Protein AF-A0A6A4YGQ4-F1 (afdb_monomer)

Secondary structure (DSSP, 8-state):
-PPPP--SHHHHHHHHHHHHHHHHHHHHHHHHHHHHHHHHHHHHHHHTTGGGSTT--TT--TTTHHHHHHHHHHHHHHHS-TTSPPPSSSTT---SS---STT------TTHHHHHHHHTS-SHHHHHHHHHT--GGGTT-------BSSTT--SB--SSHHHHHHIIIIITTBGGGBHHHHHHSS-HHHHHHHTTTTHIIIIIHHHHTSHHHHHHHHHHHHHTT-S-HHHHHHIIIIIS---B--PPP-SSEEPPEEEEEEEE-TTS-EEEEEEEEE--EE---GGGGT---HHHHHHHHHHTT-B-STT-TTBTTTTT--TGGGGS-S-TTS---HHHHHHHHHT--TT-----PPPPPHHHHHHHHHHHHHHHHHHTT-HHHHHHHHTSPPP------GGG--TT-------TT---

Organism: NCBI:txid120398

Foldseek 3Di:
DDDDDDPPPVVVVVVVVVVVVVVVVVVVVVVVVVVVVVVVVVVCVVQVQLVPDPQSDGPDDPQFNLLLVLQLVLVCVVQDDPPDDDDCPDLLVDDPDDRPDRHDHHDHDLCVLVCCCQPPCWALLSLLVVLLPDDLLCLQPFQQQAQAADLVRPWGLAQDPVLNVVCVVPPNLALSNYNLSSLLRYQVCSNCVNLVLFCCLAPVVQLVVDPNSVVVVVCSNVNHPVDDSVVVSCCCCPVSVNGIHFGFDWFQKRRWDWDWDWRAHPVRDTDISTSDTDDIDGGPGLCVQAAVTRVVVRVVQSVVSAYSTPPGPRHQVVVVHHPLQVVVCADPVRDHDDLRNCCCVPQHGTNNHGHGDDDDDPVNSVVVVVVSSVLSVQCVPDPVSVVVVVPDDDDDDDDDDCVPDDPPDDDPDDDSSDSD

Solvent-accessible surface area (backbone atoms only — not comparable to full-atom values): 24190 Å² total; per-residue (Å²): 138,83,82,84,81,81,72,68,69,65,54,56,58,52,49,53,54,50,51,53,53,49,52,50,50,51,50,52,50,49,51,47,52,52,49,53,51,52,51,50,56,52,51,49,64,68,44,49,50,20,70,73,41,95,61,53,44,64,80,60,42,78,36,20,56,46,29,51,53,33,32,50,51,53,50,44,67,73,74,50,70,94,88,60,87,80,67,79,85,43,75,78,59,66,72,95,71,81,47,88,50,84,79,53,72,70,67,76,69,90,58,46,50,54,47,45,47,70,70,67,48,30,41,55,62,48,46,50,53,50,46,54,69,46,53,64,95,46,62,54,51,55,45,32,81,40,36,18,49,36,93,86,55,83,37,42,42,36,81,36,70,74,44,44,52,47,32,71,76,71,38,73,41,29,45,37,29,24,46,42,55,51,47,34,31,30,64,40,68,50,48,50,64,70,36,58,90,18,42,46,55,20,48,44,52,58,30,59,74,35,74,71,33,41,51,50,63,68,41,41,65,69,46,23,61,62,57,54,72,69,54,44,40,46,43,40,40,72,72,66,53,26,79,38,36,67,59,45,58,70,36,48,55,43,56,52,42,75,48,64,47,78,50,66,31,98,82,72,51,74,42,82,46,78,57,49,78,42,69,68,42,82,43,87,33,54,40,40,53,29,48,61,36,47,50,50,53,31,55,56,29,30,77,67,67,15,18,53,35,67,86,33,96,47,16,32,61,86,72,71,52,55,61,40,72,74,65,68,64,47,49,99,84,70,48,52,57,73,69,44,23,53,42,37,76,73,78,40,52,39,44,57,44,87,42,71,78,81,76,83,54,66,68,57,55,50,50,52,50,57,52,50,48,53,48,39,57,51,37,71,67,41,73,67,44,35,54,56,56,73,64,58,74,91,77,89,79,82,90,68,68,73,90,71,72,52,91,95,64,86,85,85,78,83,62,95,63,64,81,123

Sequence (420 aa):
MLPPADLRRGRTDLLAKSAFTSGLVVFLGHGYLFGTLACGVWYDTLLAPSMTNDLYWPHYNATGYQVFLVDLLNMKLQTTSHDNSVDLLSLDATLLKSYATSAVQPDFQNNYARRVLYSEMNTMTKAVEGMRSTQKRRMPSPYAQYCWVDFDKRWDIAHTDARAQRCLERYQGNAANYLEFVVRNVNWEDFISYTASTWPIVIGLALQATPAGQEWLANCPKNSLALSVADEVNYLVNVRKLSRYQLQWQNEIQMGMTESVVVQNSLIVQQILPLKAMGHVWGPWSSINMYWNFRNDLGTLASLNASLIRGADNYFQTKGISFSSQTGLQNANGNYDAQTGAFYNNIGPFGGVDLLYVQVPTSLAQLYSAFMQSIYASVGSTSSTLTAYESIPTIGLTPFPPMFAGSGLTYNGGNLLCFS

Structure (mmCIF, N/CA/C/O backbone):
data_AF-A0A6A4YGQ4-F1
#
_entry.id   AF-A0A6A4YGQ4-F1
#
loop_
_atom_site.group_PDB
_atom_site.id
_atom_site.type_symbol
_atom_site.label_atom_id
_atom_site.label_alt_id
_atom_site.label_comp_id
_atom_site.label_asym_id
_atom_site.label_entity_id
_atom_site.label_seq_id
_atom_site.pdbx_PDB_ins_code
_atom_site.Cartn_x
_atom_site.Cartn_y
_atom_site.Cartn_z
_atom_site.occupancy
_atom_site.B_iso_or_equiv
_atom_site.auth_seq_id
_atom_site.auth_comp_id
_atom_site.auth_asym_id
_atom_site.auth_atom_id
_atom_site.pdbx_PDB_model_num
ATOM 1 N N . MET A 1 1 ? 109.029 -34.979 -51.370 1.00 39.53 1 MET A N 1
ATOM 2 C CA . MET A 1 1 ? 108.549 -33.596 -51.161 1.00 39.53 1 MET A CA 1
ATOM 3 C C . MET A 1 1 ? 107.095 -33.545 -51.597 1.00 39.53 1 MET A C 1
ATOM 5 O O . MET A 1 1 ? 106.828 -33.665 -52.782 1.00 39.53 1 MET A O 1
ATOM 9 N N . LEU A 1 2 ? 106.169 -33.507 -50.638 1.00 37.53 2 LEU A N 1
ATOM 10 C CA . LEU A 1 2 ? 104.724 -33.399 -50.874 1.00 37.53 2 LEU A CA 1
ATOM 11 C C . LEU A 1 2 ? 104.356 -31.919 -51.094 1.00 37.53 2 LEU A C 1
ATOM 13 O O . LEU A 1 2 ? 104.865 -31.087 -50.338 1.00 37.53 2 LEU A O 1
ATOM 17 N N . PRO A 1 3 ? 103.509 -31.563 -52.077 1.00 46.03 3 PRO A N 1
ATOM 18 C CA . PRO A 1 3 ? 103.029 -30.194 -52.225 1.00 46.03 3 PRO A CA 1
ATOM 19 C C . PRO A 1 3 ? 101.906 -29.896 -51.209 1.00 46.03 3 PRO A C 1
ATOM 21 O O . PRO A 1 3 ? 101.213 -30.818 -50.767 1.00 46.03 3 PRO A O 1
ATOM 24 N N . PRO A 1 4 ? 101.725 -28.626 -50.808 1.00 47.75 4 PRO A N 1
ATOM 25 C CA . PRO A 1 4 ? 100.798 -28.242 -49.750 1.00 47.75 4 PRO A CA 1
ATOM 26 C C . PRO A 1 4 ? 99.342 -28.249 -50.237 1.00 47.75 4 PRO A C 1
ATOM 28 O O . PRO A 1 4 ? 99.043 -27.881 -51.371 1.00 47.75 4 PRO A O 1
ATOM 31 N N . ALA A 1 5 ? 98.437 -28.656 -49.345 1.00 52.41 5 ALA A N 1
ATOM 32 C CA . ALA A 1 5 ? 96.998 -28.671 -49.571 1.00 52.41 5 ALA A CA 1
ATOM 33 C C . ALA A 1 5 ? 96.421 -27.248 -49.692 1.00 52.41 5 ALA A C 1
ATOM 35 O O . ALA A 1 5 ? 96.678 -26.372 -48.861 1.00 52.41 5 ALA A O 1
ATOM 36 N N . ASP A 1 6 ? 95.607 -27.044 -50.726 1.00 55.25 6 ASP A N 1
ATOM 37 C CA . ASP A 1 6 ? 94.979 -25.776 -51.087 1.00 55.25 6 ASP A CA 1
ATOM 38 C C . ASP A 1 6 ? 93.768 -25.469 -50.178 1.00 55.25 6 ASP A C 1
ATOM 40 O O . ASP A 1 6 ? 92.614 -25.763 -50.482 1.00 55.25 6 ASP A O 1
ATOM 44 N N . LEU A 1 7 ? 94.047 -24.891 -49.006 1.00 52.75 7 LEU A N 1
ATOM 45 C CA . LEU A 1 7 ? 93.058 -24.491 -47.991 1.00 52.75 7 LEU A CA 1
ATOM 46 C C . LEU A 1 7 ? 92.324 -23.171 -48.313 1.00 52.75 7 LEU A C 1
ATOM 48 O O . LEU A 1 7 ? 91.471 -22.739 -47.534 1.00 52.75 7 LEU A O 1
ATOM 52 N N . ARG A 1 8 ? 92.633 -22.490 -49.429 1.00 51.06 8 ARG A N 1
ATOM 53 C CA . ARG A 1 8 ? 92.055 -21.165 -49.736 1.00 51.06 8 ARG A CA 1
ATOM 54 C C . ARG A 1 8 ? 90.701 -21.222 -50.440 1.00 51.06 8 ARG A C 1
ATOM 56 O O . ARG A 1 8 ? 89.890 -20.328 -50.211 1.00 51.06 8 ARG A O 1
ATOM 63 N N . ARG A 1 9 ? 90.412 -22.267 -51.224 1.00 48.44 9 ARG A N 1
ATOM 64 C CA . ARG A 1 9 ? 89.177 -22.346 -52.031 1.00 48.44 9 ARG A CA 1
ATOM 65 C C . ARG A 1 9 ? 87.922 -22.701 -51.221 1.00 48.44 9 ARG A C 1
ATOM 67 O O . ARG A 1 9 ? 86.846 -22.197 -51.510 1.00 48.44 9 ARG A O 1
ATOM 74 N N . GLY A 1 10 ? 88.062 -23.486 -50.149 1.00 46.81 10 GLY A N 1
ATOM 75 C CA . GLY A 1 10 ? 86.938 -23.840 -49.269 1.00 46.81 10 GLY A CA 1
ATOM 76 C C . GLY A 1 10 ? 86.434 -22.685 -48.393 1.00 46.81 10 GLY A C 1
ATOM 77 O O . GLY A 1 10 ? 85.273 -22.675 -47.992 1.00 46.81 10 GLY A O 1
ATOM 78 N N . ARG A 1 11 ? 87.276 -21.680 -48.111 1.00 47.91 11 ARG A N 1
ATOM 79 C CA . ARG A 1 11 ? 86.938 -20.576 -47.195 1.00 47.91 11 ARG A CA 1
ATOM 80 C C . ARG A 1 11 ? 86.041 -19.518 -47.848 1.00 47.91 11 ARG A C 1
ATOM 82 O O . ARG A 1 11 ? 85.196 -18.952 -47.168 1.00 47.91 11 ARG A O 1
ATOM 89 N N . THR A 1 12 ? 86.183 -19.277 -49.151 1.00 50.19 12 THR A N 1
ATOM 90 C CA . THR A 1 12 ? 85.388 -18.285 -49.897 1.00 50.19 12 THR A CA 1
ATOM 91 C C . THR A 1 12 ? 83.965 -18.763 -50.204 1.00 50.19 12 THR A C 1
ATOM 93 O O . THR A 1 12 ? 83.030 -17.981 -50.049 1.00 50.19 12 THR A O 1
ATOM 96 N N . ASP A 1 13 ? 83.768 -20.048 -50.521 1.00 49.62 13 ASP A N 1
ATOM 97 C CA . ASP A 1 13 ? 82.428 -20.610 -50.777 1.00 49.62 13 ASP A CA 1
ATOM 98 C C . ASP A 1 13 ? 81.601 -20.792 -49.489 1.00 49.62 13 ASP A C 1
ATOM 100 O O . ASP A 1 13 ? 80.380 -20.610 -49.498 1.00 49.62 13 ASP A O 1
ATOM 104 N N . LEU A 1 14 ? 82.253 -21.084 -48.354 1.00 49.38 14 LEU A N 1
ATOM 105 C CA . LEU A 1 14 ? 81.613 -21.114 -47.030 1.00 49.38 14 LEU A CA 1
ATOM 106 C C . LEU A 1 14 ? 81.195 -19.713 -46.555 1.00 49.38 14 LEU A C 1
ATOM 108 O O . LEU A 1 14 ? 80.110 -19.565 -45.993 1.00 49.38 14 LEU A O 1
ATOM 112 N N . LEU A 1 15 ? 82.007 -18.683 -46.818 1.00 49.00 15 LEU A N 1
ATOM 113 C CA . LEU A 1 15 ? 81.686 -17.290 -46.478 1.00 49.00 15 LEU A CA 1
ATOM 114 C C . LEU A 1 15 ? 80.549 -16.724 -47.344 1.00 49.00 15 LEU A C 1
ATOM 116 O O . LEU A 1 15 ? 79.690 -16.020 -46.821 1.00 49.00 15 LEU A O 1
ATOM 120 N N . ALA A 1 16 ? 80.477 -17.075 -48.632 1.00 49.59 16 ALA A N 1
ATOM 121 C CA . ALA A 1 16 ? 79.384 -16.659 -49.515 1.00 49.59 16 ALA A CA 1
ATOM 122 C C . ALA A 1 16 ? 78.046 -17.346 -49.170 1.00 49.59 16 ALA A C 1
ATOM 124 O O . ALA A 1 16 ? 77.011 -16.680 -49.097 1.00 49.59 16 ALA A O 1
ATOM 125 N N . LYS A 1 17 ? 78.055 -18.658 -48.869 1.00 48.12 17 LYS A N 1
ATOM 126 C CA . LYS A 1 17 ? 76.869 -19.373 -48.355 1.00 48.12 17 LYS A CA 1
ATOM 127 C C . LYS A 1 17 ? 76.420 -18.849 -46.991 1.00 48.12 17 LYS A C 1
ATOM 129 O O . LYS A 1 17 ? 75.216 -18.724 -46.779 1.00 48.12 17 LYS A O 1
ATOM 134 N N . SER A 1 18 ? 77.359 -18.513 -46.101 1.00 49.38 18 SER A N 1
ATOM 135 C CA . SER A 1 18 ? 77.105 -17.906 -44.784 1.00 49.38 18 SER A CA 1
ATOM 136 C C . SER A 1 18 ? 76.524 -16.491 -44.887 1.00 49.38 18 SER A C 1
ATOM 138 O O . SER A 1 18 ? 75.588 -16.169 -44.162 1.00 49.38 18 SER A O 1
ATOM 140 N N . ALA A 1 19 ? 77.009 -15.661 -45.814 1.00 53.00 19 ALA A N 1
ATOM 141 C CA . ALA A 1 19 ? 76.483 -14.315 -46.038 1.00 53.00 19 ALA A CA 1
ATOM 142 C C . ALA A 1 19 ? 75.067 -14.331 -46.644 1.00 53.00 19 ALA A C 1
ATOM 144 O O . ALA A 1 19 ? 74.218 -13.540 -46.238 1.00 53.00 19 ALA A O 1
ATOM 145 N N . PHE A 1 20 ? 74.780 -15.264 -47.561 1.00 54.72 20 PHE A N 1
ATOM 146 C CA . PHE A 1 20 ? 73.451 -15.417 -48.166 1.00 54.72 20 PHE A CA 1
ATOM 147 C C . PHE A 1 20 ? 72.416 -15.996 -47.185 1.00 54.72 20 PHE A C 1
ATOM 149 O O . PHE A 1 20 ? 71.292 -15.504 -47.113 1.00 54.72 20 PHE A O 1
ATOM 156 N N . THR A 1 21 ? 72.799 -16.992 -46.374 1.00 57.16 21 THR A N 1
ATOM 157 C CA . THR A 1 21 ? 71.942 -17.493 -45.279 1.00 57.16 21 THR A CA 1
ATOM 158 C C . THR A 1 21 ? 71.739 -16.445 -44.187 1.00 57.16 21 THR A C 1
ATOM 160 O O . THR A 1 21 ? 70.624 -16.311 -43.697 1.00 57.16 21 THR A O 1
ATOM 163 N N . SER A 1 22 ? 72.757 -15.641 -43.866 1.00 62.44 22 SER A N 1
ATOM 164 C CA . SER A 1 22 ? 72.635 -14.511 -42.935 1.00 62.44 22 SER A CA 1
ATOM 165 C C . SER A 1 22 ? 71.674 -13.434 -43.461 1.00 62.44 22 SER A C 1
ATOM 167 O O . SER A 1 22 ? 70.767 -13.018 -42.745 1.00 62.44 22 SER A O 1
ATOM 169 N N . GLY A 1 23 ? 71.778 -13.053 -44.740 1.00 70.69 23 GLY A N 1
ATOM 170 C CA . GLY A 1 23 ? 70.864 -12.094 -45.371 1.00 70.69 23 GLY A CA 1
ATOM 171 C C . GLY A 1 23 ? 69.411 -12.581 -45.431 1.00 70.69 23 GLY A C 1
ATOM 172 O O . GLY A 1 23 ? 68.498 -11.820 -45.115 1.00 70.69 23 GLY A O 1
ATOM 173 N N . LEU A 1 24 ? 69.186 -13.858 -45.764 1.00 75.88 24 LEU A N 1
ATOM 174 C CA . LEU A 1 24 ? 67.850 -14.466 -45.780 1.00 75.88 24 LEU A CA 1
ATOM 175 C C . LEU A 1 24 ? 67.229 -14.513 -44.373 1.00 75.88 24 LEU A C 1
ATOM 177 O O . LEU A 1 24 ? 66.058 -14.185 -44.207 1.00 75.88 24 LEU A O 1
ATOM 181 N N . VAL A 1 25 ? 68.015 -14.875 -43.354 1.00 79.06 25 VAL A N 1
ATOM 182 C CA . VAL A 1 25 ? 67.574 -14.891 -41.949 1.00 79.06 25 VAL A CA 1
ATOM 183 C C . VAL A 1 25 ? 67.228 -13.482 -41.465 1.00 79.06 25 VAL A C 1
ATOM 185 O O . VAL A 1 25 ? 66.217 -13.305 -40.791 1.00 79.06 25 VAL A O 1
ATOM 188 N N . VAL A 1 26 ? 68.002 -12.465 -41.855 1.00 83.62 26 VAL A N 1
ATOM 189 C CA . VAL A 1 26 ? 67.700 -11.060 -41.543 1.00 83.62 26 VAL A CA 1
ATOM 190 C C . VAL A 1 26 ? 66.405 -10.606 -42.223 1.00 83.62 26 VAL A C 1
ATOM 192 O O . VAL A 1 26 ? 65.580 -9.971 -41.569 1.00 83.62 26 VAL A O 1
ATOM 195 N N . PHE A 1 27 ? 66.178 -10.952 -43.493 1.00 87.69 27 PHE A N 1
ATOM 196 C CA . PHE A 1 27 ? 64.934 -10.626 -44.202 1.00 87.69 27 PHE A CA 1
ATOM 197 C C . PHE A 1 27 ? 63.710 -11.322 -43.600 1.00 87.69 27 PHE A C 1
ATOM 199 O O . PHE A 1 27 ? 62.684 -10.679 -43.389 1.00 87.69 27 PHE A O 1
ATOM 206 N N . LEU A 1 28 ? 63.819 -12.613 -43.277 1.00 88.56 28 LEU A N 1
ATOM 207 C CA . LEU A 1 28 ? 62.761 -13.362 -42.596 1.00 88.56 28 LEU A CA 1
ATOM 208 C C . LEU A 1 28 ? 62.496 -12.807 -41.190 1.00 88.56 28 LEU A C 1
ATOM 210 O O . LEU A 1 28 ? 61.341 -12.708 -40.789 1.00 88.56 28 LEU A O 1
ATOM 214 N N . GLY A 1 29 ? 63.540 -12.380 -40.472 1.00 88.06 29 GLY A N 1
ATOM 215 C CA . GLY A 1 29 ? 63.422 -11.713 -39.175 1.00 88.06 29 GLY A CA 1
ATOM 216 C C . GLY A 1 29 ? 62.697 -10.368 -39.261 1.00 88.06 29 GLY A C 1
ATOM 217 O O . GLY A 1 29 ? 61.795 -10.112 -38.468 1.00 88.06 29 GLY A O 1
ATOM 218 N N . HIS A 1 30 ? 63.017 -9.534 -40.256 1.00 90.81 30 HIS A N 1
ATOM 219 C CA . HIS A 1 30 ? 62.284 -8.287 -40.502 1.00 90.81 30 HIS A CA 1
ATOM 220 C C . HIS A 1 30 ? 60.836 -8.562 -40.912 1.00 90.81 30 HIS A C 1
ATOM 222 O O . HIS A 1 30 ? 59.931 -7.939 -40.371 1.00 90.81 30 HIS A O 1
ATOM 228 N N . GLY A 1 31 ? 60.597 -9.518 -41.816 1.00 92.88 31 GLY A N 1
ATOM 229 C CA . GLY A 1 31 ? 59.248 -9.913 -42.225 1.00 92.88 31 GLY A CA 1
ATOM 230 C C . GLY A 1 31 ? 58.409 -10.427 -41.055 1.00 92.88 31 GLY A C 1
ATOM 231 O O . GLY A 1 31 ? 57.248 -10.050 -40.923 1.00 92.88 31 GLY A O 1
ATOM 232 N N . TYR A 1 32 ? 59.011 -11.214 -40.161 1.00 93.50 32 TYR A N 1
ATOM 233 C CA . TYR A 1 32 ? 58.381 -11.649 -38.919 1.00 93.50 32 TYR A CA 1
ATOM 234 C C . TYR A 1 32 ? 58.046 -10.465 -38.007 1.00 93.50 32 TYR A C 1
ATOM 236 O O . TYR A 1 32 ? 56.913 -10.370 -37.557 1.00 93.50 32 TYR A O 1
ATOM 244 N N . LEU A 1 33 ? 58.983 -9.538 -37.770 1.00 94.75 33 LEU A N 1
ATOM 245 C CA . LEU A 1 33 ? 58.745 -8.351 -36.936 1.00 94.75 33 LEU A CA 1
ATOM 246 C C . LEU A 1 33 ? 57.658 -7.436 -37.513 1.00 94.75 33 LEU A C 1
ATOM 248 O O . LEU A 1 33 ? 56.774 -7.000 -36.784 1.00 94.75 33 LEU A O 1
ATOM 252 N N . PHE A 1 34 ? 57.690 -7.163 -38.819 1.00 96.00 34 PHE A N 1
ATOM 253 C CA . PHE A 1 34 ? 56.641 -6.387 -39.481 1.00 96.00 34 PHE A CA 1
ATOM 254 C C . PHE A 1 34 ? 55.295 -7.105 -39.420 1.00 96.00 34 PHE A C 1
ATOM 256 O O . PHE A 1 34 ? 54.285 -6.470 -39.132 1.00 96.00 34 PHE A O 1
ATOM 263 N N . GLY A 1 35 ? 55.278 -8.420 -39.647 1.00 95.75 35 GLY A N 1
ATOM 264 C CA . GLY A 1 35 ? 54.073 -9.234 -39.554 1.00 95.75 35 GLY A CA 1
ATOM 265 C C . GLY A 1 35 ? 53.478 -9.235 -38.147 1.00 95.75 35 GLY A C 1
ATOM 266 O O . GLY A 1 35 ? 52.286 -8.997 -37.995 1.00 95.75 35 GLY A O 1
ATOM 267 N N . THR A 1 36 ? 54.291 -9.439 -37.107 1.00 95.12 36 THR A N 1
ATOM 268 C CA . THR A 1 36 ? 53.813 -9.438 -35.716 1.00 95.12 36 THR A CA 1
ATOM 269 C C . THR A 1 36 ? 53.353 -8.056 -35.266 1.00 95.12 36 THR A C 1
ATOM 271 O O . THR A 1 36 ? 52.310 -7.963 -34.625 1.00 95.12 36 THR A O 1
ATOM 274 N N . LEU A 1 37 ? 54.054 -6.984 -35.651 1.00 95.94 37 LEU A N 1
ATOM 275 C CA . LEU A 1 37 ? 53.620 -5.608 -35.389 1.00 95.94 37 LEU A CA 1
ATOM 276 C C . LEU A 1 37 ? 52.306 -5.281 -36.106 1.00 95.94 37 LEU A C 1
ATOM 278 O O . LEU A 1 37 ? 51.399 -4.735 -35.485 1.00 95.94 37 LEU A O 1
ATOM 282 N N . ALA A 1 38 ? 52.170 -5.644 -37.384 1.00 96.06 38 ALA A N 1
ATOM 283 C CA . ALA A 1 38 ? 50.940 -5.431 -38.143 1.00 96.06 38 ALA A CA 1
ATOM 284 C C . ALA A 1 38 ? 49.762 -6.214 -37.544 1.00 96.06 38 ALA A C 1
ATOM 286 O O . ALA A 1 38 ? 48.677 -5.657 -37.391 1.00 96.06 38 ALA A O 1
ATOM 287 N N . CYS A 1 39 ? 49.982 -7.471 -37.144 1.00 95.75 39 CYS A N 1
ATOM 288 C CA . CYS A 1 39 ? 48.986 -8.270 -36.431 1.00 95.75 39 CYS A CA 1
ATOM 289 C C . CYS A 1 39 ? 48.611 -7.656 -35.076 1.00 95.75 39 CYS A C 1
ATOM 291 O O . CYS A 1 39 ? 47.436 -7.668 -34.726 1.00 95.75 39 CYS A O 1
ATOM 293 N N . GLY A 1 40 ? 49.577 -7.107 -34.332 1.00 95.56 40 GLY A N 1
ATOM 294 C CA . GLY A 1 40 ? 49.329 -6.415 -33.065 1.00 95.56 40 GLY A CA 1
ATOM 295 C C . GLY A 1 40 ? 48.464 -5.169 -33.252 1.00 95.56 40 GLY A C 1
ATOM 296 O O . GLY A 1 40 ? 47.416 -5.054 -32.629 1.00 95.56 40 GLY A O 1
ATOM 297 N N . VAL A 1 41 ? 48.834 -4.296 -34.194 1.00 95.50 41 VAL A N 1
ATOM 298 C CA . VAL A 1 41 ? 48.040 -3.101 -34.530 1.00 95.50 41 VAL A CA 1
ATOM 299 C C . VAL A 1 41 ? 46.633 -3.491 -34.989 1.00 95.50 41 VAL A C 1
ATOM 301 O O . VAL A 1 41 ? 45.660 -2.882 -34.560 1.00 95.50 41 VAL A O 1
ATOM 304 N N . TRP A 1 42 ? 46.503 -4.522 -35.828 1.00 96.06 42 TRP A N 1
ATOM 305 C CA . TRP A 1 42 ? 45.204 -5.026 -36.280 1.00 96.06 42 TRP A CA 1
ATOM 306 C C . TRP A 1 42 ? 44.357 -5.611 -35.141 1.00 96.06 42 TRP A C 1
ATOM 308 O O . TRP A 1 42 ? 43.143 -5.427 -35.101 1.00 96.06 42 TRP A O 1
ATOM 318 N N . TYR A 1 43 ? 44.978 -6.314 -34.197 1.00 94.44 43 TYR A N 1
ATOM 319 C CA . TYR A 1 43 ? 44.287 -6.820 -33.016 1.00 94.44 43 TYR A CA 1
ATOM 320 C C . TYR A 1 43 ? 43.756 -5.673 -32.149 1.00 94.44 43 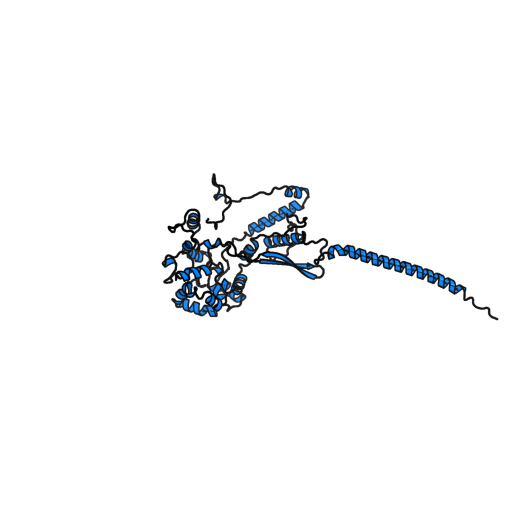TYR A C 1
ATOM 322 O O . TYR A 1 43 ? 42.590 -5.695 -31.753 1.00 94.44 43 TYR A O 1
ATOM 330 N N . ASP A 1 44 ? 44.566 -4.636 -31.932 1.00 92.31 44 ASP A N 1
ATOM 331 C CA . ASP A 1 44 ? 44.154 -3.456 -31.176 1.00 92.31 44 ASP A CA 1
ATOM 332 C C . ASP A 1 44 ? 43.006 -2.711 -31.871 1.00 92.31 44 ASP A C 1
ATOM 334 O O . ASP A 1 44 ? 42.070 -2.281 -31.199 1.00 92.31 44 ASP A O 1
ATOM 338 N N . THR A 1 45 ? 43.001 -2.601 -33.208 1.00 93.00 45 THR A N 1
ATOM 339 C CA . THR A 1 45 ? 41.879 -1.966 -33.924 1.00 93.00 45 THR A CA 1
ATOM 340 C C . THR A 1 45 ? 40.583 -2.770 -33.839 1.00 93.00 45 THR A C 1
ATOM 342 O O . THR A 1 45 ? 39.511 -2.171 -33.759 1.00 93.00 45 THR A O 1
ATOM 345 N N . LEU A 1 46 ? 40.657 -4.105 -33.816 1.00 92.19 46 LEU A N 1
ATOM 346 C CA . LEU A 1 46 ? 39.492 -4.967 -33.602 1.00 92.19 46 LEU A CA 1
ATOM 347 C C . LEU A 1 46 ? 38.954 -4.870 -32.170 1.00 92.19 46 LEU A C 1
ATOM 349 O O . LEU A 1 46 ? 37.741 -4.905 -31.958 1.00 92.19 46 LEU A O 1
ATOM 353 N N . LEU A 1 47 ? 39.847 -4.761 -31.188 1.00 91.12 47 LEU A N 1
ATOM 354 C CA . LEU A 1 47 ? 39.486 -4.771 -29.775 1.00 91.12 47 LEU A CA 1
ATOM 355 C C . LEU A 1 47 ? 39.044 -3.389 -29.266 1.00 91.12 47 LEU A C 1
ATOM 357 O O . LEU A 1 47 ? 38.176 -3.306 -28.390 1.00 91.12 47 LEU A O 1
ATOM 361 N N . ALA A 1 48 ? 39.582 -2.312 -29.848 1.00 92.81 48 ALA A N 1
ATOM 362 C CA . ALA A 1 48 ? 39.356 -0.933 -29.422 1.00 92.81 48 ALA A CA 1
ATOM 363 C C . ALA A 1 48 ? 37.872 -0.569 -29.229 1.00 92.81 48 ALA A C 1
ATOM 365 O O . ALA A 1 48 ? 37.563 -0.030 -28.168 1.00 92.81 48 ALA A O 1
ATOM 366 N N . PRO A 1 49 ? 36.925 -0.885 -30.141 1.00 91.44 49 PRO A N 1
ATOM 367 C CA . PRO A 1 49 ? 35.515 -0.538 -29.944 1.00 91.44 49 PRO A CA 1
ATOM 368 C C . PRO A 1 49 ? 34.895 -1.180 -28.699 1.00 91.44 49 PRO A C 1
ATOM 370 O O . PRO A 1 49 ? 34.064 -0.553 -28.042 1.00 91.44 49 PRO A O 1
ATOM 373 N N . SER A 1 50 ? 35.302 -2.407 -28.366 1.00 90.31 50 SER A N 1
ATOM 374 C CA . SER A 1 50 ? 34.784 -3.152 -27.213 1.00 90.31 50 SER A CA 1
ATOM 375 C C . SER A 1 50 ? 35.368 -2.627 -25.905 1.00 90.31 50 SER A C 1
ATOM 377 O O . SER A 1 50 ? 34.652 -2.511 -24.923 1.00 90.31 50 SER A O 1
ATOM 379 N N . MET A 1 51 ? 36.644 -2.231 -25.886 1.00 89.06 51 MET A N 1
ATOM 380 C CA . MET A 1 51 ? 37.322 -1.734 -24.676 1.00 89.06 51 MET A CA 1
ATOM 381 C C . MET A 1 51 ? 36.981 -0.285 -24.299 1.00 89.06 51 MET A C 1
ATOM 383 O O . MET A 1 51 ? 37.595 0.281 -23.399 1.00 89.06 51 MET A O 1
ATOM 387 N N . THR A 1 52 ? 36.008 0.335 -24.968 1.00 90.00 52 THR A N 1
ATOM 388 C CA . THR A 1 52 ? 35.550 1.700 -24.649 1.00 90.00 52 THR A CA 1
ATOM 389 C C . THR A 1 52 ? 34.678 1.773 -23.393 1.00 90.00 52 THR A C 1
ATOM 391 O O . THR A 1 52 ? 34.410 2.867 -22.901 1.00 90.00 52 THR A O 1
ATOM 394 N N . ASN A 1 53 ? 34.215 0.629 -22.884 1.00 89.44 53 ASN A N 1
ATOM 395 C CA . ASN A 1 53 ? 33.362 0.512 -21.707 1.00 89.44 53 ASN A CA 1
ATOM 396 C C . ASN A 1 53 ? 33.614 -0.815 -20.979 1.00 89.44 53 ASN A C 1
ATOM 398 O O . ASN A 1 53 ? 34.090 -1.786 -21.566 1.00 89.44 53 ASN A O 1
ATOM 402 N N . ASP A 1 54 ? 33.216 -0.877 -19.713 1.00 87.12 54 ASP A N 1
ATOM 403 C CA . ASP A 1 54 ? 33.469 -2.038 -18.857 1.00 87.12 54 ASP A CA 1
ATOM 404 C C . ASP A 1 54 ? 32.592 -3.270 -19.179 1.00 87.12 54 ASP A C 1
ATOM 406 O O . ASP A 1 54 ? 32.853 -4.381 -18.699 1.00 87.12 54 ASP A O 1
ATOM 410 N N . LEU A 1 55 ? 31.549 -3.097 -20.001 1.00 88.38 55 LEU A N 1
ATOM 411 C CA . LEU A 1 55 ? 30.698 -4.196 -20.471 1.00 88.38 55 LEU A CA 1
ATOM 412 C C . LEU A 1 55 ? 31.310 -4.938 -21.664 1.00 88.38 55 LEU A C 1
ATOM 414 O O . LEU A 1 55 ? 30.824 -6.010 -22.025 1.00 88.38 55 LEU A O 1
ATOM 418 N N . TYR A 1 56 ? 32.384 -4.405 -22.253 1.00 89.81 56 TYR A N 1
ATOM 419 C CA . TYR A 1 56 ? 32.993 -4.909 -23.483 1.00 89.81 56 TYR A CA 1
ATOM 420 C C . TYR A 1 56 ? 32.026 -4.942 -24.676 1.00 89.81 56 TYR A C 1
ATOM 422 O O . TYR A 1 56 ? 32.155 -5.779 -25.570 1.00 89.81 56 TYR A O 1
ATOM 430 N N . TRP A 1 57 ? 31.034 -4.048 -24.698 1.00 90.69 57 TRP A N 1
ATOM 431 C CA . TRP A 1 57 ? 30.053 -3.963 -25.780 1.00 90.69 57 TRP A CA 1
ATOM 432 C C . TRP A 1 57 ? 30.489 -2.924 -26.817 1.00 90.69 57 TRP A C 1
ATOM 434 O O . TRP A 1 57 ? 30.567 -1.739 -26.481 1.00 90.69 57 TRP A O 1
ATOM 444 N N . PRO A 1 58 ? 30.766 -3.319 -28.074 1.00 90.06 58 PRO A N 1
ATOM 445 C CA . PRO A 1 58 ? 31.162 -2.380 -29.116 1.00 90.06 58 PRO A CA 1
ATOM 446 C C . PRO A 1 58 ? 30.165 -1.227 -29.248 1.00 90.06 58 PRO A C 1
ATOM 448 O O . PRO A 1 58 ? 28.961 -1.454 -29.350 1.00 90.06 58 PRO A O 1
ATOM 451 N N . HIS A 1 59 ? 30.669 0.009 -29.276 1.00 88.19 59 HIS A N 1
ATOM 452 C CA . HIS A 1 59 ? 29.876 1.234 -29.478 1.00 88.19 59 HIS A CA 1
ATOM 453 C C . HIS A 1 59 ? 28.822 1.547 -28.400 1.00 88.19 59 HIS A C 1
ATOM 455 O O . HIS A 1 59 ? 28.059 2.504 -28.561 1.00 88.19 59 HIS A O 1
ATOM 461 N N . TYR A 1 60 ? 28.786 0.795 -27.298 1.00 89.69 60 TYR A N 1
ATOM 462 C CA . TYR A 1 60 ? 27.891 1.085 -26.185 1.00 89.69 60 TYR A CA 1
ATOM 463 C C . TYR A 1 60 ? 28.240 2.431 -25.544 1.00 89.69 60 TYR A C 1
ATOM 465 O O . TYR A 1 60 ? 29.404 2.744 -25.293 1.00 89.69 60 TYR A O 1
ATOM 473 N N . ASN A 1 61 ? 27.215 3.236 -25.272 1.00 88.50 61 ASN A N 1
ATOM 474 C CA . ASN A 1 61 ? 27.358 4.540 -24.642 1.00 88.50 61 ASN A CA 1
ATOM 475 C C . ASN A 1 61 ? 26.298 4.745 -23.555 1.00 88.50 61 ASN A C 1
ATOM 477 O O . ASN A 1 61 ? 25.196 4.192 -23.608 1.00 88.50 61 ASN A O 1
ATOM 481 N N . ALA A 1 62 ? 26.640 5.580 -22.575 1.00 86.38 62 ALA A N 1
ATOM 482 C CA . ALA A 1 62 ? 25.759 5.892 -21.455 1.00 86.38 62 ALA A CA 1
ATOM 483 C C . ALA A 1 62 ? 24.600 6.834 -21.839 1.00 86.38 62 ALA A C 1
ATOM 485 O O . ALA A 1 62 ? 23.581 6.859 -21.159 1.00 86.38 62 ALA A O 1
ATOM 486 N N . THR A 1 63 ? 24.743 7.610 -22.919 1.00 86.62 63 THR A N 1
ATOM 487 C CA . THR A 1 63 ? 23.793 8.669 -23.306 1.00 86.62 63 THR A CA 1
ATOM 488 C C . THR A 1 63 ? 22.581 8.168 -24.088 1.00 86.62 63 THR A C 1
ATOM 490 O O . THR A 1 63 ? 21.562 8.847 -24.108 1.00 86.62 63 THR A O 1
ATOM 493 N N . GLY A 1 64 ? 22.689 7.011 -24.746 1.00 90.06 64 GLY A N 1
ATOM 494 C CA . GLY A 1 64 ? 21.649 6.447 -25.608 1.00 90.06 64 GLY A CA 1
ATOM 495 C C . GLY A 1 64 ? 21.420 4.964 -25.340 1.00 90.06 64 GLY A C 1
ATOM 496 O O . GLY A 1 64 ? 20.350 4.594 -24.864 1.00 90.06 64 GLY A O 1
ATOM 497 N N . TYR A 1 65 ? 22.424 4.112 -25.585 1.00 89.94 65 TYR A N 1
ATOM 498 C CA . TYR A 1 65 ? 22.268 2.651 -25.468 1.00 89.94 65 TYR A CA 1
ATOM 499 C C . TYR A 1 65 ? 21.953 2.192 -24.044 1.00 89.94 65 TYR A C 1
ATOM 501 O O . TYR A 1 65 ? 21.072 1.356 -23.847 1.00 89.94 65 TYR A O 1
ATOM 509 N N . GLN A 1 66 ? 22.629 2.762 -23.046 1.00 90.88 66 GLN A N 1
ATOM 510 C CA . GLN A 1 66 ? 22.317 2.478 -21.647 1.00 90.88 66 GLN A CA 1
ATOM 511 C C . GLN A 1 66 ? 20.888 2.885 -21.296 1.00 90.88 66 GLN A C 1
ATOM 513 O O . GLN A 1 66 ? 20.180 2.145 -20.619 1.00 90.88 66 GLN A O 1
ATOM 518 N N . VAL A 1 67 ? 20.450 4.049 -21.777 1.00 92.94 67 VAL A N 1
ATOM 519 C CA . VAL A 1 67 ? 19.109 4.571 -21.505 1.00 92.94 67 VAL A CA 1
ATOM 520 C C . VAL A 1 67 ? 18.042 3.704 -22.172 1.00 92.94 67 VAL A C 1
ATOM 522 O O . VAL A 1 67 ? 17.031 3.400 -21.546 1.00 92.94 67 VAL A O 1
ATOM 525 N N . PHE A 1 68 ? 18.295 3.240 -23.398 1.00 91.75 68 PHE A N 1
ATOM 526 C CA . PHE A 1 68 ? 17.447 2.271 -24.091 1.00 91.75 68 PHE A CA 1
ATOM 527 C C . PHE A 1 68 ? 17.307 0.976 -23.291 1.00 91.75 68 PHE A C 1
ATOM 529 O O . PHE A 1 68 ? 16.189 0.531 -23.041 1.00 91.75 68 PHE A O 1
ATOM 536 N N . LEU A 1 69 ? 18.427 0.401 -22.841 1.00 91.38 69 LEU A N 1
ATOM 537 C CA . LEU A 1 69 ? 18.413 -0.823 -22.043 1.00 91.38 69 LEU A CA 1
ATOM 538 C C . LEU A 1 69 ? 17.628 -0.636 -20.737 1.00 91.38 69 LEU A C 1
ATOM 540 O O . LEU A 1 69 ? 16.823 -1.491 -20.373 1.00 91.38 69 LEU A O 1
ATOM 544 N N . VAL A 1 70 ? 17.828 0.492 -20.051 1.00 92.81 70 VAL A N 1
ATOM 545 C CA . VAL A 1 70 ? 17.106 0.825 -18.817 1.00 92.81 70 VAL A CA 1
ATOM 546 C C . VAL A 1 70 ? 15.600 0.946 -19.064 1.00 92.81 70 VAL A C 1
ATOM 548 O O . VAL A 1 70 ? 14.819 0.319 -18.348 1.00 92.81 70 VAL A O 1
ATOM 551 N N . ASP A 1 71 ? 15.177 1.701 -20.079 1.00 91.88 71 ASP A N 1
ATOM 552 C CA . ASP A 1 71 ? 13.757 1.873 -20.413 1.00 91.88 71 ASP A CA 1
ATOM 553 C C . ASP A 1 71 ? 13.105 0.549 -20.829 1.00 91.88 71 ASP A C 1
ATOM 555 O O . ASP A 1 71 ? 11.983 0.245 -20.416 1.00 91.88 71 ASP A O 1
AT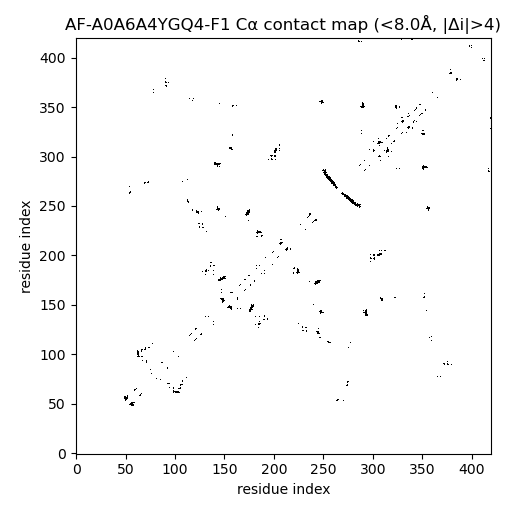OM 559 N N . LEU A 1 72 ? 13.823 -0.269 -21.601 1.00 90.38 72 LEU A N 1
ATOM 560 C CA . LEU A 1 72 ? 13.359 -1.577 -22.048 1.00 90.38 72 LEU A CA 1
ATOM 561 C C . LEU A 1 72 ? 13.105 -2.499 -20.853 1.00 90.38 72 LEU A C 1
ATOM 563 O O . LEU A 1 72 ? 12.025 -3.080 -20.731 1.00 90.38 72 LEU A O 1
ATOM 567 N N . LEU A 1 73 ? 14.065 -2.589 -19.931 1.00 90.25 73 LEU A N 1
ATOM 568 C CA . LEU A 1 73 ? 13.917 -3.375 -18.707 1.00 90.25 73 LEU A CA 1
ATOM 569 C C . LEU A 1 73 ? 12.800 -2.819 -17.814 1.00 90.25 73 LEU A C 1
ATOM 571 O O . LEU A 1 73 ? 11.996 -3.587 -17.287 1.00 90.25 73 LEU A O 1
ATOM 575 N N . ASN A 1 74 ? 12.677 -1.494 -17.695 1.00 89.81 74 ASN A N 1
ATOM 576 C CA . ASN A 1 74 ? 11.586 -0.852 -16.960 1.00 89.81 74 ASN A CA 1
ATOM 577 C C . ASN A 1 74 ? 10.205 -1.185 -17.545 1.00 89.81 74 ASN A C 1
ATOM 579 O O . ASN A 1 74 ? 9.258 -1.373 -16.778 1.00 89.81 74 ASN A O 1
ATOM 583 N N . MET A 1 75 ? 10.080 -1.278 -18.871 1.00 85.94 75 MET A N 1
ATOM 584 C CA . MET A 1 75 ? 8.849 -1.688 -19.551 1.00 85.94 75 MET A CA 1
ATOM 585 C C . MET A 1 75 ? 8.552 -3.175 -19.317 1.00 85.94 75 MET A C 1
ATOM 587 O O . MET A 1 75 ? 7.425 -3.543 -18.973 1.00 85.94 75 MET A O 1
ATOM 591 N N . LYS A 1 76 ? 9.564 -4.042 -19.420 1.00 84.19 76 LYS A N 1
ATOM 592 C CA . LYS A 1 76 ? 9.405 -5.486 -19.194 1.00 84.19 76 LYS A CA 1
ATOM 593 C C . LYS A 1 76 ? 9.002 -5.804 -17.753 1.00 84.19 76 LYS A C 1
ATOM 595 O O . LYS A 1 76 ? 8.074 -6.582 -17.557 1.00 84.19 76 LYS A O 1
ATOM 600 N N . LEU A 1 77 ? 9.582 -5.121 -16.763 1.00 84.00 77 LEU A N 1
ATOM 601 C CA . LEU A 1 77 ? 9.180 -5.212 -15.349 1.00 84.00 77 LEU A CA 1
ATOM 602 C C . LEU A 1 77 ? 7.730 -4.747 -15.098 1.00 84.00 77 LEU A C 1
ATOM 604 O O . LEU A 1 77 ? 7.075 -5.165 -14.141 1.00 84.00 77 LEU A O 1
ATOM 608 N N . GLN A 1 78 ? 7.185 -3.879 -15.956 1.00 79.00 78 GLN A N 1
ATOM 609 C CA . GLN A 1 78 ? 5.777 -3.484 -15.870 1.00 79.00 78 GLN A CA 1
ATOM 610 C C . GLN A 1 78 ? 4.828 -4.542 -16.443 1.00 79.00 78 GLN A C 1
ATOM 612 O O . GLN A 1 78 ? 3.696 -4.647 -15.974 1.00 79.00 78 GLN A O 1
ATOM 617 N N . THR A 1 79 ? 5.250 -5.307 -17.443 1.00 71.56 79 THR A N 1
ATOM 618 C CA . THR A 1 79 ? 4.347 -6.133 -18.262 1.00 71.56 79 THR A CA 1
ATOM 619 C C . THR A 1 79 ? 4.519 -7.636 -18.063 1.00 71.56 79 THR A C 1
ATOM 621 O O . THR A 1 79 ? 3.597 -8.391 -18.360 1.00 71.56 79 THR A O 1
ATOM 624 N N . THR A 1 80 ? 5.660 -8.077 -17.536 1.00 64.25 80 THR A N 1
ATOM 625 C CA . THR A 1 80 ? 6.020 -9.494 -17.412 1.00 64.25 80 THR A CA 1
ATOM 626 C C . THR A 1 80 ? 5.958 -9.925 -15.949 1.00 64.25 80 THR A C 1
ATOM 628 O O . THR A 1 80 ? 6.441 -9.217 -15.068 1.00 64.25 80 THR A O 1
ATOM 631 N N . SER A 1 81 ? 5.361 -11.087 -15.671 1.00 57.81 81 SER A N 1
ATOM 632 C CA . SER A 1 81 ? 5.448 -11.728 -14.354 1.00 57.81 81 SER A CA 1
ATOM 633 C C . SER A 1 81 ? 6.902 -12.113 -14.057 1.00 57.81 81 SER A C 1
ATOM 635 O O . SER A 1 81 ? 7.554 -12.692 -14.924 1.00 57.81 81 SER A O 1
ATOM 637 N N . HIS A 1 82 ? 7.380 -11.838 -12.839 1.00 58.97 82 HIS A N 1
ATOM 638 C CA . HIS A 1 82 ? 8.777 -11.980 -12.372 1.00 58.97 82 HIS A CA 1
ATOM 639 C C . HIS A 1 82 ? 9.438 -13.369 -12.508 1.00 58.97 82 HIS A C 1
ATOM 641 O O . HIS A 1 82 ? 10.600 -13.517 -12.146 1.00 58.97 82 HIS A O 1
ATOM 647 N N . ASP A 1 83 ? 8.745 -14.370 -13.049 1.00 55.53 83 ASP A N 1
ATOM 648 C CA . ASP A 1 83 ? 9.222 -15.756 -13.153 1.00 55.53 83 ASP A CA 1
ATOM 649 C C . ASP A 1 83 ? 9.804 -16.127 -14.532 1.00 55.53 83 ASP A C 1
ATOM 651 O O . ASP A 1 83 ? 10.323 -17.229 -14.704 1.00 55.53 83 ASP A O 1
ATOM 655 N N . ASN A 1 84 ? 9.759 -15.224 -15.520 1.00 57.91 84 ASN A N 1
ATOM 656 C CA . ASN A 1 84 ? 10.212 -15.511 -16.884 1.00 57.91 84 ASN A CA 1
ATOM 657 C C . ASN A 1 84 ? 11.479 -14.728 -17.241 1.00 57.91 84 ASN A C 1
ATOM 659 O O . ASN A 1 84 ? 11.559 -13.515 -17.048 1.00 57.91 84 ASN A O 1
ATOM 663 N N . SER A 1 85 ? 12.460 -15.420 -17.823 1.00 75.62 85 SER A N 1
ATOM 664 C CA . SER A 1 85 ? 13.601 -14.787 -18.485 1.00 75.62 85 SER A CA 1
ATOM 665 C C . SER A 1 85 ? 13.116 -13.769 -19.519 1.00 75.62 85 SER A C 1
ATOM 667 O O . SER A 1 85 ? 12.220 -14.070 -20.310 1.00 75.62 85 SER A O 1
ATOM 669 N N . VAL A 1 86 ? 13.726 -12.587 -19.543 1.00 77.50 86 VAL A N 1
ATOM 670 C CA . VAL A 1 86 ? 13.434 -11.563 -20.549 1.00 77.50 86 VAL A CA 1
ATOM 671 C C . VAL A 1 86 ? 14.376 -11.756 -21.730 1.00 77.50 86 VAL A C 1
ATOM 673 O O . VAL A 1 86 ? 15.591 -11.648 -21.577 1.00 77.50 86 VAL A O 1
ATOM 676 N N . ASP A 1 87 ? 13.813 -12.016 -22.907 1.00 84.25 87 ASP A N 1
ATOM 677 C CA . ASP A 1 87 ? 14.555 -11.919 -24.160 1.00 84.25 87 ASP A CA 1
ATOM 678 C C . ASP A 1 87 ? 14.649 -10.441 -24.567 1.00 84.25 87 ASP A C 1
ATOM 680 O O . ASP A 1 87 ? 13.634 -9.766 -24.741 1.00 84.25 87 ASP A O 1
ATOM 684 N N . LEU A 1 88 ? 15.873 -9.918 -24.657 1.00 84.38 88 LEU A N 1
ATOM 685 C CA . LEU A 1 88 ? 16.139 -8.539 -25.080 1.00 84.38 88 LEU A CA 1
ATOM 686 C C . LEU A 1 88 ? 16.219 -8.399 -26.606 1.00 84.38 88 LEU A C 1
ATOM 688 O O . LEU A 1 88 ? 16.324 -7.282 -27.103 1.00 84.38 88 LEU A O 1
ATOM 692 N N . LEU A 1 89 ? 16.188 -9.515 -27.338 1.00 86.12 89 LEU A N 1
ATOM 693 C CA . LEU A 1 89 ? 16.237 -9.566 -28.800 1.00 86.12 89 LEU A CA 1
ATOM 694 C C . LEU A 1 89 ? 14.870 -9.884 -29.421 1.00 86.12 89 LEU A C 1
ATOM 696 O O . LEU A 1 89 ? 14.757 -10.017 -30.640 1.00 86.12 89 LEU A O 1
ATOM 700 N N . SER A 1 90 ? 13.829 -10.015 -28.600 1.00 84.25 90 SER A N 1
ATOM 701 C CA . SER A 1 90 ? 12.476 -10.295 -29.060 1.00 84.25 90 SER A CA 1
ATOM 702 C C . SER A 1 90 ? 11.860 -9.092 -29.785 1.00 84.25 90 SER A C 1
ATOM 704 O O . SER A 1 90 ? 12.222 -7.940 -29.557 1.00 84.25 90 SER A O 1
ATOM 706 N N . LEU A 1 91 ? 10.867 -9.337 -30.647 1.00 79.94 91 LEU A N 1
ATOM 707 C CA . LEU A 1 91 ? 10.184 -8.272 -31.406 1.00 79.94 91 LEU A CA 1
ATOM 708 C C . LEU A 1 91 ? 9.546 -7.199 -30.508 1.00 79.94 91 LEU A C 1
ATOM 710 O O . LEU A 1 91 ? 9.472 -6.028 -30.876 1.00 79.94 91 LEU A O 1
ATOM 714 N N . ASP A 1 92 ? 9.097 -7.591 -29.319 1.00 77.00 92 ASP A N 1
ATOM 715 C CA . ASP A 1 92 ? 8.514 -6.697 -28.320 1.00 77.00 92 ASP A CA 1
ATOM 716 C C . ASP A 1 92 ? 9.568 -5.997 -27.436 1.00 77.00 92 ASP A C 1
ATOM 718 O O . ASP A 1 92 ? 9.208 -5.270 -26.509 1.00 77.00 92 ASP A O 1
ATOM 722 N N . ALA A 1 93 ? 10.864 -6.161 -27.730 1.00 83.75 93 ALA A N 1
ATOM 723 C CA . ALA A 1 93 ? 11.953 -5.345 -27.196 1.00 83.75 93 ALA A CA 1
ATOM 724 C C . ALA A 1 93 ? 12.152 -4.042 -27.998 1.00 83.75 93 ALA A C 1
ATOM 726 O O . ALA A 1 93 ? 13.270 -3.595 -28.245 1.00 83.75 93 ALA A O 1
ATOM 727 N N . THR A 1 94 ? 11.041 -3.423 -28.404 1.00 80.38 94 THR A N 1
ATOM 728 C CA . THR A 1 94 ? 11.012 -2.226 -29.249 1.00 80.38 94 THR A CA 1
ATOM 729 C C . THR A 1 94 ? 10.381 -1.061 -28.491 1.00 80.38 94 THR A C 1
ATOM 731 O O . THR A 1 94 ? 9.300 -1.191 -27.914 1.00 80.38 94 THR A O 1
ATOM 734 N N . LEU A 1 95 ? 11.034 0.102 -28.519 1.00 82.94 95 LEU A N 1
ATOM 735 C CA . LEU A 1 95 ? 10.551 1.335 -27.894 1.00 82.94 95 LEU A CA 1
ATOM 736 C C . LEU A 1 95 ? 10.369 2.423 -28.955 1.00 82.94 95 LEU A C 1
ATOM 738 O O . LEU A 1 95 ? 11.222 2.599 -29.817 1.00 82.94 95 LEU A O 1
ATOM 742 N N . LEU A 1 96 ? 9.270 3.179 -28.865 1.00 79.56 96 LEU A N 1
ATOM 743 C CA . LEU A 1 96 ? 8.975 4.291 -29.787 1.00 79.56 96 LEU A CA 1
ATOM 744 C C . LEU A 1 96 ? 9.850 5.528 -29.547 1.00 79.56 96 LEU A C 1
ATOM 746 O O . LEU A 1 96 ? 9.904 6.441 -30.366 1.00 79.56 96 LEU A O 1
ATOM 750 N N . LYS A 1 97 ? 10.507 5.586 -28.391 1.00 84.75 97 LYS A N 1
ATOM 751 C CA . LYS A 1 97 ? 11.380 6.687 -28.006 1.00 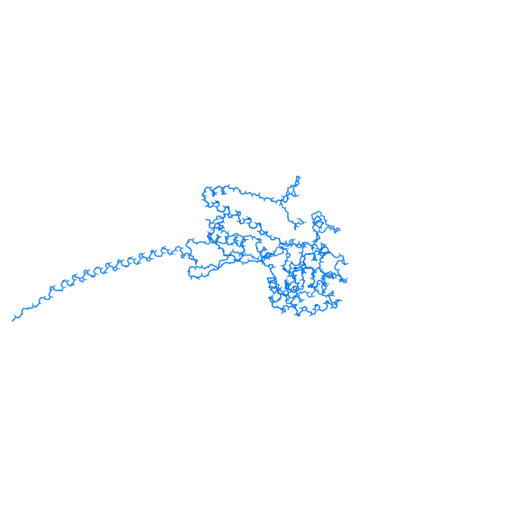84.75 97 LYS A CA 1
ATOM 752 C C . LYS A 1 97 ? 12.667 6.650 -28.830 1.00 84.75 97 LYS A C 1
ATOM 754 O O . LYS A 1 97 ? 13.274 5.598 -28.994 1.00 84.75 97 LYS A O 1
ATOM 759 N N . SER A 1 98 ? 13.106 7.810 -29.319 1.00 85.31 98 SER A N 1
ATOM 760 C CA . SER A 1 98 ? 14.401 7.934 -29.994 1.00 85.31 98 SER A CA 1
ATOM 761 C C . SER A 1 98 ? 15.535 8.056 -28.977 1.00 85.31 98 SER A C 1
ATOM 763 O O . SER A 1 98 ? 15.465 8.871 -28.055 1.00 85.31 98 SER A O 1
ATOM 765 N N . TYR A 1 99 ? 16.596 7.275 -29.189 1.00 88.56 99 TYR A N 1
ATOM 766 C CA . TYR A 1 99 ? 17.800 7.248 -28.349 1.00 88.56 99 TYR A CA 1
ATOM 767 C C . TYR A 1 99 ? 19.036 7.834 -29.047 1.00 88.56 99 TYR A C 1
ATOM 769 O O . TYR A 1 99 ? 20.159 7.677 -28.574 1.00 88.56 99 TYR A O 1
ATOM 777 N N . ALA A 1 100 ? 18.842 8.496 -30.191 1.00 84.62 100 ALA A N 1
ATOM 778 C CA . ALA A 1 100 ? 19.930 8.969 -31.046 1.00 84.62 100 ALA A CA 1
ATOM 779 C C . ALA A 1 100 ? 20.566 10.297 -30.586 1.00 84.62 100 ALA A C 1
ATOM 781 O O . ALA A 1 100 ? 21.556 10.735 -31.169 1.00 84.62 100 ALA A O 1
ATOM 782 N N . THR A 1 101 ? 20.000 10.971 -29.580 1.00 81.69 101 THR A N 1
ATOM 783 C CA . THR A 1 101 ? 20.501 12.262 -29.087 1.00 81.69 101 THR A CA 1
ATOM 784 C C . THR A 1 101 ? 21.449 12.083 -27.899 1.00 81.69 101 THR A C 1
ATOM 786 O O . THR A 1 101 ? 21.498 11.038 -27.259 1.00 81.69 101 THR A O 1
ATOM 789 N N . SER A 1 102 ? 22.229 13.116 -27.583 1.00 75.94 102 SER A N 1
ATOM 790 C CA . SER A 1 102 ? 23.228 13.073 -26.506 1.00 75.94 102 SER A CA 1
ATOM 791 C C . SER A 1 102 ? 22.659 13.269 -25.093 1.00 75.94 102 SER A C 1
ATOM 793 O O . SER A 1 102 ? 23.409 13.164 -24.126 1.00 75.94 102 SER A O 1
ATOM 795 N N . ALA A 1 103 ? 21.361 13.558 -24.952 1.00 80.50 103 ALA A N 1
ATOM 796 C CA . ALA A 1 103 ? 20.733 13.950 -23.685 1.00 80.50 103 ALA A CA 1
ATOM 797 C C . ALA A 1 103 ? 19.456 13.151 -23.367 1.00 80.50 103 ALA A C 1
ATOM 799 O O . ALA A 1 103 ? 18.516 13.680 -22.772 1.00 80.50 103 ALA A O 1
ATOM 800 N N . VAL A 1 104 ? 19.398 11.880 -23.767 1.00 87.81 104 VAL A N 1
ATOM 801 C CA . VAL A 1 104 ? 18.248 11.013 -23.481 1.00 87.81 104 VAL A CA 1
ATOM 802 C C . VAL A 1 104 ? 18.256 10.661 -21.992 1.00 87.81 104 VAL A C 1
ATOM 804 O O . VAL A 1 104 ? 19.293 10.314 -21.437 1.00 87.81 104 VAL A O 1
ATOM 807 N N . GLN A 1 105 ? 17.110 10.776 -21.325 1.00 86.69 105 GLN A N 1
ATOM 808 C CA . GLN A 1 105 ? 16.946 10.404 -19.915 1.00 86.69 105 GLN A CA 1
ATOM 809 C C . GLN A 1 105 ? 16.029 9.196 -19.804 1.00 86.69 105 GLN A C 1
ATOM 811 O O . GLN A 1 105 ? 15.069 9.147 -20.572 1.00 86.69 105 GLN A O 1
ATOM 816 N N . PRO A 1 106 ? 16.279 8.242 -18.895 1.00 86.81 106 PRO A N 1
ATOM 817 C CA . PRO A 1 106 ? 15.368 7.125 -18.692 1.00 86.81 106 PRO A CA 1
ATOM 818 C C . PRO A 1 106 ? 14.025 7.625 -18.157 1.00 86.81 106 PRO A C 1
ATOM 820 O O . PRO A 1 106 ? 13.968 8.624 -17.441 1.00 86.81 106 PRO A O 1
ATOM 823 N N . ASP A 1 107 ? 12.951 6.930 -18.512 1.00 83.56 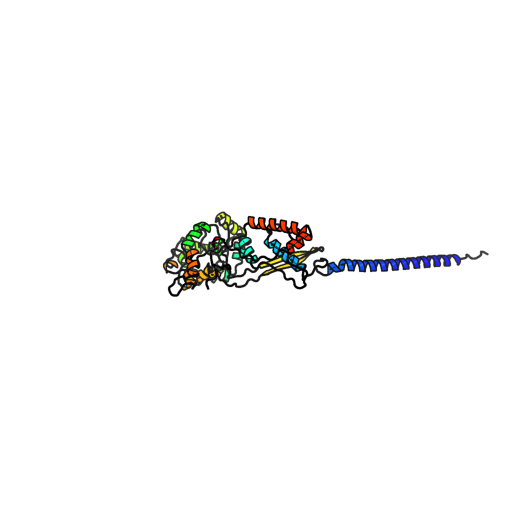107 ASP A N 1
ATOM 824 C CA . ASP A 1 107 ? 11.600 7.231 -18.048 1.00 83.56 107 ASP A CA 1
ATOM 825 C C . ASP A 1 107 ? 10.978 6.000 -17.381 1.00 83.56 107 ASP A C 1
ATOM 827 O O . ASP A 1 107 ? 11.176 4.853 -17.792 1.00 83.56 107 ASP A O 1
ATOM 831 N N . PHE A 1 108 ? 10.224 6.230 -16.313 1.00 84.75 108 PHE A N 1
ATOM 832 C CA . PHE A 1 108 ? 9.477 5.187 -15.630 1.00 84.75 108 PHE A CA 1
ATOM 833 C C . PHE A 1 108 ? 8.212 5.762 -15.000 1.00 84.75 108 PHE A C 1
ATOM 835 O O . PHE A 1 108 ? 8.128 6.925 -14.614 1.00 84.75 108 PHE A O 1
ATOM 842 N N . GLN A 1 109 ? 7.202 4.908 -14.855 1.00 84.31 109 GLN A N 1
ATOM 843 C CA . GLN A 1 109 ? 5.909 5.340 -14.346 1.00 84.31 109 GLN A CA 1
ATOM 844 C C . GLN A 1 109 ? 6.001 5.726 -12.861 1.00 84.31 109 GLN A C 1
ATOM 846 O O . GLN A 1 109 ? 6.322 4.897 -12.009 1.00 84.31 109 GLN A O 1
ATOM 851 N N . ASN A 1 110 ? 5.628 6.964 -12.527 1.00 81.00 110 ASN A N 1
ATOM 852 C CA . ASN A 1 110 ? 5.654 7.488 -11.151 1.00 81.00 110 ASN A CA 1
ATOM 853 C C . ASN A 1 110 ? 4.758 6.712 -10.165 1.00 81.00 110 ASN A C 1
ATOM 855 O O . ASN A 1 110 ? 4.899 6.832 -8.949 1.00 81.00 110 ASN A O 1
ATOM 859 N N . ASN A 1 111 ? 3.804 5.919 -10.658 1.00 85.62 111 ASN A N 1
ATOM 860 C CA . ASN A 1 111 ? 2.944 5.072 -9.831 1.00 85.62 111 ASN A CA 1
ATOM 861 C C . ASN A 1 111 ? 3.504 3.653 -9.617 1.00 85.62 111 ASN A C 1
ATOM 863 O O . ASN A 1 111 ? 2.887 2.883 -8.879 1.00 85.62 111 ASN A O 1
ATOM 867 N N . TYR A 1 112 ? 4.646 3.306 -10.217 1.00 88.12 112 TYR A N 1
ATOM 868 C CA . TYR A 1 112 ? 5.164 1.939 -10.246 1.00 88.12 112 TYR A CA 1
ATOM 869 C C . TYR A 1 112 ? 5.452 1.389 -8.846 1.00 88.12 112 TYR A C 1
ATOM 871 O O . TYR A 1 112 ? 4.915 0.345 -8.490 1.00 88.12 112 TYR A O 1
ATOM 879 N N . ALA A 1 113 ? 6.185 2.124 -8.000 1.00 89.56 113 ALA A N 1
ATOM 880 C CA . ALA A 1 113 ? 6.470 1.684 -6.627 1.00 89.56 113 ALA A CA 1
ATOM 881 C C . ALA A 1 113 ? 5.186 1.419 -5.822 1.00 89.56 113 ALA A C 1
ATOM 883 O O . ALA A 1 113 ? 5.102 0.491 -5.019 1.00 89.56 113 ALA A O 1
ATOM 884 N N . ARG A 1 114 ? 4.144 2.221 -6.073 1.00 90.19 114 ARG A N 1
ATOM 885 C CA . ARG A 1 114 ? 2.836 2.034 -5.446 1.00 90.19 114 ARG A CA 1
ATOM 886 C C . ARG A 1 114 ? 2.131 0.787 -5.980 1.00 90.19 114 ARG A C 1
ATOM 888 O O . ARG A 1 114 ? 1.564 0.048 -5.183 1.00 90.19 114 ARG A O 1
ATOM 895 N N . ARG A 1 115 ? 2.169 0.547 -7.295 1.00 89.88 115 ARG A N 1
ATOM 896 C CA . ARG A 1 115 ? 1.657 -0.690 -7.898 1.00 89.88 115 ARG A CA 1
ATOM 897 C C . ARG A 1 115 ? 2.317 -1.893 -7.231 1.00 89.88 115 ARG A C 1
ATOM 899 O O . ARG A 1 115 ? 1.597 -2.671 -6.625 1.00 89.88 115 ARG A O 1
ATOM 906 N N . VAL A 1 116 ? 3.651 -1.967 -7.250 1.00 89.75 116 VAL A N 1
ATOM 907 C CA . VAL A 1 116 ? 4.437 -3.058 -6.645 1.00 89.75 116 VAL A CA 1
ATOM 908 C C . VAL A 1 116 ? 4.012 -3.307 -5.195 1.00 89.75 116 VAL A C 1
ATOM 910 O O . VAL A 1 116 ? 3.728 -4.445 -4.824 1.00 89.75 116 VAL A O 1
ATOM 913 N N . LEU A 1 117 ? 3.864 -2.252 -4.383 1.00 90.38 117 LEU A N 1
ATOM 914 C CA . LEU A 1 117 ? 3.414 -2.398 -2.996 1.00 90.38 117 LEU A CA 1
ATOM 915 C C . LEU A 1 117 ? 2.046 -3.095 -2.882 1.00 90.38 117 LEU A C 1
ATOM 917 O O . LEU A 1 117 ? 1.881 -4.008 -2.075 1.00 90.38 117 LEU A O 1
ATOM 921 N N . TYR A 1 118 ? 1.056 -2.655 -3.660 1.00 91.31 118 TYR A N 1
ATOM 922 C CA . TYR A 1 118 ? -0.315 -3.161 -3.544 1.00 91.31 118 TYR A CA 1
ATOM 923 C C . TYR A 1 118 ? -0.590 -4.421 -4.375 1.00 91.31 118 TYR A C 1
ATOM 925 O O . TYR A 1 118 ? -1.597 -5.093 -4.127 1.00 91.31 118 TYR A O 1
ATOM 933 N N . SER A 1 119 ? 0.266 -4.754 -5.346 1.00 88.06 119 SER A N 1
ATOM 934 C CA . SER A 1 119 ? 0.097 -5.929 -6.200 1.00 88.06 119 SER A CA 1
ATOM 935 C C . SER A 1 119 ? 1.015 -7.096 -5.878 1.00 88.06 119 SER A C 1
ATOM 937 O O . SER A 1 119 ? 0.557 -8.230 -5.943 1.00 88.06 119 SER A O 1
ATOM 939 N N . GLU A 1 120 ? 2.269 -6.826 -5.526 1.00 87.19 120 GLU A N 1
ATOM 940 C CA . GLU A 1 120 ? 3.323 -7.841 -5.406 1.00 87.19 120 GLU A CA 1
ATOM 941 C C . GLU A 1 120 ? 3.771 -8.017 -3.946 1.00 87.19 120 GLU A C 1
ATOM 943 O O . GLU A 1 120 ? 4.013 -9.130 -3.485 1.00 87.19 120 GLU A O 1
ATOM 948 N N . MET A 1 121 ? 3.801 -6.930 -3.167 1.00 89.06 121 MET A N 1
ATOM 949 C CA . MET A 1 121 ? 4.207 -6.947 -1.752 1.00 89.06 121 MET A CA 1
ATOM 950 C C . MET A 1 121 ? 3.041 -7.198 -0.780 1.00 89.06 121 MET A C 1
ATOM 952 O O . MET A 1 121 ? 3.186 -7.023 0.428 1.00 89.06 121 MET A O 1
ATOM 956 N N . ASN A 1 122 ? 1.883 -7.620 -1.288 1.00 87.81 122 ASN A N 1
ATOM 957 C CA . ASN A 1 122 ? 0.663 -7.874 -0.511 1.00 87.81 122 ASN A CA 1
ATOM 958 C C . ASN A 1 122 ? 0.558 -9.319 0.030 1.00 87.81 122 ASN A C 1
ATOM 960 O O . ASN A 1 122 ? -0.489 -9.725 0.545 1.00 87.81 122 ASN A O 1
ATOM 964 N N . THR A 1 123 ? 1.627 -10.112 -0.093 1.00 93.69 123 THR A N 1
ATOM 965 C CA . THR A 1 123 ? 1.682 -11.483 0.431 1.00 93.69 123 THR A CA 1
ATOM 966 C C . THR A 1 123 ? 1.798 -11.491 1.956 1.00 93.69 123 THR A C 1
ATOM 968 O O . THR A 1 123 ? 2.344 -10.566 2.560 1.00 93.69 123 THR A O 1
ATOM 971 N N . MET A 1 124 ? 1.325 -12.564 2.601 1.00 96.81 124 MET A N 1
ATOM 972 C CA . MET A 1 124 ? 1.384 -12.676 4.065 1.00 96.81 124 MET A CA 1
ATOM 973 C C . MET A 1 124 ? 2.826 -12.652 4.592 1.00 96.81 124 MET A C 1
ATOM 975 O O . MET A 1 124 ? 3.104 -12.009 5.600 1.00 96.81 124 MET A O 1
ATOM 979 N N . THR A 1 125 ? 3.762 -13.291 3.885 1.00 97.19 125 THR A N 1
ATOM 980 C CA . THR A 1 125 ? 5.187 -13.272 4.242 1.00 97.19 125 THR A CA 1
ATOM 981 C C . THR A 1 125 ? 5.742 -11.850 4.231 1.00 97.19 125 THR A C 1
ATOM 983 O O . THR A 1 125 ? 6.323 -11.418 5.225 1.00 97.19 125 THR A O 1
ATOM 986 N N . LYS A 1 126 ? 5.492 -11.082 3.159 1.00 95.88 126 LYS A N 1
ATOM 987 C CA . LYS A 1 126 ? 5.933 -9.680 3.071 1.00 95.88 126 LYS A CA 1
ATOM 988 C C . LYS A 1 126 ? 5.257 -8.784 4.099 1.00 95.88 126 LYS A C 1
ATOM 990 O O . LYS A 1 126 ? 5.905 -7.884 4.625 1.00 95.88 126 LYS A O 1
ATOM 995 N N . ALA A 1 127 ? 4.001 -9.057 4.440 1.00 96.31 127 ALA A N 1
ATOM 996 C CA . ALA A 1 127 ? 3.301 -8.351 5.503 1.00 96.31 127 ALA A CA 1
ATOM 997 C C . ALA A 1 127 ? 3.966 -8.555 6.874 1.00 96.31 127 ALA A C 1
ATOM 999 O O . ALA A 1 127 ? 4.227 -7.580 7.578 1.00 96.31 127 ALA A O 1
ATOM 1000 N N . VAL A 1 128 ? 4.269 -9.807 7.237 1.00 98.06 128 VAL A N 1
ATOM 1001 C CA . VAL A 1 128 ? 4.934 -10.152 8.503 1.00 98.06 128 VAL A CA 1
ATOM 1002 C C . VAL A 1 128 ? 6.346 -9.560 8.553 1.00 98.06 128 VAL A C 1
ATOM 1004 O O . VAL A 1 128 ? 6.691 -8.894 9.528 1.00 98.06 128 VAL A O 1
ATOM 1007 N N . GLU A 1 129 ? 7.145 -9.735 7.497 1.00 97.50 129 GLU A N 1
ATOM 1008 C CA . GLU A 1 129 ? 8.491 -9.147 7.386 1.00 97.50 129 GLU A CA 1
ATOM 1009 C C . GLU A 1 129 ? 8.449 -7.615 7.503 1.00 97.50 129 GLU A C 1
ATOM 1011 O O . GLU A 1 129 ? 9.179 -7.020 8.300 1.00 97.50 129 GLU A O 1
ATOM 1016 N N . GLY A 1 130 ? 7.552 -6.971 6.752 1.00 94.88 130 GLY A N 1
ATOM 1017 C CA . GLY A 1 130 ? 7.389 -5.521 6.742 1.00 94.88 130 GLY A CA 1
ATOM 1018 C C . GLY A 1 130 ? 6.987 -4.973 8.110 1.00 94.88 130 GLY A C 1
ATOM 1019 O O . GLY A 1 130 ? 7.616 -4.035 8.603 1.00 94.88 130 GLY A O 1
ATOM 1020 N N . MET A 1 131 ? 6.008 -5.593 8.773 1.00 96.69 131 MET A N 1
ATOM 1021 C CA . MET A 1 131 ? 5.583 -5.174 10.110 1.00 96.69 131 MET A CA 1
ATOM 1022 C C . MET A 1 131 ? 6.712 -5.333 11.142 1.00 96.69 131 MET A C 1
ATOM 1024 O O . MET A 1 131 ? 6.986 -4.394 11.888 1.00 96.69 131 MET A O 1
ATOM 1028 N N . ARG A 1 132 ? 7.453 -6.451 11.116 1.00 97.56 132 ARG A N 1
ATOM 1029 C CA . ARG A 1 132 ? 8.585 -6.703 12.032 1.00 97.56 132 ARG A CA 1
ATOM 1030 C C . ARG A 1 132 ? 9.770 -5.764 11.812 1.00 97.56 132 ARG A C 1
ATOM 1032 O O . ARG A 1 132 ? 10.491 -5.460 12.755 1.00 97.56 132 ARG A O 1
ATOM 1039 N N . SER A 1 133 ? 9.951 -5.278 10.584 1.00 95.50 133 SER A N 1
ATOM 1040 C CA . SER A 1 133 ? 10.969 -4.274 10.234 1.00 95.50 133 SER A CA 1
ATOM 1041 C C . SER A 1 133 ? 10.545 -2.824 10.520 1.00 95.50 133 SER A C 1
ATOM 1043 O O . SER A 1 133 ? 11.324 -1.890 10.319 1.00 95.50 133 SER A O 1
ATOM 1045 N N . THR A 1 134 ? 9.309 -2.603 10.981 1.00 93.56 134 THR A N 1
ATOM 1046 C CA . THR A 1 134 ? 8.764 -1.259 11.179 1.00 93.56 134 THR A CA 1
ATOM 1047 C C . THR A 1 134 ? 9.391 -0.580 12.394 1.00 93.56 134 THR A C 1
ATOM 1049 O O . THR A 1 134 ? 9.362 -1.086 13.513 1.00 93.56 134 THR A O 1
ATOM 1052 N N . GLN A 1 135 ? 9.908 0.631 12.189 1.00 93.25 135 GLN A N 1
ATOM 1053 C CA . GLN A 1 135 ? 10.458 1.449 13.269 1.00 93.25 135 GLN A CA 1
ATOM 1054 C C . GLN A 1 135 ? 9.391 1.786 14.320 1.00 93.25 135 GLN A C 1
ATOM 1056 O O . GLN A 1 135 ? 8.244 2.072 13.973 1.00 93.25 135 GLN A O 1
ATOM 1061 N N . LYS A 1 136 ? 9.800 1.894 15.591 1.00 93.25 136 LYS A N 1
ATOM 1062 C CA . LYS A 1 136 ? 8.941 2.216 16.749 1.00 93.25 136 LYS A CA 1
ATOM 1063 C C . LYS A 1 136 ? 7.874 3.284 16.474 1.00 93.25 136 LYS A C 1
ATOM 1065 O O . LYS A 1 136 ? 6.692 3.062 16.703 1.00 93.25 136 LYS A O 1
ATOM 1070 N N . ARG A 1 137 ? 8.268 4.427 15.897 1.00 92.31 137 ARG A N 1
ATOM 1071 C CA . ARG A 1 137 ? 7.360 5.566 15.632 1.00 92.31 137 ARG A CA 1
ATOM 1072 C C . ARG A 1 137 ? 6.296 5.303 14.558 1.00 92.31 137 ARG A C 1
ATOM 1074 O O . ARG A 1 137 ? 5.359 6.083 14.419 1.00 92.31 137 ARG A O 1
ATOM 1081 N N . ARG A 1 138 ? 6.463 4.254 13.754 1.00 92.50 138 ARG A N 1
ATOM 1082 C CA . ARG A 1 138 ? 5.595 3.908 12.622 1.00 92.50 138 ARG A CA 1
ATOM 1083 C C . ARG A 1 138 ? 4.730 2.677 12.893 1.00 92.50 138 ARG A C 1
ATOM 1085 O O . ARG A 1 138 ? 3.832 2.422 12.102 1.00 92.50 138 ARG A O 1
ATOM 1092 N N . MET A 1 139 ? 4.926 1.974 14.013 1.00 95.69 139 MET A N 1
ATOM 1093 C CA . MET A 1 139 ? 4.152 0.777 14.371 1.00 95.69 139 MET A CA 1
ATOM 1094 C C . MET A 1 139 ? 2.619 0.980 14.356 1.00 95.69 139 MET A C 1
ATOM 1096 O O . MET A 1 139 ? 1.939 0.111 13.821 1.00 95.69 139 MET A O 1
ATOM 1100 N N . PRO A 1 140 ? 2.041 2.109 14.833 1.00 95.69 140 PRO A N 1
ATOM 1101 C CA . PRO A 1 140 ? 0.596 2.364 14.723 1.00 95.69 140 PRO A CA 1
ATOM 1102 C C . PRO A 1 140 ? 0.192 3.080 13.419 1.00 95.69 140 PRO A C 1
ATOM 1104 O O . PRO A 1 140 ? -0.944 3.523 13.282 1.00 95.69 140 PRO A O 1
ATOM 1107 N N . SER A 1 141 ? 1.121 3.271 12.478 1.00 93.94 141 SER A N 1
ATOM 1108 C CA . SER A 1 141 ? 0.895 4.016 11.232 1.00 93.94 141 SER A CA 1
ATOM 1109 C C . SER A 1 141 ? 0.544 3.190 9.978 1.00 93.94 141 SER A C 1
ATOM 1111 O O . SER A 1 141 ? 0.361 3.834 8.941 1.00 93.94 141 SER A O 1
ATOM 1113 N N . PRO A 1 142 ? 0.447 1.837 9.967 1.00 93.94 142 PRO A N 1
ATOM 1114 C CA . PRO A 1 142 ? -0.076 1.152 8.789 1.00 93.94 142 PRO A CA 1
ATOM 1115 C C . PRO A 1 142 ? -1.447 1.707 8.395 1.00 93.94 142 PRO A C 1
ATOM 1117 O O . PRO A 1 142 ? -2.318 1.904 9.244 1.00 93.94 142 PRO A O 1
ATOM 1120 N N . TYR A 1 143 ? -1.654 1.927 7.096 1.00 94.50 143 TYR A N 1
ATOM 1121 C CA . TYR A 1 143 ? -2.955 2.311 6.541 1.00 94.50 143 TYR A CA 1
ATOM 1122 C C . TYR A 1 143 ? -3.866 1.098 6.444 1.00 94.50 143 TYR A C 1
ATOM 1124 O O . TYR A 1 143 ? -4.305 0.692 5.374 1.00 94.50 143 TYR A O 1
ATOM 1132 N N . ALA A 1 144 ? -4.116 0.482 7.585 1.00 93.06 144 ALA A N 1
ATOM 1133 C CA . ALA A 1 144 ? -5.049 -0.603 7.717 1.00 93.06 144 ALA A CA 1
ATOM 1134 C C . ALA A 1 144 ? -6.224 -0.071 8.528 1.00 93.06 144 ALA A C 1
ATOM 1136 O O . ALA A 1 144 ? -6.082 0.260 9.699 1.00 93.06 144 ALA A O 1
ATOM 1137 N N . GLN A 1 145 ? -7.373 0.110 7.879 1.00 95.06 145 GLN A N 1
ATOM 1138 C CA . GLN A 1 145 ? -8.558 0.593 8.572 1.00 95.06 145 GLN A CA 1
ATOM 1139 C C . GLN A 1 145 ? -9.139 -0.570 9.381 1.00 95.06 145 GLN A C 1
ATOM 1141 O O . GLN A 1 145 ? -9.852 -1.432 8.851 1.00 95.06 145 GLN A O 1
ATOM 1146 N N . TYR A 1 146 ? -8.728 -0.652 10.645 1.00 97.69 146 TYR A N 1
ATOM 1147 C CA . TYR A 1 146 ? -9.002 -1.800 11.497 1.00 97.69 146 TYR A CA 1
ATOM 1148 C C . TYR A 1 146 ? -10.505 -1.992 11.720 1.00 97.69 146 TYR A C 1
ATOM 1150 O O . TYR A 1 146 ? -11.292 -1.048 11.768 1.00 97.69 146 TYR A O 1
ATOM 1158 N N . CYS A 1 147 ? -10.907 -3.254 11.775 1.00 98.25 147 CYS A N 1
ATOM 1159 C CA . CYS A 1 147 ? -12.268 -3.672 12.078 1.00 98.25 147 CYS A CA 1
ATOM 1160 C C . CYS A 1 147 ? -12.340 -4.223 13.501 1.00 98.25 147 CYS A C 1
ATOM 1162 O O . CYS A 1 147 ? -13.297 -3.939 14.212 1.00 98.25 147 CYS A O 1
ATOM 1164 N N . TRP A 1 148 ? -11.313 -4.973 13.920 1.00 98.69 148 TRP A N 1
ATOM 1165 C CA . TRP A 1 148 ? -11.302 -5.646 15.214 1.00 98.69 148 TRP A CA 1
ATOM 1166 C C . TRP A 1 148 ? -9.959 -5.534 15.923 1.00 98.69 148 TRP A C 1
ATOM 1168 O O . TRP A 1 148 ? -8.905 -5.412 15.291 1.00 98.69 148 TRP A O 1
ATOM 1178 N N . VAL A 1 149 ? -10.006 -5.617 17.252 1.00 98.56 149 VAL A N 1
ATOM 1179 C CA . VAL A 1 149 ? -8.797 -5.719 18.075 1.00 98.56 149 VAL A CA 1
ATOM 1180 C C . VAL A 1 149 ? -8.140 -7.086 17.894 1.00 98.56 149 VAL A C 1
ATOM 1182 O O . VAL A 1 149 ? -6.935 -7.153 17.684 1.00 98.56 149 VAL A O 1
ATOM 1185 N N . ASP A 1 150 ? -8.922 -8.162 17.936 1.00 98.19 150 ASP A N 1
ATOM 1186 C CA . ASP A 1 150 ? -8.437 -9.539 17.999 1.00 98.19 150 ASP A CA 1
ATOM 1187 C C . ASP A 1 150 ? -8.980 -10.424 16.873 1.00 98.19 150 ASP A C 1
ATOM 1189 O O . ASP A 1 150 ? -10.000 -10.116 16.250 1.00 98.19 150 ASP A O 1
ATOM 1193 N N . PHE A 1 151 ? -8.307 -11.545 16.605 1.00 98.19 151 PHE A N 1
ATOM 1194 C CA . PHE A 1 151 ? -8.698 -12.462 15.527 1.00 98.19 151 PHE A CA 1
ATOM 1195 C C . PHE A 1 151 ? -10.073 -13.105 15.743 1.00 98.19 151 PHE A C 1
ATOM 1197 O O . PHE A 1 151 ? -10.745 -13.445 14.767 1.00 98.19 151 PHE A O 1
ATOM 1204 N N . ASP A 1 152 ? -10.524 -13.212 16.996 1.00 97.00 152 ASP A N 1
ATOM 1205 C CA . ASP A 1 152 ? -11.842 -13.752 17.340 1.00 97.00 152 ASP A CA 1
ATOM 1206 C C . ASP A 1 152 ? -12.964 -12.699 17.215 1.00 97.00 152 ASP A C 1
ATOM 1208 O O . ASP A 1 152 ? -14.137 -13.020 17.412 1.00 97.00 152 ASP A O 1
ATOM 1212 N N . LYS A 1 153 ? -12.628 -11.464 16.803 1.00 97.06 153 LYS A N 1
ATOM 1213 C CA . LYS A 1 153 ? -13.567 -10.364 16.523 1.00 97.06 153 LYS A CA 1
ATOM 1214 C C . LYS A 1 153 ? -14.416 -9.974 17.740 1.00 97.06 153 LYS A C 1
ATOM 1216 O O . LYS A 1 153 ? -15.559 -9.546 17.582 1.00 97.06 153 LYS A O 1
ATOM 1221 N N . ARG A 1 154 ? -13.875 -10.121 18.953 1.00 97.00 154 ARG A N 1
ATOM 1222 C CA . ARG A 1 154 ? -14.577 -9.820 20.213 1.00 97.00 154 ARG A CA 1
ATOM 1223 C C . ARG A 1 154 ? -14.785 -8.325 20.417 1.00 97.00 154 ARG A C 1
ATOM 1225 O O . ARG A 1 154 ? -15.784 -7.929 21.009 1.00 97.00 154 ARG A O 1
ATOM 1232 N N . TRP A 1 155 ? -13.866 -7.506 19.913 1.00 98.31 155 TRP A N 1
ATOM 1233 C CA . TRP A 1 155 ? -13.925 -6.052 20.058 1.00 98.31 155 TRP A CA 1
ATOM 1234 C C . TRP A 1 155 ? -13.912 -5.377 18.691 1.00 98.31 155 TRP A C 1
ATOM 1236 O O . TRP A 1 155 ? -12.885 -5.363 18.012 1.00 98.31 155 TRP A O 1
ATOM 1246 N N . ASP A 1 156 ? -15.064 -4.831 18.303 1.00 98.00 156 ASP A N 1
ATOM 1247 C CA . ASP A 1 156 ? -15.243 -4.004 17.107 1.00 98.00 156 ASP A CA 1
ATOM 1248 C C . ASP A 1 156 ? -14.718 -2.583 17.356 1.00 98.00 156 ASP A C 1
ATOM 1250 O O . ASP A 1 156 ? -15.007 -1.971 18.386 1.00 98.00 156 ASP A O 1
ATOM 1254 N N . ILE A 1 157 ? -13.933 -2.085 16.404 1.00 98.00 157 ILE A N 1
ATOM 1255 C CA . ILE A 1 157 ? -13.291 -0.765 16.412 1.00 98.00 157 ILE A CA 1
ATOM 1256 C C . ILE A 1 157 ? -13.499 -0.000 15.094 1.00 98.00 157 ILE A C 1
ATOM 1258 O O . ILE A 1 157 ? -12.779 0.953 14.795 1.00 98.00 157 ILE A O 1
ATOM 1262 N N . ALA A 1 158 ? -14.468 -0.406 14.269 1.00 97.31 158 ALA A N 1
ATOM 1263 C CA . ALA A 1 158 ? -14.784 0.290 13.031 1.00 97.31 158 ALA A CA 1
ATOM 1264 C C . ALA A 1 158 ? -15.371 1.692 13.295 1.00 97.31 158 ALA A C 1
ATOM 1266 O O . ALA A 1 158 ? -16.160 1.913 14.212 1.00 97.31 158 ALA A O 1
ATOM 1267 N N . HIS A 1 159 ? -15.029 2.645 12.425 1.00 96.25 159 HIS A N 1
ATOM 1268 C CA . HIS A 1 159 ? -15.394 4.061 12.582 1.00 96.25 159 HIS A CA 1
ATOM 1269 C C . HIS A 1 159 ? -16.893 4.357 12.429 1.00 96.25 159 HIS A C 1
ATOM 1271 O O . HIS A 1 159 ? -17.370 5.399 12.880 1.00 96.25 159 HIS A O 1
ATOM 1277 N N . THR A 1 160 ? -17.638 3.478 11.758 1.00 95.44 160 THR A N 1
ATOM 1278 C CA . THR A 1 160 ? -19.079 3.628 11.524 1.00 95.44 160 THR A CA 1
ATOM 1279 C C . THR A 1 160 ? -19.767 2.271 11.536 1.00 95.44 160 THR A C 1
ATOM 1281 O O . THR A 1 160 ? -19.143 1.252 11.235 1.00 95.44 160 THR A O 1
ATOM 1284 N N . ASP A 1 161 ? -21.070 2.256 11.818 1.00 94.75 161 ASP A N 1
ATOM 1285 C CA . ASP A 1 161 ? -21.879 1.028 11.815 1.00 94.75 161 ASP A CA 1
ATOM 1286 C C . ASP A 1 161 ? -21.937 0.400 10.423 1.00 94.75 161 ASP A C 1
ATOM 1288 O O . ASP A 1 161 ? -21.724 -0.801 10.259 1.00 94.75 161 ASP A O 1
ATOM 1292 N N . ALA A 1 162 ? -22.103 1.235 9.394 1.00 95.50 162 ALA A N 1
ATOM 1293 C CA . ALA A 1 162 ? -22.045 0.795 8.005 1.00 95.50 162 ALA A CA 1
ATOM 1294 C C . ALA A 1 162 ? -20.700 0.125 7.681 1.00 95.50 162 ALA A C 1
ATOM 1296 O O . ALA A 1 162 ? -20.654 -0.860 6.946 1.00 95.50 162 ALA A O 1
ATOM 1297 N N . ARG A 1 163 ? -19.588 0.629 8.235 1.00 96.00 163 ARG A N 1
ATOM 1298 C CA . ARG A 1 163 ? -18.284 -0.006 8.053 1.00 96.00 163 ARG A CA 1
ATOM 1299 C C . ARG A 1 163 ? -18.148 -1.294 8.865 1.00 96.00 163 ARG A C 1
ATOM 1301 O O . ARG A 1 163 ? -17.621 -2.260 8.323 1.00 96.00 163 ARG A O 1
ATOM 1308 N N . ALA A 1 164 ? -18.629 -1.336 10.106 1.00 96.69 164 ALA A N 1
ATOM 1309 C CA . ALA A 1 164 ? -18.646 -2.553 10.920 1.00 96.69 164 ALA A CA 1
ATOM 1310 C C . ALA A 1 164 ? -19.367 -3.704 10.195 1.00 96.69 164 ALA A C 1
ATOM 1312 O O . ALA A 1 164 ? -18.848 -4.818 10.107 1.00 96.69 164 ALA A O 1
ATOM 1313 N N . GLN A 1 165 ? -20.511 -3.412 9.569 1.00 97.00 165 GLN A N 1
ATOM 1314 C CA . GLN A 1 165 ? -21.222 -4.378 8.735 1.00 97.00 165 GLN A CA 1
ATOM 1315 C C . GLN A 1 165 ? -20.382 -4.816 7.522 1.00 97.00 165 GLN A C 1
ATOM 1317 O O . GLN A 1 165 ? -20.193 -6.013 7.302 1.00 97.00 165 GLN A O 1
ATOM 1322 N N . ARG A 1 166 ? -19.790 -3.873 6.773 1.00 96.88 166 ARG A N 1
ATOM 1323 C CA . ARG A 1 166 ? -18.900 -4.217 5.645 1.00 96.88 166 ARG A CA 1
ATOM 1324 C C . ARG A 1 166 ? -17.701 -5.066 6.069 1.00 96.88 166 ARG A C 1
ATOM 1326 O O . ARG A 1 166 ? -17.282 -5.936 5.306 1.00 96.88 166 ARG A O 1
ATOM 1333 N N . CYS A 1 167 ? -17.149 -4.839 7.261 1.00 97.81 167 CYS A N 1
ATOM 1334 C CA . CYS A 1 167 ? -16.064 -5.650 7.806 1.00 97.81 167 CYS A CA 1
ATOM 1335 C C . CYS A 1 167 ? -16.470 -7.122 7.894 1.00 97.81 167 CYS A C 1
ATOM 1337 O O . CYS A 1 167 ? -15.749 -7.989 7.392 1.00 97.81 167 CYS A O 1
ATOM 1339 N N . LEU A 1 168 ? -17.646 -7.395 8.464 1.00 97.62 168 LEU A N 1
ATOM 1340 C CA . LEU A 1 168 ? -18.203 -8.743 8.547 1.00 97.62 168 LEU A CA 1
ATOM 1341 C C . LEU A 1 168 ? -18.475 -9.328 7.156 1.00 97.62 168 LEU A C 1
ATOM 1343 O O . LEU A 1 168 ? -18.177 -10.490 6.916 1.00 97.62 168 LEU A O 1
ATOM 1347 N N . GLU A 1 169 ? -18.968 -8.543 6.208 1.00 97.56 169 GLU A N 1
ATOM 1348 C CA . GLU A 1 169 ? -19.286 -9.059 4.873 1.00 97.56 169 GLU A CA 1
ATOM 1349 C C . GLU A 1 169 ? -18.042 -9.349 4.014 1.00 97.56 169 GLU A C 1
ATOM 1351 O O . GLU A 1 169 ? -18.047 -10.290 3.223 1.00 97.56 169 GLU A O 1
ATOM 1356 N N . ARG A 1 170 ? -16.975 -8.543 4.133 1.00 96.50 170 ARG A N 1
ATOM 1357 C CA . ARG A 1 170 ? -15.892 -8.509 3.127 1.00 96.50 170 ARG A CA 1
ATOM 1358 C C . ARG A 1 170 ? -14.483 -8.713 3.674 1.00 96.50 170 ARG A C 1
ATOM 1360 O O . ARG A 1 170 ? -13.604 -9.175 2.937 1.00 96.50 170 ARG A O 1
ATOM 1367 N N . TYR A 1 171 ? -14.224 -8.352 4.929 1.00 97.00 171 TYR A N 1
ATOM 1368 C CA . TYR A 1 171 ? -12.856 -8.161 5.431 1.00 97.00 171 TYR A CA 1
ATOM 1369 C C . TYR A 1 171 ? -12.395 -9.188 6.466 1.00 97.00 171 TYR A C 1
ATOM 1371 O O . TYR A 1 171 ? -11.233 -9.160 6.855 1.00 97.00 171 TYR A O 1
ATOM 1379 N N . GLN A 1 172 ? -13.237 -10.156 6.835 1.00 97.31 172 GLN A N 1
ATOM 1380 C CA . GLN A 1 172 ? -12.866 -11.215 7.786 1.00 97.31 172 GLN A CA 1
ATOM 1381 C C . GLN A 1 172 ? -11.600 -11.993 7.378 1.00 97.31 172 GLN A C 1
ATOM 1383 O O . GLN A 1 172 ? -10.798 -12.367 8.219 1.00 97.31 172 GLN A O 1
ATOM 1388 N N . GLY A 1 173 ? -11.393 -12.223 6.077 1.00 97.12 173 GLY A N 1
ATOM 1389 C CA . GLY A 1 173 ? -10.208 -12.928 5.567 1.00 97.12 173 GLY A CA 1
ATOM 1390 C C . GLY A 1 173 ? -8.963 -12.050 5.375 1.00 97.12 173 GLY A C 1
ATOM 1391 O O . GLY A 1 173 ? -7.978 -12.533 4.820 1.00 97.12 173 GLY A O 1
ATOM 1392 N N . ASN A 1 174 ? -9.003 -10.764 5.742 1.00 97.50 174 ASN A N 1
ATOM 1393 C CA . ASN A 1 174 ? -7.894 -9.829 5.552 1.00 97.50 174 ASN A CA 1
ATOM 1394 C C . ASN A 1 174 ? -7.182 -9.545 6.880 1.00 97.50 174 ASN A C 1
ATOM 1396 O O . ASN A 1 174 ? -7.707 -8.820 7.722 1.00 97.50 174 ASN A O 1
ATOM 1400 N N . ALA A 1 175 ? -5.956 -10.047 7.038 1.00 97.75 175 ALA A N 1
ATOM 1401 C CA . ALA A 1 175 ? -5.167 -9.867 8.257 1.00 97.75 175 ALA A CA 1
ATOM 1402 C C . ALA A 1 175 ? -4.895 -8.393 8.596 1.00 97.75 175 ALA A C 1
ATOM 1404 O O . ALA A 1 175 ? -4.776 -8.051 9.768 1.00 97.75 175 ALA A O 1
ATOM 1405 N N . ALA A 1 176 ? -4.865 -7.504 7.596 1.00 97.25 176 ALA A N 1
ATOM 1406 C CA . ALA A 1 176 ? -4.666 -6.074 7.819 1.00 97.25 176 ALA A CA 1
ATOM 1407 C C . ALA A 1 176 ? -5.779 -5.451 8.686 1.00 97.25 176 ALA A C 1
ATOM 1409 O O . ALA A 1 176 ? -5.550 -4.467 9.376 1.00 97.25 176 ALA A O 1
ATOM 1410 N N . ASN A 1 177 ? -6.988 -6.016 8.703 1.00 97.88 177 ASN A N 1
ATOM 1411 C CA . ASN A 1 177 ? -8.112 -5.446 9.446 1.00 97.88 177 ASN A CA 1
ATOM 1412 C C . ASN A 1 177 ? -8.121 -5.786 10.951 1.00 97.88 177 ASN A C 1
ATOM 1414 O O . ASN A 1 177 ? -9.075 -5.415 11.639 1.00 97.88 177 ASN A O 1
ATOM 1418 N N . TYR A 1 178 ? -7.076 -6.437 11.465 1.00 98.62 178 TYR A N 1
ATOM 1419 C CA . TYR A 1 178 ? -6.963 -6.882 12.853 1.00 98.62 178 TYR A CA 1
ATOM 1420 C C . TYR A 1 178 ? -5.773 -6.216 13.550 1.00 98.62 178 TYR A C 1
ATOM 1422 O O . TYR A 1 178 ? -4.638 -6.368 13.099 1.00 98.62 178 TYR A O 1
ATOM 1430 N N . LEU A 1 179 ? -5.993 -5.531 14.680 1.00 98.06 179 LEU A N 1
ATOM 1431 C CA . LEU A 1 179 ? -4.876 -4.987 15.474 1.00 98.06 179 LEU A CA 1
ATOM 1432 C C . LEU A 1 179 ? -3.972 -6.094 16.028 1.00 98.06 179 LEU A C 1
ATOM 1434 O O . LEU A 1 179 ? -2.770 -5.880 16.184 1.00 98.06 179 LEU A O 1
ATOM 1438 N N . GLU A 1 180 ? -4.517 -7.286 16.279 1.00 98.38 180 GLU A N 1
ATOM 1439 C CA . GLU A 1 180 ? -3.745 -8.433 16.750 1.00 98.38 180 GLU A CA 1
ATOM 1440 C C . GLU A 1 180 ? -2.616 -8.810 15.783 1.00 98.38 180 GLU A C 1
ATOM 1442 O O . GLU A 1 180 ? -1.529 -9.172 16.228 1.00 98.38 180 GLU A O 1
ATOM 1447 N N . PHE A 1 181 ? -2.807 -8.629 14.469 1.00 98.38 181 PHE A N 1
ATOM 1448 C CA . PHE A 1 181 ? -1.726 -8.815 13.499 1.00 98.38 181 PHE A CA 1
ATOM 1449 C C . PHE A 1 181 ? -0.536 -7.894 13.799 1.00 98.38 181 PHE A C 1
ATOM 1451 O O . PHE A 1 181 ? 0.611 -8.341 13.764 1.00 98.38 181 PHE A O 1
ATOM 1458 N N . VAL A 1 182 ? -0.802 -6.626 14.127 1.00 97.69 182 VAL A N 1
ATOM 1459 C CA . VAL A 1 182 ? 0.236 -5.633 14.433 1.00 97.69 182 VAL A CA 1
ATOM 1460 C C . VAL A 1 182 ? 0.970 -6.016 15.709 1.00 97.69 182 VAL A C 1
ATOM 1462 O O . VAL A 1 182 ? 2.184 -6.185 15.676 1.00 97.69 182 VAL A O 1
ATOM 1465 N N . VAL A 1 183 ? 0.252 -6.203 16.820 1.00 97.56 183 VAL A N 1
ATOM 1466 C CA . VAL A 1 183 ? 0.868 -6.412 18.147 1.00 97.56 183 VAL A CA 1
ATOM 1467 C C . VAL A 1 183 ? 1.616 -7.745 18.260 1.00 97.56 183 VAL A C 1
ATOM 1469 O O . VAL A 1 183 ? 2.556 -7.853 19.043 1.00 97.56 183 VAL A O 1
ATOM 1472 N N . ARG A 1 184 ? 1.258 -8.745 17.441 1.00 98.25 184 ARG A N 1
ATOM 1473 C CA . ARG A 1 184 ? 2.025 -9.993 17.299 1.00 98.25 184 ARG A CA 1
ATOM 1474 C C . ARG A 1 184 ? 3.317 -9.818 16.501 1.00 98.25 184 ARG A C 1
ATOM 1476 O O . ARG A 1 184 ? 4.266 -10.568 16.712 1.00 98.25 184 ARG A O 1
ATOM 1483 N N . ASN A 1 185 ? 3.373 -8.838 15.599 1.00 98.38 185 ASN A N 1
ATOM 1484 C CA . ASN A 1 185 ? 4.470 -8.648 14.646 1.00 98.38 185 ASN A CA 1
ATOM 1485 C C . ASN A 1 185 ? 5.300 -7.383 14.890 1.00 98.38 185 ASN A C 1
ATOM 1487 O O . ASN A 1 185 ? 6.079 -6.985 14.030 1.00 98.38 185 ASN A O 1
ATOM 1491 N N . VAL A 1 186 ? 5.189 -6.785 16.072 1.00 97.75 186 VAL A N 1
ATOM 1492 C CA . VAL A 1 186 ? 6.086 -5.732 16.564 1.00 97.75 186 VAL A CA 1
ATOM 1493 C C . VAL A 1 186 ? 6.561 -6.080 17.965 1.00 97.75 186 VAL A C 1
ATOM 1495 O O . VAL A 1 186 ? 5.915 -6.872 18.648 1.00 97.75 186 VAL A O 1
ATOM 1498 N N . ASN A 1 187 ? 7.656 -5.466 18.415 1.00 97.50 187 ASN A N 1
ATOM 1499 C CA . ASN A 1 187 ? 8.041 -5.531 19.821 1.00 97.50 187 ASN A CA 1
ATOM 1500 C C . ASN A 1 187 ? 6.960 -4.842 20.677 1.00 97.50 187 ASN A C 1
ATOM 1502 O O . ASN A 1 187 ? 6.675 -3.655 20.502 1.00 97.50 187 ASN A O 1
ATOM 1506 N N . TRP A 1 188 ? 6.341 -5.605 21.579 1.00 96.75 188 TRP A N 1
ATOM 1507 C CA . TRP A 1 188 ? 5.227 -5.137 22.404 1.00 96.75 188 TRP A CA 1
ATOM 1508 C C . TRP A 1 188 ? 5.601 -3.980 23.334 1.00 96.75 188 TRP A C 1
ATOM 1510 O O . TRP A 1 188 ? 4.830 -3.028 23.466 1.00 96.75 188 TRP A O 1
ATOM 1520 N N . GLU A 1 189 ? 6.778 -4.032 23.958 1.00 96.62 189 GLU A N 1
ATOM 1521 C CA . GLU A 1 189 ? 7.243 -2.978 24.865 1.00 96.62 189 GLU A CA 1
ATOM 1522 C C . GLU A 1 189 ? 7.452 -1.666 24.115 1.00 96.62 189 GLU A C 1
ATOM 1524 O O . GLU A 1 189 ? 7.037 -0.609 24.588 1.00 96.62 189 GLU A O 1
ATOM 1529 N N . ASP A 1 190 ? 8.022 -1.723 22.911 1.00 97.56 190 ASP A N 1
ATOM 1530 C CA . ASP A 1 190 ? 8.184 -0.554 22.055 1.00 97.56 190 ASP A CA 1
ATOM 1531 C C . ASP A 1 190 ? 6.852 0.023 21.592 1.00 97.56 190 ASP A C 1
ATOM 1533 O O . ASP A 1 190 ? 6.686 1.247 21.612 1.00 97.56 190 ASP A O 1
ATOM 1537 N N . PHE A 1 191 ? 5.905 -0.838 21.214 1.00 97.25 191 PHE A N 1
ATOM 1538 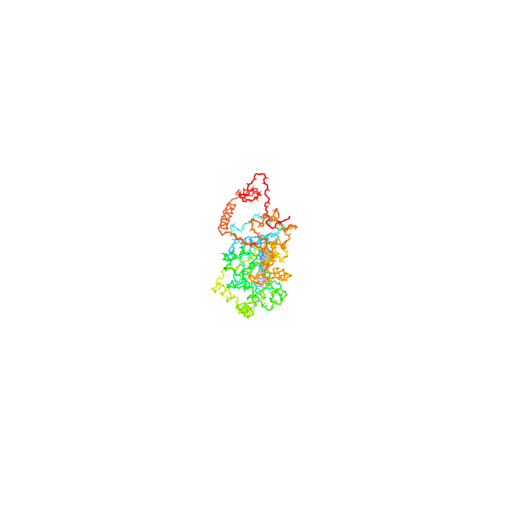C CA . PHE A 1 191 ? 4.563 -0.420 20.828 1.00 97.25 191 PHE A CA 1
ATOM 1539 C C . PHE A 1 191 ? 3.868 0.312 21.981 1.00 97.25 191 PHE A C 1
ATOM 1541 O O . PHE A 1 191 ? 3.508 1.479 21.831 1.00 97.25 191 PHE A O 1
ATOM 1548 N N . ILE A 1 192 ? 3.769 -0.324 23.154 1.00 96.50 192 ILE A N 1
ATOM 1549 C CA . ILE A 1 192 ? 3.118 0.259 24.334 1.00 96.50 192 ILE A CA 1
ATOM 1550 C C . ILE A 1 192 ? 3.856 1.500 24.832 1.00 96.50 192 ILE A C 1
ATOM 1552 O O . ILE A 1 192 ? 3.209 2.488 25.167 1.00 96.50 192 ILE A O 1
ATOM 1556 N N . SER A 1 193 ? 5.191 1.499 24.833 1.00 96.94 193 SER A N 1
ATOM 1557 C CA . SER A 1 193 ? 6.001 2.670 25.183 1.00 96.94 193 SER A CA 1
ATOM 1558 C C . SER A 1 193 ? 5.710 3.852 24.257 1.00 96.94 193 SER A C 1
ATOM 1560 O O . SER A 1 193 ? 5.590 4.982 24.727 1.00 96.94 193 SER A O 1
ATOM 1562 N N . TYR A 1 194 ? 5.577 3.612 22.949 1.00 97.25 194 TYR A N 1
ATOM 1563 C CA . TYR A 1 194 ? 5.283 4.669 21.983 1.00 97.25 194 TYR A CA 1
ATOM 1564 C C . TYR A 1 194 ? 3.847 5.191 22.104 1.00 97.25 194 TYR A C 1
ATOM 1566 O O . TYR A 1 194 ? 3.613 6.387 21.942 1.00 97.25 194 TYR A O 1
ATOM 1574 N N . THR A 1 195 ? 2.889 4.318 22.415 1.00 97.06 195 THR A N 1
ATOM 1575 C CA . THR A 1 195 ? 1.469 4.670 22.538 1.00 97.06 195 THR A CA 1
ATOM 1576 C C . THR A 1 195 ? 1.022 4.891 23.986 1.00 97.06 195 THR A C 1
ATOM 1578 O O . THR A 1 195 ? -0.176 4.882 24.258 1.00 97.06 195 THR A O 1
ATOM 1581 N N . ALA A 1 196 ? 1.946 5.078 24.933 1.00 96.75 196 ALA A N 1
ATOM 1582 C CA . ALA A 1 196 ? 1.651 5.054 26.369 1.00 96.75 196 ALA A CA 1
ATOM 1583 C C . ALA A 1 196 ? 0.616 6.104 26.808 1.00 96.75 196 ALA A C 1
ATOM 1585 O O . ALA A 1 196 ? -0.173 5.851 27.714 1.00 96.75 196 ALA A O 1
ATOM 1586 N N . SER A 1 197 ? 0.593 7.268 26.154 1.00 96.94 197 SER A N 1
ATOM 1587 C CA . SER A 1 197 ? -0.345 8.354 26.457 1.00 96.94 197 SER A CA 1
ATOM 1588 C C . SER A 1 197 ? -1.723 8.196 25.808 1.00 96.94 197 SER A C 1
ATOM 1590 O O . SER A 1 197 ? -2.651 8.898 26.198 1.00 96.94 197 SER A O 1
ATOM 1592 N N . THR A 1 198 ? -1.878 7.305 24.824 1.00 98.25 198 THR A N 1
ATOM 1593 C CA . THR A 1 198 ? -3.101 7.203 24.010 1.00 98.25 198 THR A CA 1
ATOM 1594 C C . THR A 1 198 ? -3.761 5.831 24.094 1.00 98.25 198 THR A C 1
ATOM 1596 O O . THR A 1 198 ? -4.969 5.739 24.306 1.00 98.25 198 THR A O 1
ATOM 1599 N N . TRP A 1 199 ? -2.984 4.750 23.992 1.00 97.69 199 TRP A N 1
ATOM 1600 C CA . TRP A 1 199 ? -3.483 3.374 23.993 1.00 97.69 199 TRP A CA 1
ATOM 1601 C C . TRP A 1 199 ? -4.336 3.023 25.217 1.00 97.69 199 TRP A C 1
ATOM 1603 O O . TRP A 1 199 ? -5.406 2.443 25.011 1.00 97.69 199 TRP A O 1
ATOM 1613 N N . PRO A 1 200 ? -3.950 3.373 26.465 1.00 97.88 200 PRO A N 1
ATOM 1614 C CA . PRO A 1 200 ? -4.773 3.055 27.630 1.00 97.88 200 PRO A CA 1
ATOM 1615 C C . PRO A 1 200 ? -6.187 3.633 27.532 1.00 97.88 200 PRO A C 1
ATOM 1617 O O . PRO A 1 200 ? -7.145 2.932 27.831 1.00 97.88 200 PRO A O 1
ATOM 1620 N N . ILE A 1 201 ? -6.327 4.872 27.053 1.00 98.19 201 ILE A N 1
ATOM 1621 C CA . ILE A 1 201 ? -7.617 5.568 26.955 1.00 98.19 201 ILE A CA 1
ATOM 1622 C C . ILE A 1 201 ? -8.466 4.984 25.823 1.00 98.19 201 ILE A C 1
ATOM 1624 O O . ILE A 1 201 ? -9.647 4.694 26.010 1.00 98.19 201 ILE A O 1
ATOM 1628 N N . VAL A 1 202 ? -7.860 4.808 24.646 1.00 98.44 202 VAL A N 1
ATOM 1629 C CA . VAL A 1 202 ? -8.603 4.492 23.420 1.00 98.44 202 VAL A CA 1
ATOM 1630 C C . VAL A 1 202 ? -8.976 3.010 23.335 1.00 98.44 202 VAL A C 1
ATOM 1632 O O . VAL A 1 202 ? -10.066 2.683 22.863 1.00 98.44 202 VAL A O 1
ATOM 1635 N N . ILE A 1 203 ? -8.106 2.117 23.819 1.00 98.44 203 ILE A N 1
ATOM 1636 C CA . ILE A 1 203 ? -8.264 0.655 23.727 1.00 98.44 203 ILE A CA 1
ATOM 1637 C C . ILE A 1 203 ? -8.155 -0.008 25.109 1.00 98.44 203 ILE A C 1
ATOM 1639 O O . ILE A 1 203 ? -9.019 -0.788 25.502 1.00 98.44 203 ILE A O 1
ATOM 1643 N N . GLY A 1 204 ? -7.093 0.289 25.861 1.00 97.19 204 GLY A N 1
ATOM 1644 C CA . GLY A 1 204 ? -6.682 -0.498 27.026 1.00 97.19 204 GLY A CA 1
ATOM 1645 C C . GLY A 1 204 ? -7.734 -0.620 28.131 1.00 97.19 204 GLY A C 1
ATOM 1646 O O . GLY A 1 204 ? -8.006 -1.732 28.575 1.00 97.19 204 GLY A O 1
ATOM 1647 N N . LEU A 1 205 ? -8.346 0.488 28.558 1.00 97.50 205 LEU A N 1
ATOM 1648 C CA . LEU A 1 205 ? -9.333 0.505 29.646 1.00 97.50 205 LEU A CA 1
ATOM 1649 C C . LEU A 1 205 ? -10.580 -0.322 29.312 1.00 97.50 205 LEU A C 1
ATOM 1651 O O . LEU A 1 205 ? -11.052 -1.090 30.148 1.00 97.50 205 LEU A O 1
ATOM 1655 N N . ALA A 1 206 ? -11.075 -0.228 28.076 1.00 97.81 206 ALA A N 1
ATOM 1656 C CA . ALA A 1 206 ? -12.231 -1.002 27.633 1.00 97.81 206 ALA A CA 1
ATOM 1657 C C . ALA A 1 206 ? -11.940 -2.514 27.604 1.00 97.81 206 ALA A C 1
ATOM 1659 O O . ALA A 1 206 ? -12.794 -3.314 27.979 1.00 97.81 206 ALA A O 1
ATOM 1660 N N . LEU A 1 207 ? -10.718 -2.920 27.241 1.00 98.06 207 LEU A N 1
ATOM 1661 C CA . LEU A 1 207 ? -10.303 -4.323 27.347 1.00 98.06 207 LEU A CA 1
ATOM 1662 C C . LEU A 1 207 ? -10.184 -4.771 28.812 1.00 98.06 207 LEU A C 1
ATOM 1664 O O . LEU A 1 207 ? -10.666 -5.847 29.165 1.00 98.06 207 LEU A O 1
ATOM 1668 N N . GLN A 1 208 ? -9.598 -3.941 29.681 1.00 97.50 208 GLN A N 1
ATOM 1669 C CA . GLN A 1 208 ? -9.442 -4.236 31.113 1.00 97.50 208 GLN A CA 1
ATOM 1670 C C . GLN A 1 208 ? -10.776 -4.407 31.849 1.00 97.50 208 GLN A C 1
ATOM 1672 O O . GLN A 1 208 ? -10.820 -5.102 32.862 1.00 97.50 208 GLN A O 1
ATOM 1677 N N . ALA A 1 209 ? -11.865 -3.829 31.340 1.00 96.69 209 ALA A N 1
ATOM 1678 C CA . ALA A 1 209 ? -13.195 -3.959 31.931 1.00 96.69 209 ALA A CA 1
ATOM 1679 C C . ALA A 1 209 ? -13.786 -5.381 31.834 1.00 96.69 209 ALA A C 1
ATOM 1681 O O . ALA A 1 209 ? -14.772 -5.679 32.505 1.00 96.69 209 ALA A O 1
ATOM 1682 N N . THR A 1 210 ? -13.203 -6.276 31.025 1.00 96.38 210 THR A N 1
ATOM 1683 C CA . THR A 1 210 ? -13.724 -7.638 30.812 1.00 96.38 210 THR A CA 1
ATOM 1684 C C . THR A 1 210 ? -12.674 -8.708 31.131 1.00 96.38 210 THR A C 1
ATOM 1686 O O . THR A 1 210 ? -11.498 -8.508 30.816 1.00 96.38 210 THR A O 1
ATOM 1689 N N . PRO A 1 211 ? -13.057 -9.886 31.671 1.00 97.75 211 PRO A N 1
ATOM 1690 C CA . PRO A 1 211 ? -12.108 -10.980 31.906 1.00 97.75 211 PRO A CA 1
ATOM 1691 C C . PRO A 1 211 ? -11.365 -11.415 30.634 1.00 97.75 211 PRO A C 1
ATOM 1693 O O . PRO A 1 211 ? -10.148 -11.581 30.644 1.00 97.75 211 PRO A O 1
ATOM 1696 N N . ALA A 1 212 ? -12.084 -11.516 29.510 1.00 97.56 212 ALA A N 1
ATOM 1697 C CA . ALA A 1 212 ? -11.504 -11.878 28.218 1.00 97.56 212 ALA A CA 1
ATOM 1698 C C . ALA A 1 212 ? -10.475 -10.848 27.715 1.00 97.56 212 ALA A C 1
ATOM 1700 O O . ALA A 1 212 ? -9.471 -11.222 27.109 1.00 97.56 212 ALA A O 1
ATOM 1701 N N . GLY A 1 213 ? -10.708 -9.554 27.958 1.00 97.88 213 GLY A N 1
ATOM 1702 C CA . GLY A 1 213 ? -9.792 -8.493 27.543 1.00 97.88 213 GLY A CA 1
ATOM 1703 C C . GLY A 1 213 ? -8.560 -8.395 28.438 1.00 97.88 213 GLY A C 1
ATOM 1704 O O . GLY A 1 213 ? -7.461 -8.186 27.928 1.00 97.88 213 GLY A O 1
ATOM 1705 N N . GLN A 1 214 ? -8.704 -8.638 29.745 1.00 98.31 214 GLN A N 1
ATOM 1706 C CA . GLN A 1 214 ? -7.565 -8.782 30.660 1.00 98.31 214 GLN A CA 1
ATOM 1707 C C . GLN A 1 214 ? -6.655 -9.945 30.245 1.00 98.31 214 GLN A C 1
ATOM 1709 O O . GLN A 1 214 ? -5.437 -9.782 30.180 1.00 98.31 214 GLN A O 1
ATOM 1714 N N . GLU A 1 215 ? -7.239 -11.098 29.906 1.00 98.19 215 GLU A N 1
ATOM 1715 C CA . GLU A 1 215 ? -6.490 -12.254 29.412 1.00 98.19 215 GLU A CA 1
ATOM 1716 C C . GLU A 1 215 ? -5.776 -11.947 28.088 1.00 98.19 215 GLU A C 1
ATOM 1718 O O . GLU A 1 215 ? -4.586 -12.237 27.941 1.00 98.19 215 GLU A O 1
ATOM 1723 N N . TRP A 1 216 ? -6.468 -11.317 27.132 1.00 98.06 216 TRP A N 1
ATOM 1724 C CA . TRP A 1 216 ? -5.866 -10.930 25.855 1.00 98.06 216 TRP A CA 1
ATOM 1725 C C . TRP A 1 216 ? -4.675 -9.981 26.059 1.00 98.06 216 TRP A C 1
ATOM 1727 O O . TRP A 1 216 ? -3.588 -10.250 25.547 1.00 98.06 216 TRP A O 1
ATOM 1737 N N . LEU A 1 217 ? -4.831 -8.943 26.891 1.00 98.00 217 LEU A N 1
ATOM 1738 C CA . LEU A 1 217 ? -3.752 -8.010 27.241 1.00 98.00 217 LEU A CA 1
ATOM 1739 C C . LEU A 1 217 ? -2.557 -8.713 27.902 1.00 98.00 217 LEU A C 1
ATOM 1741 O O . LEU A 1 217 ? -1.411 -8.390 27.589 1.00 98.00 217 LEU A O 1
ATOM 1745 N N . ALA A 1 218 ? -2.803 -9.685 28.786 1.00 97.88 218 ALA A N 1
ATOM 1746 C CA . ALA A 1 218 ? -1.750 -10.466 29.437 1.00 97.88 218 ALA A CA 1
ATOM 1747 C C . ALA A 1 218 ? -1.006 -11.405 28.466 1.00 97.88 218 ALA A C 1
ATOM 1749 O O . ALA A 1 218 ? 0.152 -11.763 28.706 1.00 97.88 218 ALA A O 1
ATOM 1750 N N . ASN A 1 219 ? -1.651 -11.799 27.366 1.00 97.75 219 ASN A N 1
ATOM 1751 C CA . ASN A 1 219 ? -1.074 -12.667 26.342 1.00 97.75 219 ASN A CA 1
ATOM 1752 C C . ASN A 1 219 ? -0.323 -11.898 25.244 1.00 97.75 219 ASN A C 1
ATOM 1754 O O . ASN A 1 219 ? 0.596 -12.459 24.651 1.00 97.75 219 ASN A O 1
ATOM 1758 N N . CYS A 1 220 ? -0.635 -10.621 25.000 1.00 97.31 220 CYS A N 1
ATOM 1759 C CA . CYS A 1 220 ? 0.080 -9.770 24.039 1.00 97.31 220 CYS A CA 1
ATOM 1760 C C . CYS A 1 220 ? 1.618 -9.806 24.164 1.00 97.31 220 CYS A C 1
ATOM 1762 O O . CYS A 1 220 ? 2.265 -10.122 23.163 1.00 97.31 220 CYS A O 1
ATOM 1764 N N . PRO A 1 221 ? 2.237 -9.571 25.342 1.00 97.75 221 PRO A N 1
ATOM 1765 C CA . PRO A 1 221 ? 3.696 -9.635 25.473 1.00 97.75 221 PRO A CA 1
ATOM 1766 C C . PRO A 1 221 ? 4.264 -11.031 25.186 1.00 97.75 221 PRO A C 1
ATOM 1768 O O . PRO A 1 221 ? 5.368 -11.142 24.670 1.00 97.75 221 PRO A O 1
ATOM 1771 N N . LYS A 1 222 ? 3.511 -12.098 25.485 1.00 97.56 222 LYS A N 1
ATOM 1772 C CA . LYS A 1 222 ? 3.936 -13.487 25.240 1.00 97.56 222 LYS A CA 1
ATOM 1773 C C . LYS A 1 222 ? 3.853 -13.870 23.765 1.00 97.56 222 LYS A C 1
ATOM 1775 O O . LYS A 1 222 ? 4.611 -14.715 23.313 1.00 97.56 222 LYS A O 1
ATOM 1780 N N . ASN A 1 223 ? 2.903 -13.281 23.043 1.00 97.50 223 ASN A N 1
ATOM 1781 C CA . ASN A 1 223 ? 2.633 -13.566 21.637 1.00 97.50 223 ASN A CA 1
ATOM 1782 C C . ASN A 1 223 ? 3.442 -12.678 20.678 1.00 97.50 223 ASN A C 1
ATOM 1784 O O . ASN A 1 223 ? 3.624 -13.043 19.517 1.00 97.50 223 ASN A O 1
ATOM 1788 N N . SER A 1 224 ? 3.911 -11.521 21.149 1.00 97.94 224 SER A N 1
ATOM 1789 C CA . SER A 1 224 ? 4.747 -10.584 20.397 1.00 97.94 224 SER A CA 1
ATOM 1790 C C . SER A 1 224 ? 6.046 -11.247 19.945 1.00 97.94 224 SER A C 1
ATOM 1792 O O . SER A 1 224 ? 6.833 -11.717 20.762 1.00 97.94 224 SER A O 1
ATOM 1794 N N . LEU A 1 225 ? 6.256 -11.304 18.625 1.00 97.88 225 LEU A N 1
ATOM 1795 C CA . LEU A 1 225 ? 7.441 -11.875 17.974 1.00 97.88 225 LEU A CA 1
ATOM 1796 C C . LEU A 1 225 ? 7.768 -13.321 18.398 1.00 97.88 225 LEU A C 1
ATOM 1798 O O . LEU A 1 225 ? 8.891 -13.779 18.203 1.00 97.88 225 LEU A O 1
ATOM 1802 N N . ALA A 1 226 ? 6.790 -14.050 18.944 1.00 97.88 226 ALA A N 1
ATOM 1803 C CA . ALA A 1 226 ? 7.006 -15.367 19.538 1.00 97.88 226 ALA A CA 1
ATOM 1804 C C . ALA A 1 226 ? 7.323 -16.456 18.502 1.00 97.88 226 ALA A C 1
ATOM 1806 O O . ALA A 1 226 ? 8.040 -17.410 18.793 1.00 97.88 226 ALA A O 1
ATOM 1807 N N . LEU A 1 227 ? 6.771 -16.320 17.294 1.00 98.38 227 LEU A N 1
ATOM 1808 C CA . LEU A 1 227 ? 6.930 -17.275 16.200 1.00 98.38 227 LEU A CA 1
ATOM 1809 C C . LEU A 1 227 ? 7.939 -16.779 15.160 1.00 98.38 227 LEU A C 1
ATOM 1811 O O . LEU A 1 227 ? 8.074 -15.571 14.924 1.00 98.38 227 LEU A O 1
ATOM 1815 N N . SER A 1 228 ? 8.590 -17.715 14.463 1.00 98.44 228 SER A N 1
ATOM 1816 C CA . SER A 1 228 ? 9.347 -17.401 13.246 1.00 98.44 228 SER A CA 1
ATOM 1817 C C . SER A 1 228 ? 8.428 -16.769 12.186 1.00 98.44 228 SER A C 1
ATOM 1819 O O . SER A 1 228 ? 7.203 -16.855 12.281 1.00 98.44 228 SER A O 1
ATOM 1821 N N . VAL A 1 229 ? 8.994 -16.116 11.164 1.00 98.50 229 VAL A N 1
ATOM 1822 C CA . VAL A 1 229 ? 8.181 -15.539 10.074 1.00 98.50 229 VAL A CA 1
ATOM 1823 C C . VAL A 1 229 ? 7.342 -16.626 9.395 1.00 98.50 229 VAL A C 1
ATOM 1825 O O . VAL A 1 229 ? 6.149 -16.431 9.184 1.00 98.50 229 VAL A O 1
ATOM 1828 N N . ALA A 1 230 ? 7.938 -17.787 9.108 1.00 98.56 230 ALA A N 1
ATOM 1829 C CA . ALA A 1 230 ? 7.246 -18.899 8.460 1.00 98.56 230 ALA A CA 1
ATOM 1830 C C . ALA A 1 230 ? 6.117 -19.474 9.334 1.00 98.56 230 ALA A C 1
ATOM 1832 O O . ALA A 1 230 ? 5.012 -19.699 8.837 1.00 98.56 230 ALA A O 1
ATOM 1833 N N . ASP A 1 231 ? 6.362 -19.653 10.635 1.00 98.62 231 ASP A N 1
ATOM 1834 C CA . ASP A 1 231 ? 5.362 -20.197 11.562 1.00 98.62 231 ASP A CA 1
ATOM 1835 C C . ASP A 1 231 ? 4.215 -19.216 11.817 1.00 98.62 231 ASP A C 1
ATOM 1837 O O . ASP A 1 231 ? 3.060 -19.631 11.893 1.00 98.62 231 ASP A O 1
ATOM 1841 N N . GLU A 1 232 ? 4.505 -17.913 11.898 1.00 98.62 232 GLU A N 1
ATOM 1842 C CA . GLU A 1 232 ? 3.473 -16.879 12.018 1.00 98.62 232 GLU A CA 1
ATOM 1843 C C . GLU A 1 232 ? 2.601 -16.836 10.758 1.00 98.62 232 GLU A C 1
ATOM 1845 O O . GLU A 1 232 ? 1.377 -16.822 10.860 1.00 98.62 232 GLU A O 1
ATOM 1850 N N . VAL A 1 233 ? 3.198 -16.896 9.562 1.00 98.62 233 VAL A N 1
ATOM 1851 C CA . VAL A 1 233 ? 2.442 -16.990 8.302 1.00 98.62 233 VAL A CA 1
ATOM 1852 C C . VAL A 1 233 ? 1.555 -18.237 8.292 1.00 98.62 233 VAL A C 1
ATOM 1854 O O . VAL A 1 233 ? 0.367 -18.142 7.979 1.00 98.62 233 VAL A O 1
ATOM 1857 N N . ASN A 1 234 ? 2.095 -19.395 8.679 1.00 98.38 234 ASN A N 1
ATOM 1858 C CA . ASN A 1 234 ? 1.335 -20.638 8.774 1.00 98.38 234 ASN A CA 1
ATOM 1859 C C . ASN A 1 234 ? 0.171 -20.521 9.773 1.00 98.38 234 ASN A C 1
ATOM 1861 O O . ASN A 1 234 ? -0.951 -20.925 9.470 1.00 98.38 234 ASN A O 1
ATOM 1865 N N . TYR A 1 235 ? 0.406 -19.919 10.938 1.00 98.38 235 TYR A N 1
ATOM 1866 C CA . TYR A 1 235 ? -0.624 -19.664 11.941 1.00 98.38 235 TYR A CA 1
ATOM 1867 C C . TYR A 1 235 ? -1.743 -18.760 11.400 1.00 98.38 235 TYR A C 1
ATOM 1869 O O . TYR A 1 235 ? -2.923 -19.111 11.483 1.00 98.38 235 TYR A O 1
ATOM 1877 N N . LEU A 1 236 ? -1.393 -17.630 10.784 1.00 98.38 236 LEU A N 1
ATOM 1878 C CA . LEU A 1 236 ? -2.361 -16.674 10.242 1.00 98.38 236 LEU A CA 1
ATOM 1879 C C . LEU A 1 236 ? -3.213 -17.295 9.123 1.00 98.38 236 LEU A C 1
ATOM 1881 O O . LEU A 1 236 ? -4.440 -17.182 9.136 1.00 98.38 236 LEU A O 1
ATOM 1885 N N . VAL A 1 237 ? -2.581 -17.996 8.181 1.00 98.06 237 VAL A N 1
ATOM 1886 C CA . VAL A 1 237 ? -3.269 -18.564 7.014 1.00 98.06 237 VAL A CA 1
ATOM 1887 C C . VAL A 1 237 ? -4.050 -19.822 7.386 1.00 98.06 237 VAL A C 1
ATOM 1889 O O . VAL A 1 237 ? -5.244 -19.928 7.101 1.00 98.06 237 VAL A O 1
ATOM 1892 N N . ASN A 1 238 ? -3.407 -20.787 8.044 1.00 97.75 238 ASN A N 1
ATOM 1893 C CA . ASN A 1 238 ? -3.976 -22.123 8.204 1.00 97.75 238 ASN A CA 1
ATOM 1894 C C . ASN A 1 238 ? -4.818 -22.270 9.469 1.00 97.75 238 ASN A C 1
ATOM 1896 O O . ASN A 1 238 ? -5.835 -22.969 9.424 1.00 97.75 238 ASN A O 1
ATOM 1900 N N . VAL A 1 239 ? -4.453 -21.593 10.561 1.00 97.56 239 VAL A N 1
ATOM 1901 C CA . VAL A 1 239 ? -5.204 -21.646 11.826 1.00 97.56 239 VAL A CA 1
ATOM 1902 C C . VAL A 1 239 ? -6.259 -20.545 11.868 1.00 97.56 239 VAL A C 1
ATOM 1904 O O . VAL A 1 239 ? -7.428 -20.834 12.106 1.00 97.56 239 VAL A O 1
ATOM 1907 N N . ARG A 1 240 ? -5.877 -19.293 11.581 1.00 97.56 240 ARG A N 1
ATOM 1908 C CA . ARG A 1 240 ? -6.788 -18.134 11.652 1.00 97.56 240 ARG A CA 1
ATOM 1909 C C . ARG A 1 240 ? -7.582 -17.861 10.373 1.00 97.56 240 ARG A C 1
ATOM 1911 O O . ARG A 1 240 ? -8.478 -17.024 10.400 1.00 97.56 240 ARG A O 1
ATOM 1918 N N . LYS A 1 241 ? -7.315 -18.590 9.282 1.00 97.12 241 LYS A N 1
ATOM 1919 C CA . LYS A 1 241 ? -8.018 -18.465 7.986 1.00 97.12 241 LYS A CA 1
ATOM 1920 C C . LYS A 1 241 ? -7.939 -17.058 7.379 1.00 97.12 241 LYS A C 1
ATOM 1922 O O . LYS A 1 241 ? -8.832 -16.633 6.648 1.00 97.12 241 LYS A O 1
ATOM 1927 N N . LEU A 1 242 ? -6.845 -16.347 7.648 1.00 97.56 242 LEU A N 1
ATOM 1928 C CA . LEU A 1 242 ? -6.558 -15.039 7.070 1.00 97.56 242 LEU A CA 1
ATOM 1929 C C . LEU A 1 242 ? -5.805 -15.241 5.755 1.00 97.56 242 LEU A C 1
ATOM 1931 O O . LEU A 1 242 ? -4.630 -15.596 5.741 1.00 97.56 242 LEU A O 1
ATOM 1935 N N . SER A 1 243 ? -6.498 -15.049 4.636 1.00 93.00 243 SER A N 1
ATOM 1936 C CA . SER A 1 243 ? -6.002 -15.426 3.310 1.00 93.00 243 SER A CA 1
ATOM 1937 C C . SER A 1 243 ? -5.225 -14.321 2.593 1.00 93.00 243 SER A C 1
ATOM 1939 O O . SER A 1 243 ? -4.612 -14.584 1.562 1.00 93.00 243 SER A O 1
ATOM 1941 N N . ARG A 1 244 ? -5.279 -13.076 3.083 1.00 93.69 244 ARG A N 1
ATOM 1942 C CA . ARG A 1 244 ? -4.624 -11.926 2.440 1.00 93.69 244 ARG A CA 1
ATOM 1943 C C . ARG A 1 244 ? -4.215 -10.843 3.432 1.00 93.69 244 ARG A C 1
ATOM 1945 O O . ARG A 1 244 ? -4.755 -10.777 4.536 1.00 93.69 244 ARG A O 1
ATOM 1952 N N . TYR A 1 245 ? -3.317 -9.965 2.992 1.00 95.38 245 TYR A N 1
ATOM 1953 C CA . TYR A 1 245 ? -2.953 -8.731 3.681 1.00 95.38 245 TYR A CA 1
ATOM 1954 C C . TYR A 1 245 ? -3.061 -7.545 2.713 1.00 95.38 245 TYR A C 1
ATOM 1956 O O . TYR A 1 245 ? -2.152 -7.249 1.942 1.00 95.38 245 TYR A O 1
ATOM 1964 N N . GLN A 1 246 ? -4.218 -6.885 2.718 1.00 95.19 246 GLN A N 1
ATOM 1965 C CA . GLN A 1 246 ? -4.523 -5.759 1.840 1.00 95.19 246 GLN A CA 1
ATOM 1966 C C . GLN A 1 246 ? -4.663 -4.476 2.659 1.00 95.19 246 GLN A C 1
ATOM 1968 O O . GLN A 1 246 ? -5.595 -4.332 3.454 1.00 95.19 246 GLN A O 1
ATOM 1973 N N . LEU A 1 247 ? -3.735 -3.545 2.439 1.00 95.12 247 LEU A N 1
ATOM 1974 C CA . LEU A 1 247 ? -3.757 -2.202 3.015 1.00 95.12 247 LEU A CA 1
ATOM 1975 C C . LEU A 1 247 ? -4.655 -1.259 2.207 1.00 95.12 247 LEU A C 1
ATOM 1977 O O . LEU A 1 247 ? -4.921 -1.483 1.025 1.00 95.12 247 LEU A O 1
ATOM 1981 N N . GLN A 1 248 ? -5.068 -0.168 2.846 1.00 95.00 248 GLN A N 1
ATOM 1982 C CA . GLN A 1 248 ? -5.735 0.949 2.192 1.00 95.00 248 GLN A CA 1
ATOM 1983 C C . GLN A 1 248 ? -4.738 1.733 1.330 1.00 95.00 248 GLN A C 1
ATOM 1985 O O . GLN A 1 248 ? -3.562 1.900 1.679 1.00 95.00 248 GLN A O 1
ATOM 1990 N N . TRP A 1 249 ? -5.218 2.225 0.194 1.00 94.50 249 TRP A N 1
ATOM 1991 C CA . TRP A 1 249 ? -4.518 3.177 -0.650 1.00 94.50 249 TRP A CA 1
ATOM 1992 C C . TRP A 1 249 ? -4.422 4.534 0.050 1.00 94.50 249 TRP A C 1
ATOM 1994 O O . TRP A 1 249 ? -5.372 4.986 0.687 1.00 94.50 249 TRP A O 1
ATOM 2004 N N . GLN A 1 250 ? -3.275 5.196 -0.090 1.00 93.50 250 GLN A N 1
ATOM 2005 C CA . GLN A 1 250 ? -3.028 6.520 0.479 1.00 93.50 250 GLN A CA 1
ATOM 2006 C C . GLN A 1 250 ? -1.991 7.309 -0.330 1.00 93.50 250 GLN A C 1
ATOM 2008 O O . GLN A 1 250 ? -1.214 6.739 -1.111 1.00 93.50 250 GLN A O 1
ATOM 2013 N N . ASN A 1 251 ? -1.967 8.625 -0.105 1.00 93.00 251 ASN A N 1
ATOM 2014 C CA . ASN A 1 251 ? -0.963 9.544 -0.646 1.00 93.00 251 ASN A CA 1
ATOM 2015 C C . ASN A 1 251 ? -0.296 10.464 0.406 1.00 93.00 251 ASN A C 1
ATOM 2017 O O . ASN A 1 251 ? 0.255 11.500 0.035 1.00 93.00 251 ASN A O 1
ATOM 2021 N N . GLU A 1 252 ? -0.313 10.094 1.693 1.00 93.19 252 GLU A N 1
ATOM 2022 C CA . GLU A 1 252 ? 0.575 10.652 2.734 1.00 93.19 252 GLU A CA 1
ATOM 2023 C C . GLU A 1 252 ? 2.044 10.438 2.380 1.00 93.19 252 GLU A C 1
ATOM 2025 O O . GLU A 1 252 ? 2.876 11.291 2.656 1.00 93.19 252 GLU A O 1
ATOM 2030 N N . ILE A 1 253 ? 2.375 9.289 1.788 1.00 90.56 253 ILE A N 1
ATOM 2031 C CA . ILE A 1 253 ? 3.756 8.875 1.554 1.00 90.56 253 ILE A CA 1
ATOM 2032 C C . ILE A 1 253 ? 3.923 8.393 0.115 1.00 90.56 253 ILE A C 1
ATOM 2034 O O . ILE A 1 253 ? 3.190 7.520 -0.363 1.00 90.56 253 ILE A O 1
ATOM 2038 N N . GLN A 1 254 ? 4.939 8.922 -0.564 1.00 89.12 254 GLN A N 1
ATOM 2039 C CA . GLN A 1 254 ? 5.477 8.314 -1.771 1.00 89.12 254 GLN A CA 1
ATOM 2040 C C . GLN A 1 254 ? 6.345 7.117 -1.385 1.00 89.12 254 GLN A C 1
ATOM 2042 O O . GLN A 1 254 ? 7.279 7.236 -0.589 1.00 89.12 254 GLN A O 1
ATOM 2047 N N . MET A 1 255 ? 6.035 5.960 -1.964 1.00 88.69 255 MET A N 1
ATOM 2048 C CA . MET A 1 255 ? 6.795 4.740 -1.717 1.00 88.69 255 MET A CA 1
ATOM 2049 C C . MET A 1 255 ? 8.178 4.860 -2.350 1.00 88.69 255 MET A C 1
ATOM 2051 O O . MET A 1 255 ? 8.294 5.155 -3.539 1.00 88.69 255 MET A O 1
ATOM 2055 N N . GLY A 1 256 ? 9.208 4.644 -1.534 1.00 89.44 256 GLY A N 1
ATOM 2056 C CA . GLY A 1 256 ? 10.577 4.551 -2.014 1.00 89.44 256 GLY A CA 1
ATOM 2057 C C . GLY A 1 256 ? 10.819 3.184 -2.640 1.00 89.44 256 GLY A C 1
ATOM 2058 O O . GLY A 1 256 ? 10.289 2.181 -2.163 1.00 89.44 256 GLY A O 1
ATOM 2059 N N . MET A 1 257 ? 11.601 3.148 -3.710 1.00 89.25 257 MET A N 1
ATOM 2060 C CA . MET A 1 257 ? 11.918 1.914 -4.414 1.00 89.25 257 MET A CA 1
ATOM 2061 C C . MET A 1 257 ? 13.191 2.099 -5.223 1.00 89.25 257 MET A C 1
ATOM 2063 O O . MET A 1 257 ? 13.339 3.103 -5.914 1.00 89.25 257 MET A O 1
ATOM 2067 N N . THR A 1 258 ? 14.072 1.110 -5.172 1.00 91.81 258 THR A N 1
ATOM 2068 C CA . THR A 1 258 ? 15.285 1.067 -5.982 1.00 91.81 258 THR A CA 1
ATOM 2069 C C . THR A 1 258 ? 15.333 -0.279 -6.674 1.00 91.81 258 THR A C 1
ATOM 2071 O O . THR A 1 258 ? 15.212 -1.307 -6.013 1.00 91.81 258 THR A O 1
ATOM 2074 N N . GLU A 1 259 ? 15.515 -0.271 -7.987 1.00 91.31 259 GLU A N 1
ATOM 2075 C CA . GLU A 1 259 ? 15.702 -1.482 -8.780 1.00 91.31 259 GLU A CA 1
ATOM 2076 C C . GLU A 1 259 ? 16.973 -1.354 -9.615 1.00 91.31 259 GLU A C 1
ATOM 2078 O O . GLU A 1 259 ? 17.266 -0.308 -10.203 1.00 91.31 259 GLU A O 1
ATOM 2083 N N . SER A 1 260 ? 17.730 -2.442 -9.661 1.00 93.50 260 SER A N 1
ATOM 2084 C CA . SER A 1 260 ? 18.947 -2.587 -10.446 1.00 93.50 260 SER A CA 1
ATOM 2085 C C . SER A 1 260 ? 19.000 -3.985 -11.047 1.00 93.50 260 SER A C 1
ATOM 2087 O O . SER A 1 260 ? 18.336 -4.908 -10.575 1.00 93.50 260 SER A O 1
ATOM 2089 N N . VAL A 1 261 ? 19.801 -4.138 -12.094 1.00 92.12 261 VAL A N 1
ATOM 2090 C CA . VAL A 1 261 ? 20.129 -5.438 -12.679 1.00 92.12 261 VAL A CA 1
ATOM 2091 C C . VAL A 1 261 ? 21.623 -5.673 -12.603 1.00 92.12 261 VAL A C 1
ATOM 2093 O O . VAL A 1 261 ? 22.417 -4.731 -12.581 1.00 92.12 261 VAL A O 1
ATOM 2096 N N . VAL A 1 262 ? 22.006 -6.942 -12.566 1.00 93.00 262 VAL A N 1
ATOM 2097 C CA . VAL A 1 262 ? 23.404 -7.347 -12.680 1.00 93.00 262 VAL A CA 1
ATOM 2098 C C . VAL A 1 262 ? 23.663 -7.720 -14.132 1.00 93.00 262 VAL A C 1
ATOM 2100 O O . VAL A 1 262 ? 23.062 -8.658 -14.650 1.00 93.00 262 VAL A O 1
ATOM 2103 N N . VAL A 1 263 ? 24.552 -6.979 -14.787 1.00 91.44 263 VAL A N 1
ATOM 2104 C CA . VAL A 1 263 ? 25.033 -7.281 -16.136 1.00 91.44 263 VAL A CA 1
ATOM 2105 C C . VAL A 1 263 ? 26.357 -8.017 -16.003 1.00 91.44 263 VAL A C 1
ATOM 2107 O O . VAL A 1 263 ? 27.297 -7.505 -15.400 1.00 91.44 263 VAL A O 1
ATOM 2110 N N . GLN A 1 264 ? 26.430 -9.226 -16.549 1.00 92.56 264 GLN A N 1
ATOM 2111 C CA . GLN A 1 264 ? 27.659 -10.009 -16.587 1.00 92.56 264 GLN A CA 1
ATOM 2112 C C . GLN A 1 264 ? 28.254 -9.952 -17.994 1.00 92.56 264 GLN A C 1
ATOM 2114 O O . GLN A 1 264 ? 27.573 -10.280 -18.965 1.00 92.56 264 GLN A O 1
ATOM 2119 N N . ASN A 1 265 ? 29.516 -9.540 -18.105 1.00 89.25 265 ASN A N 1
ATOM 2120 C CA . ASN A 1 265 ? 30.215 -9.489 -19.388 1.00 89.25 265 ASN A CA 1
ATOM 2121 C C . ASN A 1 265 ? 30.836 -10.850 -19.770 1.00 89.25 265 ASN A C 1
ATOM 2123 O O . ASN A 1 265 ? 30.756 -11.834 -19.028 1.00 89.25 265 ASN A O 1
ATOM 2127 N N . SER A 1 266 ? 31.482 -10.908 -20.939 1.00 86.88 266 SER A N 1
ATOM 2128 C CA . SER A 1 266 ? 32.129 -12.120 -21.472 1.00 86.88 266 SER A CA 1
ATOM 2129 C C . SER A 1 266 ? 33.302 -12.635 -20.626 1.00 86.88 266 SER A C 1
ATOM 2131 O O . SER A 1 266 ? 33.680 -13.796 -20.757 1.00 86.88 266 SER A O 1
ATOM 2133 N N . LEU A 1 267 ? 33.851 -11.802 -19.739 1.00 89.81 267 LEU A N 1
ATOM 2134 C CA . LEU A 1 267 ? 34.918 -12.153 -18.799 1.00 89.81 267 LEU A CA 1
ATOM 2135 C C . LEU A 1 267 ? 34.375 -12.572 -17.423 1.00 89.81 267 LEU A C 1
ATOM 2137 O O . LEU A 1 267 ? 35.151 -12.706 -16.480 1.00 89.81 267 LEU A O 1
ATOM 2141 N N . ILE A 1 268 ? 33.055 -12.772 -17.293 1.00 91.44 268 ILE A N 1
ATOM 2142 C CA . ILE A 1 268 ? 32.368 -13.149 -16.042 1.00 91.44 268 ILE A CA 1
ATOM 2143 C C . ILE A 1 268 ? 32.445 -12.029 -14.981 1.00 91.44 268 ILE A C 1
ATOM 2145 O O . ILE A 1 268 ? 32.088 -12.211 -13.819 1.00 91.44 268 ILE A O 1
ATOM 2149 N N . VAL A 1 269 ? 32.838 -10.816 -15.373 1.00 92.06 269 VAL A N 1
ATOM 2150 C CA . VAL A 1 269 ? 32.794 -9.659 -14.479 1.00 92.06 269 VAL A CA 1
ATOM 2151 C C . VAL A 1 269 ? 31.361 -9.147 -14.422 1.00 92.06 269 VAL A C 1
ATOM 2153 O O . VAL A 1 269 ? 30.720 -8.923 -15.450 1.00 92.06 269 VAL A O 1
ATOM 2156 N N . GLN A 1 270 ? 30.862 -8.980 -13.201 1.00 94.38 270 GLN A N 1
ATOM 2157 C CA . GLN A 1 270 ? 29.516 -8.501 -12.923 1.00 94.38 270 GLN A CA 1
ATOM 2158 C C . GLN A 1 270 ? 29.530 -7.006 -12.612 1.00 94.38 270 GLN A C 1
ATOM 2160 O O . GLN A 1 270 ? 30.330 -6.535 -11.804 1.00 94.38 270 GLN A O 1
ATOM 2165 N N . GLN A 1 271 ? 28.609 -6.272 -13.228 1.00 91.25 271 GLN A N 1
ATOM 2166 C CA . GLN A 1 271 ? 28.382 -4.853 -12.991 1.00 91.25 271 GLN A CA 1
ATOM 2167 C C . GLN A 1 271 ? 26.928 -4.599 -12.609 1.00 91.25 271 GLN A C 1
ATOM 2169 O O . GLN A 1 271 ? 26.011 -5.184 -13.182 1.00 91.25 271 GLN A O 1
ATOM 2174 N N . ILE A 1 272 ? 26.708 -3.708 -11.643 1.00 93.44 272 ILE A N 1
ATOM 2175 C CA . ILE A 1 272 ? 25.363 -3.306 -11.228 1.00 93.44 272 ILE A CA 1
ATOM 2176 C C . ILE A 1 272 ? 24.923 -2.125 -12.091 1.00 93.44 272 ILE A C 1
ATOM 2178 O O . ILE A 1 272 ? 25.500 -1.042 -12.005 1.00 93.44 272 ILE A O 1
ATOM 2182 N N . LEU A 1 273 ? 23.870 -2.325 -12.879 1.00 91.81 273 LEU A N 1
ATOM 2183 C CA . LEU A 1 273 ? 23.209 -1.278 -13.647 1.00 91.81 273 LEU A CA 1
ATOM 2184 C C . LEU A 1 273 ? 21.941 -0.830 -12.899 1.00 91.81 273 LEU A C 1
ATOM 2186 O O . LEU A 1 273 ? 20.971 -1.592 -12.834 1.00 91.81 273 LEU A O 1
ATOM 2190 N N . PRO A 1 274 ? 21.910 0.380 -12.313 1.00 92.50 274 PRO A N 1
ATOM 2191 C CA . PRO A 1 274 ? 20.689 0.915 -11.720 1.00 92.50 274 PRO A CA 1
ATOM 2192 C C . PRO A 1 274 ? 19.649 1.193 -12.812 1.00 92.50 274 PRO A C 1
ATOM 2194 O O . PRO A 1 274 ? 19.957 1.832 -13.816 1.00 92.50 274 PRO A O 1
ATOM 2197 N N . LEU A 1 275 ? 18.414 0.732 -12.604 1.00 92.12 275 LEU A N 1
ATOM 2198 C CA . LEU A 1 275 ? 17.306 0.960 -13.535 1.00 92.12 275 LEU A CA 1
ATOM 2199 C C . LEU A 1 275 ? 16.476 2.177 -13.142 1.00 92.12 275 LEU A C 1
ATOM 2201 O O . LEU A 1 275 ? 16.132 3.010 -13.978 1.00 92.12 275 LEU A O 1
ATOM 2205 N N . LYS A 1 276 ? 16.112 2.254 -11.861 1.00 89.94 276 LYS A N 1
ATOM 2206 C CA . LYS A 1 276 ? 15.294 3.335 -11.315 1.00 89.94 276 LYS A CA 1
ATOM 2207 C C . LYS A 1 276 ? 15.445 3.438 -9.808 1.00 89.94 276 LYS A C 1
ATOM 2209 O O . LYS A 1 276 ? 15.652 2.441 -9.116 1.00 89.94 276 LYS A O 1
ATOM 2214 N N . ALA A 1 277 ? 15.315 4.662 -9.312 1.00 89.75 277 ALA A N 1
ATOM 2215 C CA . ALA A 1 277 ? 15.314 4.970 -7.893 1.00 89.75 277 ALA A CA 1
ATOM 2216 C C . ALA A 1 277 ? 14.261 6.043 -7.602 1.00 89.75 277 ALA A C 1
ATOM 2218 O O . ALA A 1 277 ? 14.220 7.093 -8.240 1.00 89.75 277 ALA A O 1
ATOM 2219 N N . MET A 1 278 ? 13.417 5.772 -6.616 1.00 88.19 278 MET A N 1
ATOM 2220 C CA . MET A 1 278 ? 12.406 6.677 -6.094 1.00 88.19 278 MET A CA 1
ATOM 2221 C C . MET A 1 278 ? 12.668 6.895 -4.611 1.00 88.19 278 MET A C 1
ATOM 2223 O O . MET A 1 278 ? 12.794 5.940 -3.842 1.00 88.19 278 MET A O 1
ATOM 2227 N N . GLY A 1 279 ? 12.722 8.160 -4.201 1.00 86.00 279 GLY A N 1
ATOM 2228 C CA . GLY A 1 279 ? 12.841 8.520 -2.794 1.00 86.00 279 GLY A CA 1
ATOM 2229 C C . GLY A 1 279 ? 11.553 8.243 -2.017 1.00 86.00 279 GLY A C 1
ATOM 2230 O O . GLY A 1 279 ? 10.446 8.385 -2.546 1.00 86.00 279 GLY A O 1
ATOM 2231 N N . HIS A 1 280 ? 11.711 7.902 -0.739 1.00 86.75 280 HIS A N 1
ATOM 2232 C CA . HIS A 1 280 ? 10.631 7.946 0.240 1.00 86.75 280 HIS A CA 1
ATOM 2233 C C . HIS A 1 280 ? 10.418 9.400 0.667 1.00 86.75 280 HIS A C 1
ATOM 2235 O O . HIS A 1 280 ? 11.260 9.971 1.361 1.00 86.75 280 HIS A O 1
ATOM 2241 N N . VAL A 1 281 ? 9.313 10.004 0.231 1.00 90.25 281 VAL A N 1
ATOM 2242 C CA . VAL A 1 281 ? 9.001 11.413 0.510 1.00 90.25 281 VAL A CA 1
ATOM 2243 C C . VAL A 1 281 ? 7.583 11.573 1.036 1.00 90.25 281 VAL A C 1
ATOM 2245 O O . VAL A 1 281 ? 6.701 10.755 0.764 1.00 90.25 281 VAL A O 1
ATOM 2248 N N . TRP A 1 282 ? 7.372 12.643 1.798 1.00 91.19 282 TRP A N 1
ATOM 2249 C CA . TRP A 1 282 ? 6.041 13.044 2.228 1.00 91.19 282 TRP A CA 1
ATOM 2250 C C . TRP A 1 282 ? 5.236 13.546 1.025 1.00 91.19 282 TRP A C 1
ATOM 2252 O O . TRP A 1 282 ? 5.725 14.342 0.226 1.00 91.19 282 TRP A O 1
ATOM 2262 N N . GLY A 1 283 ? 4.020 13.037 0.884 1.00 91.31 283 GLY A N 1
ATOM 2263 C CA . GLY A 1 283 ? 3.077 13.382 -0.169 1.00 91.31 283 GLY A CA 1
ATOM 2264 C C . GLY A 1 283 ? 2.032 14.408 0.284 1.00 91.31 283 GLY A C 1
ATOM 2265 O O . GLY A 1 283 ? 2.059 14.887 1.414 1.00 91.31 283 GLY A O 1
ATOM 2266 N N . PRO A 1 284 ? 1.076 14.754 -0.589 1.00 91.25 284 PRO A N 1
ATOM 2267 C CA . PRO A 1 284 ? 0.063 15.771 -0.296 1.00 91.25 284 PRO A CA 1
ATOM 2268 C C . PRO A 1 284 ? -0.961 15.349 0.772 1.00 91.25 284 PRO A C 1
ATOM 2270 O O . PRO A 1 284 ? -1.691 16.196 1.272 1.00 91.25 284 PRO A O 1
ATOM 2273 N N . TRP A 1 285 ? -1.050 14.054 1.098 1.00 92.94 285 TRP A N 1
ATOM 2274 C CA . TRP A 1 285 ? -1.958 13.481 2.101 1.00 92.94 285 TRP A CA 1
ATOM 2275 C C . TRP A 1 285 ? -3.453 13.820 1.937 1.00 92.94 285 TRP A C 1
ATOM 2277 O O . TRP A 1 285 ? -4.225 13.746 2.888 1.00 92.94 285 TRP A O 1
ATOM 2287 N N . SER A 1 286 ? -3.922 14.114 0.722 1.00 92.75 286 SER A N 1
ATOM 2288 C CA . SER A 1 286 ? -5.350 14.367 0.472 1.00 92.75 286 SER A CA 1
ATOM 2289 C C . SER A 1 286 ? -6.251 13.152 0.765 1.00 92.75 286 SER A C 1
ATOM 2291 O O . SER A 1 286 ? -7.455 13.305 0.957 1.00 92.75 286 SER A O 1
ATOM 2293 N N . SER A 1 287 ? -5.688 11.937 0.836 1.00 94.19 287 SER A N 1
ATOM 2294 C CA . SER A 1 287 ? -6.410 10.718 1.226 1.00 94.19 287 SER A CA 1
ATOM 2295 C C . SER A 1 287 ? -6.832 10.687 2.700 1.00 94.19 287 SER A C 1
ATOM 2297 O O . SER A 1 287 ? -7.624 9.822 3.070 1.00 94.19 287 SER A O 1
ATOM 2299 N N . ILE A 1 288 ? -6.337 11.614 3.530 1.00 94.06 288 ILE A N 1
ATOM 2300 C CA . ILE A 1 288 ? -6.677 11.733 4.956 1.00 94.06 288 ILE A CA 1
ATOM 2301 C C . ILE A 1 288 ? -8.194 11.776 5.198 1.00 94.06 288 ILE A C 1
ATOM 2303 O O . ILE A 1 288 ? -8.688 11.174 6.147 1.00 94.06 288 ILE A O 1
ATOM 2307 N N . ASN A 1 289 ? -8.942 12.402 4.284 1.00 93.94 289 ASN A N 1
ATOM 2308 C CA . ASN A 1 289 ? -10.399 12.535 4.359 1.00 93.94 289 ASN A CA 1
ATOM 2309 C C . ASN A 1 289 ? -11.137 11.192 4.215 1.00 93.94 289 ASN A C 1
ATOM 2311 O O . ASN A 1 289 ? -12.287 11.071 4.632 1.00 93.94 289 ASN A O 1
ATOM 2315 N N . MET A 1 290 ? -10.497 10.175 3.632 1.00 95.19 290 MET A N 1
ATOM 2316 C CA . MET A 1 290 ? -11.084 8.839 3.479 1.00 95.19 290 MET A CA 1
ATOM 2317 C C . MET A 1 290 ? -10.799 7.984 4.706 1.00 95.19 290 MET A C 1
ATOM 2319 O O . MET A 1 290 ? -11.720 7.460 5.332 1.00 95.19 290 MET A O 1
ATOM 2323 N N . TYR A 1 291 ? -9.520 7.917 5.075 1.00 95.00 291 TYR A N 1
ATOM 2324 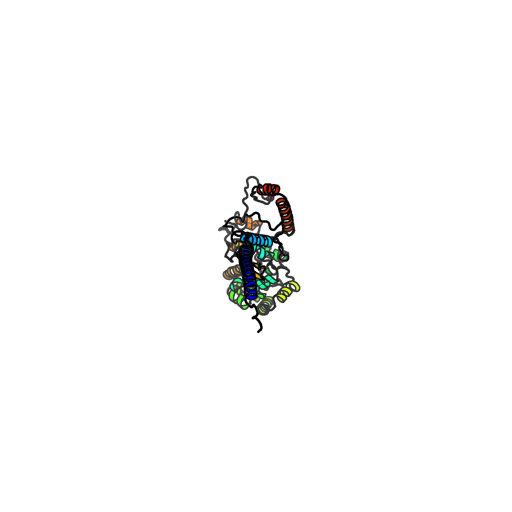C CA . TYR A 1 291 ? -9.035 7.312 6.304 1.00 95.00 291 TYR A CA 1
ATOM 2325 C C . TYR A 1 291 ? -7.660 7.888 6.652 1.00 95.00 291 TYR A C 1
ATOM 2327 O O . TYR A 1 291 ? -6.741 7.887 5.830 1.00 95.00 291 TYR A O 1
ATOM 2335 N N . TRP A 1 292 ? -7.503 8.349 7.889 1.00 94.06 292 TRP A N 1
ATOM 2336 C CA . TRP A 1 292 ? -6.319 9.083 8.326 1.00 94.06 292 TRP A CA 1
ATOM 2337 C C . TRP A 1 292 ? -5.299 8.256 9.109 1.00 94.06 292 TRP A C 1
ATOM 2339 O O . TRP A 1 292 ? -4.378 8.848 9.646 1.00 94.06 292 TRP A O 1
ATOM 2349 N N . ASN A 1 293 ? -5.420 6.923 9.153 1.00 95.25 293 ASN A N 1
ATOM 2350 C CA . ASN A 1 293 ? -4.597 5.985 9.941 1.00 95.25 293 ASN A CA 1
ATOM 2351 C C . ASN A 1 293 ? -4.872 5.925 11.463 1.00 95.25 293 ASN A C 1
ATOM 2353 O O . ASN A 1 293 ? -5.404 6.846 12.076 1.00 95.25 293 ASN A O 1
ATOM 2357 N N . PHE A 1 294 ? -4.436 4.822 12.078 1.00 97.06 294 PHE A N 1
ATOM 2358 C CA . PHE A 1 294 ? -4.698 4.498 13.484 1.00 97.06 294 PHE A CA 1
ATOM 2359 C C . PHE A 1 294 ? -3.920 5.334 14.494 1.00 97.06 294 PHE A C 1
ATOM 2361 O O . PHE A 1 294 ? -4.395 5.582 15.599 1.00 97.06 294 PHE A O 1
ATOM 2368 N N . ARG A 1 295 ? -2.744 5.845 14.124 1.00 96.19 295 ARG A N 1
ATOM 2369 C CA . ARG A 1 295 ? -2.026 6.816 14.957 1.00 96.19 295 ARG A CA 1
ATOM 2370 C C . ARG A 1 295 ? -2.891 8.055 15.213 1.00 96.19 295 ARG A C 1
ATOM 2372 O O . ARG A 1 295 ? -2.890 8.564 16.332 1.00 96.19 295 ARG A O 1
ATOM 2379 N N . ASN A 1 296 ? -3.611 8.533 14.198 1.00 96.00 296 ASN A N 1
ATOM 2380 C CA . ASN A 1 296 ? -4.526 9.662 14.349 1.00 96.00 296 ASN A CA 1
ATOM 2381 C C . ASN A 1 296 ? -5.785 9.275 15.143 1.00 96.00 296 ASN A C 1
ATOM 2383 O O . ASN A 1 296 ? -6.209 10.067 15.980 1.00 96.00 296 ASN A O 1
ATOM 2387 N N . ASP A 1 297 ? -6.307 8.050 14.989 1.00 96.88 297 ASP A N 1
ATOM 2388 C CA . ASP A 1 297 ? -7.391 7.536 15.851 1.00 96.88 297 ASP A CA 1
ATOM 2389 C C . ASP A 1 297 ? -6.991 7.598 17.333 1.00 96.88 297 ASP A C 1
ATOM 2391 O O . ASP A 1 297 ? -7.716 8.147 18.164 1.00 96.88 297 ASP A O 1
ATOM 2395 N N . LEU A 1 298 ? -5.789 7.103 17.653 1.00 97.94 298 LEU A N 1
ATOM 2396 C CA . LEU A 1 298 ? -5.231 7.125 19.002 1.00 97.94 298 LEU A CA 1
ATOM 2397 C C . LEU A 1 298 ? -5.089 8.551 19.554 1.00 97.94 298 LEU A C 1
ATOM 2399 O O . LEU A 1 298 ? -5.474 8.807 20.691 1.00 97.94 298 LEU A O 1
ATOM 2403 N N . GLY A 1 299 ? -4.527 9.477 18.773 1.00 97.25 299 GLY A N 1
ATOM 2404 C CA . GLY A 1 299 ? -4.311 10.861 19.207 1.00 97.25 299 GLY A CA 1
ATOM 2405 C C . GLY A 1 299 ? -5.614 11.633 19.426 1.00 97.25 299 GLY A C 1
ATOM 2406 O O . GLY A 1 299 ? -5.794 12.255 20.474 1.00 97.25 299 GLY A O 1
ATOM 2407 N N . THR A 1 300 ? -6.534 11.559 18.462 1.00 96.69 300 THR A N 1
ATOM 2408 C CA . THR A 1 300 ? -7.809 12.286 18.491 1.00 96.69 300 THR A CA 1
ATOM 2409 C C . THR A 1 30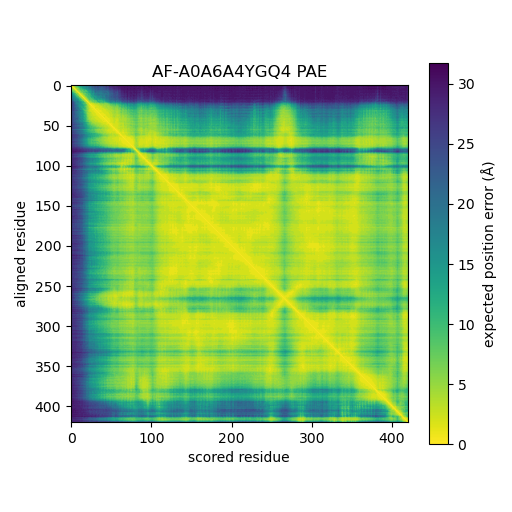0 ? -8.729 11.768 19.589 1.00 96.69 300 THR A C 1
ATOM 2411 O O . THR A 1 300 ? -9.301 12.550 20.341 1.00 96.69 300 THR A O 1
ATOM 2414 N N . LEU A 1 301 ? -8.870 10.450 19.738 1.00 97.94 301 LEU A N 1
ATOM 2415 C CA . LEU A 1 301 ? -9.777 9.909 20.750 1.00 97.94 301 LEU A CA 1
ATOM 2416 C C . LEU A 1 301 ? -9.213 10.031 22.170 1.00 97.94 301 LEU A C 1
ATOM 2418 O O . LEU A 1 301 ? -9.980 10.255 23.107 1.00 97.94 301 LEU A O 1
ATOM 2422 N N . ALA A 1 302 ? -7.888 9.976 22.342 1.00 98.00 302 ALA A N 1
ATOM 2423 C CA . ALA A 1 302 ? -7.269 10.222 23.641 1.00 98.00 302 ALA A CA 1
ATOM 2424 C C . ALA A 1 302 ? -7.507 11.660 24.131 1.00 98.00 302 ALA A C 1
ATOM 2426 O O . ALA A 1 302 ? -7.853 11.847 25.297 1.00 98.00 302 ALA A O 1
ATOM 2427 N N . SER A 1 303 ? -7.392 12.668 23.254 1.00 97.19 303 SER A N 1
ATOM 2428 C CA . SER A 1 303 ? -7.643 14.071 23.626 1.00 97.19 303 SER A CA 1
ATOM 2429 C C . SER A 1 303 ? -9.109 14.340 23.993 1.00 97.19 303 SER A C 1
ATOM 2431 O O . SER A 1 303 ? -9.394 15.226 24.796 1.00 97.19 303 SER A O 1
ATOM 2433 N N . LEU A 1 304 ? -10.034 13.532 23.465 1.00 96.62 304 LEU A N 1
ATOM 2434 C CA . LEU A 1 304 ? -11.471 13.586 23.751 1.00 96.62 304 LEU A CA 1
ATOM 2435 C C . LEU A 1 304 ? -11.907 12.632 24.880 1.00 96.62 304 LEU A C 1
ATOM 2437 O O . LEU A 1 304 ? -13.107 12.515 25.171 1.00 96.62 304 LEU A O 1
ATOM 2441 N N . ASN A 1 305 ? -10.954 11.940 25.516 1.00 97.31 305 ASN A N 1
ATOM 2442 C CA . ASN A 1 305 ? -11.189 10.902 26.520 1.00 97.31 305 ASN A CA 1
ATOM 2443 C C . ASN A 1 305 ? -12.270 9.894 26.074 1.00 97.31 305 ASN A C 1
ATOM 2445 O O . ASN A 1 305 ? -13.288 9.695 26.752 1.00 97.31 305 ASN A O 1
ATOM 2449 N N . ALA A 1 306 ? -12.098 9.344 24.872 1.00 98.06 306 ALA A N 1
ATOM 2450 C CA . ALA A 1 306 ? -13.042 8.450 24.215 1.00 98.06 306 ALA A CA 1
ATOM 2451 C C . ALA A 1 306 ? -12.373 7.128 23.814 1.00 98.06 306 ALA A C 1
ATOM 2453 O O . ALA A 1 306 ? -11.196 7.097 23.454 1.00 98.06 306 ALA A O 1
ATOM 2454 N N . SER A 1 307 ? -13.138 6.038 23.855 1.00 98.12 307 SER A N 1
ATOM 2455 C CA . SER A 1 307 ? -12.699 4.722 23.395 1.00 98.12 307 SER A CA 1
ATOM 2456 C C . SER A 1 307 ? -13.163 4.451 21.968 1.00 98.12 307 SER A C 1
ATOM 2458 O O . SER A 1 307 ? -14.256 4.855 21.562 1.00 98.12 307 SER A O 1
ATOM 2460 N N . LEU A 1 308 ? -12.327 3.732 21.217 1.00 97.88 308 LEU A N 1
ATOM 2461 C CA . LEU A 1 308 ? -12.670 3.204 19.899 1.00 97.88 308 LEU A CA 1
ATOM 2462 C C . LEU A 1 308 ? -13.457 1.885 19.991 1.00 97.88 308 LEU A C 1
ATOM 2464 O O . LEU A 1 308 ? -14.134 1.518 19.036 1.00 97.88 308 LEU A O 1
ATOM 2468 N N . ILE A 1 309 ? -13.385 1.178 21.125 1.00 98.12 309 ILE A N 1
ATOM 2469 C CA . ILE A 1 309 ? -14.049 -0.116 21.310 1.00 98.12 309 ILE A CA 1
ATOM 2470 C C . ILE A 1 309 ? -15.554 0.091 21.438 1.00 98.12 309 ILE A C 1
ATOM 2472 O O . ILE A 1 309 ? -16.039 0.737 22.372 1.00 98.12 309 ILE A O 1
ATOM 2476 N N . ARG A 1 310 ? -16.301 -0.506 20.510 1.00 95.94 310 ARG A N 1
ATOM 2477 C CA . ARG A 1 310 ? -17.760 -0.535 20.552 1.00 95.94 310 ARG A CA 1
ATOM 2478 C C . ARG A 1 310 ? -18.234 -1.204 21.842 1.00 95.94 310 ARG A C 1
ATOM 2480 O O . ARG A 1 310 ? -17.817 -2.312 22.166 1.00 95.94 310 ARG A O 1
ATOM 2487 N N . GLY A 1 311 ? -19.135 -0.528 22.553 1.00 93.38 311 GLY A N 1
ATOM 2488 C CA . GLY A 1 311 ? -19.696 -1.003 23.821 1.00 93.38 311 GLY A CA 1
ATOM 2489 C C . GLY A 1 311 ? -18.908 -0.595 25.070 1.00 93.38 311 GLY A C 1
ATOM 2490 O O . GLY A 1 311 ? -19.354 -0.904 26.168 1.00 93.38 311 GLY A O 1
ATOM 2491 N N . ALA A 1 312 ? -17.782 0.111 24.933 1.00 96.69 312 ALA A N 1
ATOM 2492 C CA . ALA A 1 312 ? -17.120 0.746 26.071 1.00 96.69 312 ALA A CA 1
ATOM 2493 C C . ALA A 1 312 ? -17.971 1.891 26.654 1.00 96.69 312 ALA A C 1
ATOM 2495 O O . ALA A 1 312 ? -18.645 2.605 25.908 1.00 96.69 312 ALA A O 1
ATOM 2496 N N . ASP A 1 313 ? -17.869 2.139 27.964 1.00 94.44 313 ASP A N 1
ATOM 2497 C CA . ASP A 1 313 ? -18.609 3.217 28.645 1.00 94.44 313 ASP A CA 1
ATOM 2498 C C . ASP A 1 313 ? -18.350 4.601 28.026 1.00 94.44 313 ASP A C 1
ATOM 2500 O O . ASP A 1 313 ? -19.251 5.430 27.909 1.00 94.44 313 ASP A O 1
ATOM 2504 N N . ASN A 1 314 ? -17.113 4.850 27.585 1.00 95.56 314 ASN A N 1
ATOM 2505 C CA . ASN A 1 314 ? -16.693 6.084 26.922 1.00 95.56 314 ASN A CA 1
ATOM 2506 C C . ASN A 1 314 ? -16.568 5.936 25.392 1.00 95.56 314 ASN A C 1
ATOM 2508 O O . ASN A 1 314 ? -15.761 6.642 24.783 1.00 95.56 314 ASN A O 1
ATOM 2512 N N . TYR A 1 315 ? -17.325 5.027 24.768 1.00 97.81 315 TYR A N 1
ATOM 2513 C CA . TYR A 1 315 ? -17.312 4.820 23.316 1.00 97.81 315 TYR A CA 1
ATOM 2514 C C . TYR A 1 315 ? -17.551 6.129 22.541 1.00 97.81 315 TYR A C 1
ATOM 2516 O O . TYR A 1 315 ? -18.445 6.913 22.854 1.00 97.81 315 TYR A O 1
ATOM 2524 N N . PHE A 1 316 ? -16.742 6.399 21.514 1.00 97.00 316 PHE A N 1
ATOM 2525 C CA . PHE A 1 316 ? -16.735 7.711 20.859 1.00 97.00 316 PHE A CA 1
ATOM 2526 C C . PHE A 1 316 ? -18.102 8.114 20.271 1.00 97.00 316 PHE A C 1
ATOM 2528 O O . PHE A 1 316 ? -18.516 9.263 20.431 1.00 97.00 316 PHE A O 1
ATOM 2535 N N . GLN A 1 317 ? -18.847 7.179 19.668 1.00 95.12 317 GLN A N 1
ATOM 2536 C CA . GLN A 1 317 ? -20.152 7.500 19.075 1.00 95.12 317 GLN A CA 1
ATOM 2537 C C . GLN A 1 317 ? -21.226 7.804 20.124 1.00 95.12 317 GLN A C 1
ATOM 2539 O O . GLN A 1 317 ? -22.052 8.683 19.892 1.00 95.12 317 GLN A O 1
ATOM 2544 N N . THR A 1 318 ? -21.216 7.145 21.293 1.00 94.88 318 THR A N 1
ATOM 2545 C CA . THR A 1 318 ? -22.183 7.449 22.372 1.00 94.88 318 THR A CA 1
ATOM 2546 C C . THR A 1 318 ? -21.922 8.820 22.990 1.00 94.88 318 THR A C 1
ATOM 2548 O O . THR A 1 318 ? -22.842 9.451 23.503 1.00 94.88 318 THR A O 1
ATOM 2551 N N . LYS A 1 319 ? -20.691 9.328 22.863 1.00 94.50 319 LYS A N 1
ATOM 2552 C CA . LYS A 1 319 ? -20.317 10.711 23.195 1.00 94.50 319 LYS A CA 1
ATOM 2553 C C . LYS A 1 319 ? -20.635 11.721 22.081 1.00 94.50 319 LYS A C 1
ATOM 2555 O O . LYS A 1 319 ? -20.275 12.887 22.214 1.00 94.50 319 LYS A O 1
ATOM 2560 N N . GLY A 1 320 ? -21.269 11.298 20.984 1.00 93.12 320 GLY A N 1
ATOM 2561 C CA . GLY A 1 320 ? -21.593 12.161 19.844 1.00 93.12 320 GLY A CA 1
ATOM 2562 C C . GLY A 1 320 ? -20.388 12.537 18.974 1.00 93.12 320 GLY A C 1
ATOM 2563 O O . GLY A 1 320 ? -20.470 13.478 18.188 1.00 93.12 320 GLY A O 1
ATOM 2564 N N . ILE A 1 321 ? -19.262 11.829 19.104 1.00 94.56 321 ILE A N 1
ATOM 2565 C CA . ILE A 1 321 ? -18.069 12.063 18.286 1.00 94.56 321 ILE A CA 1
ATOM 2566 C C . ILE A 1 321 ? -18.225 11.296 16.969 1.00 94.56 321 ILE A C 1
ATOM 2568 O O . ILE A 1 321 ? -18.589 10.121 16.952 1.00 94.56 321 ILE A O 1
ATOM 2572 N N . SER A 1 322 ? -17.903 11.951 15.857 1.00 93.69 322 SER A N 1
ATOM 2573 C CA . SER A 1 322 ? -17.826 11.335 14.533 1.00 93.69 322 SER A CA 1
ATOM 2574 C C . SER A 1 322 ? -16.485 11.666 13.900 1.00 93.69 322 SER A C 1
ATOM 2576 O O . SER A 1 322 ? -16.055 12.814 13.932 1.00 93.69 322 SER A O 1
ATOM 2578 N N . PHE A 1 323 ? -15.847 10.683 13.267 1.00 94.31 323 PHE A N 1
ATOM 2579 C CA . PHE A 1 323 ? -14.620 10.904 12.500 1.00 94.31 323 PHE A CA 1
ATOM 2580 C C . PHE A 1 323 ? -14.806 11.938 11.388 1.00 94.31 323 PHE A C 1
ATOM 2582 O O . PHE A 1 323 ? -13.908 12.732 11.122 1.00 94.31 323 PHE A O 1
ATOM 2589 N N . SER A 1 324 ? -15.990 11.988 10.774 1.00 94.12 324 SER A N 1
ATOM 2590 C CA . SER A 1 324 ? -16.245 12.914 9.675 1.00 94.12 324 SER A CA 1
ATOM 2591 C C . SER A 1 324 ? -16.229 14.373 10.124 1.00 94.12 324 SER A C 1
ATOM 2593 O O . SER A 1 324 ? -15.746 15.222 9.374 1.00 94.12 324 SER A O 1
ATOM 2595 N N . SER A 1 325 ? -16.714 14.687 11.332 1.00 91.88 325 SER A N 1
ATOM 2596 C CA . SER A 1 325 ? -16.725 16.073 11.827 1.00 91.88 325 SER A CA 1
ATOM 2597 C C . SER A 1 325 ? -15.320 16.588 12.141 1.00 91.88 325 SER A C 1
ATOM 2599 O O . SER A 1 325 ? -15.071 17.788 12.096 1.00 91.88 325 SER A O 1
ATOM 2601 N N . GLN A 1 326 ? -14.365 15.683 12.369 1.00 91.94 326 GLN A N 1
ATOM 2602 C CA . GLN A 1 326 ? -12.973 16.035 12.646 1.00 91.94 326 GLN A CA 1
ATOM 2603 C C . GLN A 1 326 ? -12.173 16.414 11.390 1.00 91.94 326 GLN A C 1
ATOM 2605 O O . GLN A 1 326 ? -11.033 16.855 11.500 1.00 91.94 326 GLN A O 1
ATOM 2610 N N . THR A 1 327 ? -12.745 16.251 10.193 1.00 89.75 327 THR A N 1
ATOM 2611 C CA . THR A 1 327 ? -12.071 16.604 8.930 1.00 89.75 327 THR A CA 1
ATOM 2612 C C . THR A 1 327 ? -12.132 18.092 8.591 1.00 89.75 327 THR A C 1
ATOM 2614 O O . THR A 1 327 ? -11.434 18.538 7.687 1.00 89.75 327 THR A O 1
ATOM 2617 N N . GLY A 1 328 ? -12.969 18.872 9.285 1.00 90.38 328 GLY A N 1
ATOM 2618 C CA . GLY A 1 328 ? -13.144 20.301 9.001 1.00 90.38 328 GLY A CA 1
ATOM 2619 C C . GLY A 1 328 ? -13.881 20.602 7.689 1.00 90.38 328 GLY A C 1
ATOM 2620 O O . GLY A 1 328 ? -13.865 21.738 7.233 1.00 90.38 328 GLY A O 1
ATOM 2621 N N . LEU A 1 329 ? -14.535 19.605 7.082 1.00 92.75 329 LEU A N 1
ATOM 2622 C CA . LEU A 1 329 ? -15.277 19.742 5.817 1.00 92.75 329 LEU A CA 1
ATOM 2623 C C . LEU A 1 329 ? -16.744 20.180 5.994 1.00 92.75 329 LEU A C 1
ATOM 2625 O O . LEU A 1 329 ? -17.490 20.254 5.014 1.00 92.75 329 LEU A O 1
ATOM 2629 N N . GLN A 1 330 ? -17.169 20.417 7.235 1.00 93.50 330 GLN A N 1
ATOM 2630 C CA . GLN A 1 330 ? -18.504 20.911 7.567 1.00 93.50 330 GLN A CA 1
ATOM 2631 C C . GLN A 1 330 ? -18.538 22.441 7.547 1.00 93.50 330 GLN A C 1
ATOM 2633 O O . GLN A 1 330 ? -17.550 23.103 7.862 1.00 93.50 330 GLN A O 1
ATOM 2638 N N . ASN A 1 331 ? -19.700 23.006 7.230 1.00 92.06 331 ASN A N 1
ATOM 2639 C CA . ASN A 1 331 ? -19.961 24.426 7.427 1.00 92.06 331 ASN A CA 1
ATOM 2640 C C . ASN A 1 331 ? -20.125 24.767 8.926 1.00 92.06 331 ASN A C 1
ATOM 2642 O O . ASN A 1 331 ? -20.128 23.890 9.792 1.00 92.06 331 ASN A O 1
ATOM 2646 N N . ALA A 1 332 ? -20.325 26.051 9.240 1.00 91.12 332 ALA A N 1
ATOM 2647 C CA . ALA A 1 332 ? -20.498 26.527 10.619 1.00 91.12 332 ALA A CA 1
ATOM 2648 C C . ALA A 1 332 ? -21.700 25.904 11.366 1.00 91.12 332 ALA A C 1
ATOM 2650 O O . ALA A 1 332 ? -21.730 25.924 12.593 1.00 91.12 332 ALA A O 1
ATOM 2651 N N . ASN A 1 333 ? -22.669 25.340 10.640 1.00 91.88 333 ASN A N 1
ATOM 2652 C CA . ASN A 1 333 ? -23.849 24.674 11.192 1.00 91.88 333 ASN A CA 1
ATOM 2653 C C . ASN A 1 333 ? -23.671 23.147 11.315 1.00 91.88 333 ASN A C 1
ATOM 2655 O O . ASN A 1 333 ? -24.620 22.459 11.682 1.00 91.88 333 ASN A O 1
ATOM 2659 N N . GLY A 1 334 ? -22.492 22.603 10.986 1.00 90.75 334 GLY A N 1
ATOM 2660 C CA . GLY A 1 334 ? -22.221 21.163 11.018 1.00 90.75 334 GLY A CA 1
ATOM 2661 C C . GLY A 1 334 ? -22.722 20.388 9.792 1.00 90.75 334 GLY A C 1
ATOM 2662 O O . GLY A 1 334 ? -22.704 19.158 9.803 1.00 90.75 334 GLY A O 1
ATOM 2663 N N . ASN A 1 335 ? -23.152 21.073 8.728 1.00 93.50 335 ASN A N 1
ATOM 2664 C CA . ASN A 1 335 ? -23.662 20.434 7.512 1.00 93.50 335 ASN A CA 1
ATOM 2665 C C . ASN A 1 335 ? -22.570 20.298 6.442 1.00 93.50 335 ASN A C 1
ATOM 2667 O O . ASN A 1 335 ? -21.658 21.121 6.358 1.00 93.50 335 ASN A O 1
ATOM 2671 N N . TYR A 1 336 ? -22.688 19.266 5.604 1.00 93.56 336 TYR A N 1
ATOM 2672 C CA . TYR A 1 336 ? -21.860 19.081 4.412 1.00 93.56 336 TYR A CA 1
ATOM 2673 C C . TYR A 1 336 ? -22.613 19.595 3.184 1.00 93.56 336 TYR A C 1
ATOM 2675 O O . TYR A 1 336 ? -23.643 19.032 2.813 1.00 93.56 336 TYR A O 1
ATOM 2683 N N . ASP A 1 337 ? -22.084 20.635 2.542 1.00 91.81 337 ASP A N 1
ATOM 2684 C CA . ASP A 1 337 ? -22.731 21.307 1.414 1.00 91.81 337 ASP A CA 1
ATOM 2685 C C . ASP A 1 337 ? -22.013 21.013 0.088 1.00 91.81 337 ASP A C 1
ATOM 2687 O O . ASP A 1 337 ? -20.848 20.614 0.056 1.00 91.81 337 ASP A O 1
ATOM 2691 N N . ALA A 1 338 ? -22.709 21.232 -1.031 1.00 89.38 338 ALA A N 1
ATOM 2692 C CA . ALA A 1 338 ? -22.153 21.146 -2.383 1.00 89.38 338 ALA A CA 1
ATOM 2693 C C . ALA A 1 338 ? -21.325 19.863 -2.623 1.00 89.38 338 ALA A C 1
ATOM 2695 O O . ALA A 1 338 ? -21.869 18.758 -2.580 1.00 89.38 338 ALA A O 1
ATOM 2696 N N . GLN A 1 339 ? -20.021 19.993 -2.889 1.00 88.62 339 GLN A N 1
ATOM 2697 C CA . GLN A 1 339 ? -19.151 18.865 -3.214 1.00 88.62 339 GLN A CA 1
ATOM 2698 C C . GLN A 1 339 ? -18.932 17.918 -2.025 1.00 88.62 339 GLN A C 1
ATOM 2700 O O . GLN A 1 339 ? -18.968 16.699 -2.207 1.00 88.62 339 GLN A O 1
ATOM 2705 N N . THR A 1 340 ? -18.738 18.447 -0.811 1.00 92.44 340 THR A N 1
ATOM 2706 C CA . THR A 1 340 ? -18.546 17.610 0.384 1.00 92.44 340 THR A CA 1
ATOM 2707 C C . THR A 1 340 ? -19.842 16.902 0.755 1.00 92.44 340 THR A C 1
ATOM 2709 O O . THR A 1 340 ? -19.809 15.719 1.085 1.00 92.44 340 THR A O 1
ATOM 2712 N N . GLY A 1 341 ? -20.989 17.573 0.600 1.00 93.25 341 GLY A N 1
ATOM 2713 C CA . GLY A 1 341 ? -22.315 16.974 0.769 1.00 93.25 341 GLY A CA 1
ATOM 2714 C C . GLY A 1 341 ? -22.605 15.875 -0.251 1.00 93.25 341 GLY A C 1
ATOM 2715 O O . GLY A 1 341 ? -23.045 14.785 0.115 1.00 93.25 341 GLY A O 1
ATOM 2716 N N . ALA A 1 342 ? -22.307 16.116 -1.531 1.00 91.19 342 ALA A N 1
ATOM 2717 C CA . ALA A 1 342 ? -22.466 15.113 -2.580 1.00 91.19 342 ALA A CA 1
ATOM 2718 C C . ALA A 1 342 ? -21.614 13.866 -2.300 1.00 91.19 342 ALA A C 1
ATOM 2720 O O . ALA A 1 342 ? -22.113 12.749 -2.431 1.00 91.19 342 ALA A O 1
ATOM 2721 N N . PHE A 1 343 ? -20.365 14.042 -1.859 1.00 92.38 343 PHE A N 1
ATOM 2722 C CA . PHE A 1 343 ? -19.502 12.928 -1.476 1.00 92.38 343 PHE A CA 1
ATOM 2723 C C . PHE A 1 343 ? -20.044 12.184 -0.249 1.00 92.38 343 PHE A C 1
ATOM 2725 O O . PHE A 1 343 ? -20.246 10.970 -0.301 1.00 92.38 343 PHE A O 1
ATOM 2732 N N . TYR A 1 344 ? -20.327 12.911 0.834 1.00 93.56 344 TYR A N 1
ATOM 2733 C CA . TYR A 1 344 ? -20.777 12.341 2.102 1.00 93.56 344 TYR A CA 1
ATOM 2734 C C . TYR A 1 344 ? -22.049 11.498 1.936 1.00 93.56 344 TYR A C 1
ATOM 2736 O O . TYR A 1 344 ? -22.133 10.388 2.460 1.00 93.56 344 TYR A O 1
ATOM 2744 N N . ASN A 1 345 ? -23.014 12.001 1.160 1.00 92.69 345 ASN A N 1
ATOM 2745 C CA . ASN A 1 345 ? -24.320 11.367 0.990 1.00 92.69 345 ASN A CA 1
ATOM 2746 C C . ASN A 1 345 ? -24.328 10.214 -0.029 1.00 92.69 345 ASN A C 1
ATOM 2748 O O . ASN A 1 345 ? -25.139 9.304 0.114 1.00 92.69 345 ASN A O 1
ATOM 2752 N N . ASN A 1 346 ? -23.462 10.237 -1.053 1.00 90.56 346 ASN A N 1
ATOM 2753 C CA . ASN A 1 346 ? -23.481 9.227 -2.127 1.00 90.56 346 ASN A CA 1
ATOM 2754 C C . ASN A 1 346 ? -22.358 8.186 -2.026 1.00 90.56 346 ASN A C 1
ATOM 2756 O O . ASN A 1 346 ? -22.515 7.076 -2.529 1.00 90.56 346 ASN A O 1
ATOM 2760 N N . ILE A 1 347 ? -21.223 8.531 -1.413 1.00 91.38 347 ILE A N 1
ATOM 2761 C CA . ILE A 1 347 ? -20.081 7.622 -1.234 1.00 91.38 347 ILE A CA 1
ATOM 2762 C C . ILE A 1 347 ? -20.026 7.125 0.206 1.00 91.38 347 ILE A C 1
ATOM 2764 O O . ILE A 1 347 ? -19.950 5.920 0.451 1.00 91.38 347 ILE A O 1
ATOM 2768 N N . GLY A 1 348 ? -20.081 8.051 1.160 1.00 92.50 348 GLY A N 1
ATOM 2769 C CA . GLY A 1 348 ? -20.127 7.735 2.577 1.00 92.50 348 GLY A CA 1
ATOM 2770 C C . GLY A 1 348 ? -19.392 8.744 3.458 1.00 92.50 348 GLY A C 1
ATOM 2771 O O . GLY A 1 348 ? -18.717 9.651 2.965 1.00 92.50 348 GLY A O 1
ATOM 2772 N N . PRO A 1 349 ? -19.502 8.569 4.784 1.00 94.19 349 PRO A N 1
ATOM 2773 C CA . PRO A 1 349 ? -18.925 9.483 5.758 1.00 94.19 349 PRO A CA 1
ATOM 2774 C C . PRO A 1 349 ? -17.395 9.526 5.690 1.00 94.19 349 PRO A C 1
ATOM 2776 O O . PRO A 1 349 ? -16.731 8.484 5.665 1.00 94.19 349 PRO A O 1
ATOM 2779 N N . PHE A 1 350 ? -16.830 10.737 5.729 1.00 94.94 350 PHE A N 1
ATOM 2780 C CA . PHE A 1 350 ? -15.383 10.959 5.802 1.00 94.94 350 PHE A CA 1
ATOM 2781 C C . PHE A 1 350 ? -14.763 10.232 7.003 1.00 94.94 350 PHE A C 1
ATOM 2783 O O . PHE A 1 350 ? -15.375 10.130 8.068 1.00 94.94 350 PHE A O 1
ATOM 2790 N N . GLY A 1 351 ? -13.557 9.697 6.834 1.00 93.50 351 GLY A N 1
ATOM 2791 C CA . GLY A 1 351 ? -12.908 8.830 7.822 1.00 93.50 351 GLY A CA 1
ATOM 2792 C C . GLY A 1 351 ? -13.464 7.398 7.876 1.00 93.50 351 GLY A C 1
ATOM 2793 O O . GLY A 1 351 ? -12.930 6.577 8.619 1.00 93.50 351 GLY A O 1
ATOM 2794 N N . GLY A 1 352 ? -14.512 7.072 7.108 1.00 94.00 352 GLY A N 1
ATOM 2795 C CA . GLY A 1 352 ? -15.155 5.753 7.042 1.00 94.00 352 GLY A CA 1
ATOM 2796 C C . GLY A 1 352 ? -15.166 5.120 5.644 1.00 94.00 352 GLY A C 1
ATOM 2797 O O . GLY A 1 352 ? -15.902 4.146 5.431 1.00 94.00 352 GLY A O 1
ATOM 2798 N N . VAL A 1 353 ? -14.392 5.669 4.700 1.00 95.31 353 VAL A N 1
ATOM 2799 C CA . VAL A 1 353 ? -14.347 5.237 3.295 1.00 95.31 353 VAL A CA 1
ATOM 2800 C C . VAL A 1 353 ? -13.108 4.384 3.045 1.00 95.31 353 VAL A C 1
ATOM 2802 O O . VAL A 1 353 ? -11.984 4.831 3.264 1.00 95.31 353 VAL A O 1
ATOM 2805 N N . ASP A 1 354 ? -13.326 3.167 2.543 1.00 94.69 354 ASP A N 1
ATOM 2806 C CA . ASP A 1 354 ? -12.241 2.256 2.192 1.00 94.69 354 ASP A CA 1
ATOM 2807 C C . ASP A 1 354 ? -11.686 2.618 0.795 1.00 94.69 354 ASP A C 1
ATOM 2809 O O . ASP A 1 354 ? -12.424 2.629 -0.193 1.00 94.69 354 ASP A O 1
ATOM 2813 N N . LEU A 1 355 ? -10.383 2.880 0.693 1.00 94.19 355 LEU A N 1
ATOM 2814 C CA . LEU A 1 355 ? -9.669 3.061 -0.569 1.00 94.19 355 LEU A CA 1
ATOM 2815 C C . LEU A 1 355 ? -8.843 1.812 -0.861 1.00 94.19 355 LEU A C 1
ATOM 2817 O O . LEU A 1 355 ? -7.845 1.557 -0.196 1.00 94.19 355 LEU A O 1
ATOM 2821 N N . LEU A 1 356 ? -9.218 1.035 -1.874 1.00 93.19 356 LEU A N 1
ATOM 2822 C CA . LEU A 1 356 ? -8.503 -0.187 -2.245 1.00 93.19 356 LEU A CA 1
ATOM 2823 C C . LEU A 1 356 ? -7.863 -0.039 -3.622 1.00 93.19 356 LEU A C 1
ATOM 2825 O O . LEU A 1 356 ? -8.479 0.468 -4.558 1.00 93.19 356 LEU A O 1
ATOM 2829 N N . TYR A 1 357 ? -6.623 -0.508 -3.754 1.00 91.81 357 TYR A N 1
ATOM 2830 C CA . TYR A 1 357 ? -5.964 -0.580 -5.051 1.00 91.81 357 TYR A CA 1
ATOM 2831 C C . TYR A 1 357 ? -6.572 -1.711 -5.890 1.00 91.81 357 TYR A C 1
ATOM 2833 O O . TYR A 1 357 ? -6.602 -2.865 -5.456 1.00 91.81 357 TYR A O 1
ATOM 2841 N N . VAL A 1 358 ? -7.034 -1.374 -7.094 1.00 90.31 358 VAL A N 1
ATOM 2842 C CA . VAL A 1 358 ? -7.557 -2.335 -8.070 1.00 90.31 358 VAL A CA 1
ATOM 2843 C C . VAL A 1 358 ? -6.438 -2.687 -9.042 1.00 90.31 358 VAL A C 1
ATOM 2845 O O . VAL A 1 358 ? -5.911 -1.817 -9.734 1.00 90.31 358 VAL A O 1
ATOM 2848 N N . GLN A 1 359 ? -6.061 -3.963 -9.074 1.00 86.44 359 GLN A N 1
ATOM 2849 C CA . GLN A 1 359 ? -5.057 -4.455 -10.012 1.00 86.44 359 GLN A CA 1
ATOM 2850 C C . GLN A 1 359 ? -5.594 -4.446 -11.445 1.00 86.44 359 GLN A C 1
ATOM 2852 O O . GLN A 1 359 ? -6.795 -4.602 -11.672 1.00 86.44 359 GLN A O 1
ATOM 2857 N N . VAL A 1 360 ? -4.686 -4.310 -12.413 1.00 85.75 360 VAL A N 1
ATOM 2858 C CA . VAL A 1 360 ? -5.021 -4.490 -13.829 1.00 85.75 360 VAL A CA 1
ATOM 2859 C C . VAL A 1 360 ? -5.504 -5.932 -14.029 1.00 85.75 360 VAL A C 1
ATOM 2861 O O . VAL A 1 360 ? -4.761 -6.857 -13.696 1.00 85.75 360 VAL A O 1
ATOM 2864 N N . PRO A 1 361 ? -6.722 -6.156 -14.556 1.00 89.62 361 PRO A N 1
ATOM 2865 C CA . PRO A 1 361 ? -7.215 -7.505 -14.804 1.00 89.62 361 PRO A CA 1
ATOM 2866 C C . PRO A 1 361 ? -6.286 -8.277 -15.745 1.00 89.62 361 PRO A C 1
ATOM 2868 O O . PRO A 1 361 ? -5.859 -7.746 -16.771 1.00 89.62 361 PRO A O 1
ATOM 2871 N N . THR A 1 362 ? -6.024 -9.550 -15.441 1.00 86.62 362 THR A N 1
ATOM 2872 C CA . THR A 1 362 ? -5.136 -10.406 -16.246 1.00 86.62 362 THR A CA 1
ATOM 2873 C C . THR A 1 362 ? -5.567 -10.476 -17.711 1.00 86.62 362 THR A C 1
ATOM 2875 O O . THR A 1 362 ? -4.723 -10.423 -18.599 1.00 86.62 362 THR A O 1
ATOM 2878 N N . SER A 1 363 ? -6.874 -10.516 -17.980 1.00 90.88 363 SER A N 1
ATOM 2879 C CA . SER A 1 363 ? -7.421 -10.518 -19.342 1.00 90.88 363 SER A CA 1
ATOM 2880 C C . SER A 1 363 ? -7.083 -9.247 -20.126 1.00 90.88 363 SER A C 1
ATOM 2882 O O . SER A 1 363 ? -6.771 -9.323 -21.312 1.00 90.88 363 SER A O 1
ATOM 2884 N N . LEU A 1 364 ? -7.095 -8.080 -19.472 1.00 89.12 364 LEU A N 1
ATOM 2885 C CA . LEU A 1 364 ? -6.719 -6.813 -20.099 1.00 89.12 364 LEU A CA 1
ATOM 2886 C C . LEU A 1 364 ? -5.214 -6.766 -20.384 1.00 89.12 364 LEU A C 1
ATOM 2888 O O . LEU A 1 364 ? -4.811 -6.329 -21.459 1.00 89.12 364 LEU A O 1
ATOM 2892 N N . ALA A 1 365 ? -4.391 -7.255 -19.453 1.00 85.19 365 ALA A N 1
ATOM 2893 C CA . ALA A 1 365 ? -2.948 -7.359 -19.655 1.00 85.19 365 ALA A CA 1
ATOM 2894 C C . ALA A 1 365 ? -2.599 -8.302 -20.824 1.00 85.19 365 ALA A C 1
ATOM 2896 O O . ALA A 1 365 ? -1.772 -7.958 -21.667 1.00 85.19 365 ALA A O 1
ATOM 2897 N N . GLN A 1 366 ? -3.276 -9.451 -20.923 1.00 86.25 366 GLN A N 1
ATOM 2898 C CA . GLN A 1 366 ? -3.122 -10.399 -22.033 1.00 86.25 366 GLN A CA 1
ATOM 2899 C C . GLN A 1 366 ? -3.552 -9.796 -23.373 1.00 86.25 366 GLN A C 1
ATOM 2901 O O . GLN A 1 366 ? -2.821 -9.915 -24.354 1.00 86.25 366 GL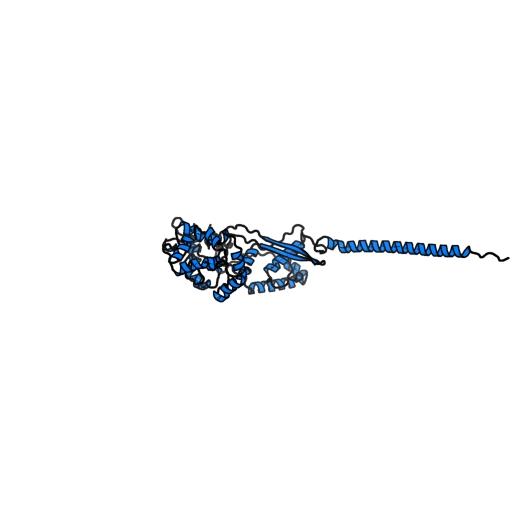N A O 1
ATOM 2906 N N . LEU A 1 367 ? -4.701 -9.110 -23.413 1.00 90.94 367 LEU A N 1
ATOM 2907 C CA . LEU A 1 367 ? -5.171 -8.414 -24.611 1.00 90.94 367 LEU A CA 1
ATOM 2908 C C . LEU A 1 367 ? -4.163 -7.356 -25.070 1.00 90.94 367 LEU A C 1
ATOM 2910 O O . LEU A 1 367 ? -3.820 -7.311 -26.248 1.00 90.94 367 LEU A O 1
ATOM 2914 N N . TYR A 1 368 ? -3.673 -6.531 -24.141 1.00 87.50 368 TYR A N 1
ATOM 2915 C CA . TYR A 1 368 ? -2.665 -5.515 -24.431 1.00 87.50 368 TYR A CA 1
ATOM 2916 C C . TYR A 1 368 ? -1.383 -6.143 -24.988 1.00 87.50 368 TYR A C 1
ATOM 2918 O O . TYR A 1 368 ? -0.888 -5.703 -26.023 1.00 87.50 368 TYR A O 1
ATOM 2926 N N . SER A 1 369 ? -0.879 -7.202 -24.350 1.00 83.56 369 SER A N 1
ATOM 2927 C CA . SER A 1 369 ? 0.324 -7.907 -24.800 1.00 83.56 369 SER A CA 1
ATOM 2928 C C . SER A 1 369 ? 0.158 -8.474 -26.216 1.00 83.56 369 SER A C 1
ATOM 2930 O O . SER A 1 369 ? 0.984 -8.195 -27.083 1.00 83.56 369 SER A O 1
ATOM 2932 N N . ALA A 1 370 ? -0.946 -9.177 -26.493 1.00 87.50 370 ALA A N 1
ATOM 2933 C CA . ALA A 1 370 ? -1.228 -9.745 -27.813 1.00 87.50 370 ALA A CA 1
ATOM 2934 C C . ALA A 1 370 ? -1.404 -8.666 -28.898 1.00 87.50 370 ALA A C 1
ATOM 2936 O O . ALA A 1 370 ? -0.920 -8.812 -30.026 1.00 87.50 370 ALA A O 1
ATOM 2937 N N . PHE A 1 371 ? -2.073 -7.561 -28.557 1.00 90.19 371 PHE A N 1
ATOM 2938 C CA . PHE A 1 371 ? -2.243 -6.422 -29.453 1.00 90.19 371 PHE A CA 1
ATOM 2939 C C . PHE A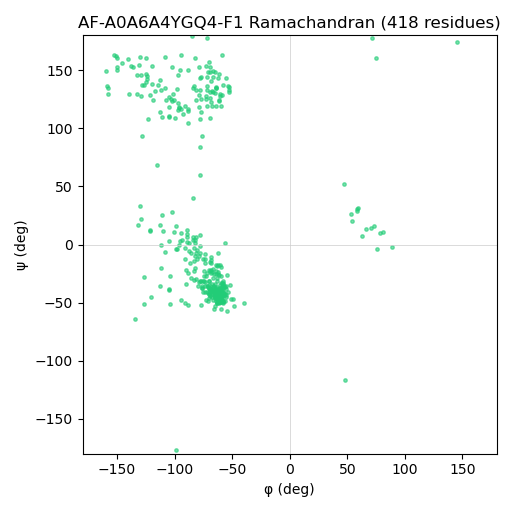 1 371 ? -0.894 -5.781 -29.798 1.00 90.19 371 PHE A C 1
ATOM 2941 O O . PHE A 1 371 ? -0.576 -5.624 -30.975 1.00 90.19 371 PHE A O 1
ATOM 2948 N N . MET A 1 372 ? -0.068 -5.477 -28.793 1.00 86.62 372 MET A N 1
ATOM 2949 C CA . MET A 1 372 ? 1.246 -4.865 -29.005 1.00 86.62 372 MET A CA 1
ATOM 2950 C C . MET A 1 372 ? 2.185 -5.779 -29.795 1.00 86.62 372 MET A C 1
ATOM 2952 O O . MET A 1 372 ? 2.841 -5.310 -30.720 1.00 86.62 372 MET A O 1
ATOM 2956 N N . GLN A 1 373 ? 2.196 -7.086 -29.517 1.00 85.00 373 GLN A N 1
ATOM 2957 C CA . GLN A 1 373 ? 2.956 -8.061 -30.310 1.00 85.00 373 GLN A CA 1
ATOM 2958 C C . GLN A 1 373 ? 2.548 -8.047 -31.789 1.00 85.00 373 GLN A C 1
ATOM 2960 O O . GLN A 1 373 ? 3.411 -8.065 -32.666 1.00 85.00 373 GLN A O 1
ATOM 2965 N N . SER A 1 374 ? 1.246 -7.958 -32.072 1.00 88.50 374 SER A N 1
ATOM 2966 C CA . SER A 1 374 ? 0.732 -7.879 -33.446 1.00 88.50 374 SER A CA 1
ATOM 2967 C C . SER A 1 374 ? 1.168 -6.588 -34.147 1.00 88.50 374 SER A C 1
ATOM 2969 O O . SER A 1 374 ? 1.554 -6.618 -35.316 1.00 88.50 374 SER A O 1
ATOM 2971 N N . ILE A 1 375 ? 1.159 -5.459 -33.427 1.00 88.38 375 ILE A N 1
ATOM 2972 C CA . ILE A 1 375 ? 1.655 -4.175 -33.939 1.00 88.38 375 ILE A CA 1
ATOM 2973 C C . ILE A 1 375 ? 3.151 -4.260 -34.244 1.00 88.38 375 ILE A C 1
ATOM 2975 O O . ILE A 1 375 ? 3.549 -3.920 -35.355 1.00 88.38 375 ILE A O 1
ATOM 2979 N N . TYR A 1 376 ? 3.977 -4.759 -33.320 1.00 87.00 376 TYR A N 1
ATOM 2980 C CA . TYR A 1 376 ? 5.423 -4.867 -33.535 1.00 87.00 376 TYR A CA 1
ATOM 2981 C C . TYR A 1 376 ? 5.772 -5.793 -34.705 1.00 87.00 376 TYR A C 1
ATOM 2983 O O . TYR A 1 376 ? 6.610 -5.439 -35.533 1.00 87.00 376 TYR A O 1
ATOM 2991 N N . ALA A 1 377 ? 5.082 -6.931 -34.836 1.00 87.12 377 ALA A N 1
ATOM 2992 C CA . ALA A 1 377 ? 5.250 -7.827 -35.979 1.00 87.12 377 ALA A CA 1
ATOM 2993 C C . ALA A 1 377 ? 4.878 -7.150 -37.311 1.00 87.12 377 ALA A C 1
ATOM 2995 O O . ALA A 1 377 ? 5.557 -7.340 -38.320 1.00 87.12 377 ALA A O 1
ATOM 2996 N N . SER A 1 378 ? 3.819 -6.334 -37.322 1.00 87.50 378 SER A N 1
ATOM 2997 C CA . SER A 1 378 ? 3.386 -5.604 -38.516 1.00 87.50 378 SER A CA 1
ATOM 2998 C C . SER A 1 378 ? 4.352 -4.472 -38.882 1.00 87.50 378 SER A C 1
ATOM 3000 O O . SER A 1 378 ? 4.798 -4.390 -40.027 1.00 87.50 378 SER A O 1
ATOM 3002 N N . VAL A 1 379 ? 4.734 -3.640 -37.913 1.00 86.69 379 VAL A N 1
ATOM 3003 C CA . VAL A 1 379 ? 5.648 -2.503 -38.102 1.00 86.69 379 VAL A CA 1
ATOM 3004 C C . VAL A 1 379 ? 7.041 -2.971 -38.528 1.00 86.69 379 VAL A C 1
ATOM 3006 O O . VAL A 1 379 ? 7.632 -2.375 -39.424 1.00 86.69 379 VAL A O 1
ATOM 3009 N N . GLY A 1 380 ? 7.536 -4.075 -37.962 1.00 82.69 380 GLY A N 1
ATOM 3010 C CA . GLY A 1 380 ? 8.833 -4.655 -38.319 1.00 82.69 380 GLY A CA 1
ATOM 3011 C C . GLY A 1 380 ? 8.875 -5.364 -39.679 1.00 82.69 380 GLY A C 1
ATOM 3012 O O . GLY A 1 380 ? 9.955 -5.741 -40.124 1.00 82.69 380 GLY A O 1
ATOM 3013 N N . SER A 1 381 ? 7.733 -5.561 -40.351 1.00 86.56 381 SER A N 1
ATOM 3014 C CA . SER A 1 381 ? 7.673 -6.350 -41.591 1.00 86.56 381 SER A CA 1
ATOM 3015 C C . SER A 1 381 ? 8.236 -5.626 -42.819 1.00 86.56 381 SER A C 1
ATOM 3017 O O . SER A 1 381 ? 8.912 -6.245 -43.640 1.00 86.56 381 SER A O 1
ATOM 3019 N N . THR A 1 382 ? 7.955 -4.327 -42.975 1.00 88.88 382 THR A N 1
ATOM 3020 C CA . THR A 1 382 ? 8.389 -3.525 -44.131 1.00 88.88 382 THR A CA 1
ATOM 3021 C C . THR A 1 382 ? 8.599 -2.063 -43.745 1.00 88.88 382 THR A C 1
ATOM 3023 O O . THR A 1 382 ? 7.887 -1.524 -42.896 1.00 88.88 382 THR A O 1
ATOM 3026 N N . SER A 1 383 ? 9.516 -1.378 -44.437 1.00 87.56 383 SER A N 1
ATOM 3027 C CA . SER A 1 383 ? 9.754 0.059 -44.236 1.00 87.56 383 SER A CA 1
ATOM 3028 C C . SER A 1 383 ? 8.506 0.909 -44.504 1.00 87.56 383 SER A C 1
ATOM 3030 O O . SER A 1 383 ? 8.286 1.896 -43.813 1.00 87.56 383 SER A O 1
ATOM 3032 N N . SER A 1 384 ? 7.650 0.509 -45.452 1.00 91.38 384 SER A N 1
ATOM 3033 C CA . SER A 1 384 ? 6.386 1.203 -45.731 1.00 91.38 384 SER A CA 1
ATOM 3034 C C . SER A 1 384 ? 5.402 1.146 -44.562 1.00 91.38 384 SER A C 1
ATOM 3036 O O . SER A 1 384 ? 4.735 2.143 -44.288 1.00 91.38 384 SER A O 1
ATOM 3038 N N . THR A 1 385 ? 5.315 0.012 -43.854 1.00 89.62 385 THR A N 1
ATOM 3039 C CA . THR A 1 385 ? 4.439 -0.114 -42.678 1.00 89.62 385 THR A CA 1
ATOM 3040 C C . THR A 1 385 ? 4.944 0.745 -41.526 1.00 89.62 385 THR A C 1
ATOM 3042 O O . THR A 1 385 ? 4.140 1.390 -40.858 1.00 89.62 385 THR A O 1
ATOM 3045 N N . LEU A 1 386 ? 6.265 0.804 -41.324 1.00 87.81 386 LEU A N 1
ATOM 3046 C CA . LEU A 1 386 ? 6.871 1.689 -40.331 1.00 87.81 386 LEU A CA 1
ATOM 3047 C C . LEU A 1 386 ? 6.546 3.159 -40.619 1.00 87.81 386 LEU A C 1
ATOM 3049 O O . LEU A 1 386 ? 6.025 3.837 -39.741 1.00 87.81 386 LEU A O 1
ATOM 3053 N N . THR A 1 387 ? 6.740 3.630 -41.855 1.00 89.81 387 THR A N 1
ATOM 3054 C CA . THR A 1 387 ? 6.396 5.013 -42.229 1.00 89.81 387 THR A CA 1
ATOM 3055 C C . THR A 1 387 ? 4.906 5.308 -42.040 1.00 89.81 387 THR A C 1
ATOM 3057 O O . THR A 1 387 ? 4.544 6.383 -41.563 1.00 89.81 387 THR A O 1
ATOM 3060 N N . ALA A 1 388 ? 4.025 4.358 -42.373 1.00 91.06 388 ALA A N 1
ATOM 3061 C CA . ALA A 1 388 ? 2.591 4.511 -42.136 1.00 91.06 388 ALA A CA 1
ATOM 3062 C C . ALA A 1 388 ? 2.269 4.608 -40.635 1.00 91.06 388 ALA A C 1
ATOM 3064 O O . ALA A 1 388 ? 1.479 5.461 -40.236 1.00 91.06 388 ALA A O 1
ATOM 3065 N N . TYR A 1 389 ? 2.907 3.786 -39.799 1.00 88.44 389 TYR A N 1
ATOM 3066 C CA . TYR A 1 389 ? 2.740 3.820 -38.347 1.00 88.44 389 TYR A CA 1
ATOM 3067 C C . TYR A 1 389 ? 3.252 5.130 -37.732 1.00 88.44 389 TYR A C 1
ATOM 3069 O O . TYR A 1 389 ? 2.544 5.756 -36.949 1.00 88.44 389 TYR A O 1
ATOM 3077 N N . GLU A 1 390 ? 4.438 5.590 -38.131 1.00 87.50 390 GLU A N 1
ATOM 3078 C CA . GLU A 1 390 ? 5.027 6.859 -37.675 1.00 87.50 390 GLU A CA 1
ATOM 3079 C C . GLU A 1 390 ? 4.205 8.084 -38.104 1.00 87.50 390 GLU A C 1
ATOM 3081 O O . GLU A 1 390 ? 4.273 9.131 -37.463 1.00 87.50 390 GLU A O 1
ATOM 3086 N N . SER A 1 391 ? 3.398 7.958 -39.163 1.00 90.56 391 SER A N 1
ATOM 3087 C CA . SER A 1 391 ? 2.484 9.015 -39.610 1.00 90.56 391 SER A CA 1
ATOM 3088 C C . SER A 1 391 ? 1.196 9.124 -38.784 1.00 90.56 391 SER A C 1
ATOM 3090 O O . SER A 1 391 ? 0.447 10.089 -38.956 1.00 90.56 391 SER A O 1
ATOM 3092 N N . ILE A 1 392 ? 0.915 8.159 -37.894 1.00 89.31 392 ILE A N 1
ATOM 3093 C CA . ILE A 1 392 ? -0.276 8.186 -37.040 1.00 89.31 392 ILE A CA 1
ATOM 3094 C C . ILE A 1 392 ? -0.133 9.344 -36.040 1.00 89.31 392 ILE A C 1
ATOM 3096 O O . ILE A 1 392 ? 0.792 9.343 -35.225 1.00 89.31 392 ILE A O 1
ATOM 3100 N N . PRO A 1 393 ? -1.042 10.335 -36.056 1.00 87.81 393 PRO A N 1
ATOM 3101 C CA . PRO A 1 393 ? -0.955 11.462 -35.143 1.00 87.81 393 PRO A CA 1
ATOM 3102 C C . PRO A 1 393 ? -1.239 11.023 -33.706 1.00 87.81 393 PRO A C 1
ATOM 3104 O O . PRO A 1 393 ? -2.069 10.149 -33.451 1.00 87.81 393 PRO A O 1
ATOM 3107 N N . THR A 1 394 ? -0.608 11.697 -32.746 1.00 83.69 394 THR A N 1
ATOM 3108 C CA . THR A 1 394 ? -0.954 11.542 -31.332 1.00 83.69 394 THR A CA 1
ATOM 3109 C C . THR A 1 394 ? -2.400 11.971 -31.106 1.00 83.69 394 THR A C 1
ATOM 3111 O O . THR A 1 394 ? -2.775 13.108 -31.397 1.00 83.69 394 THR A O 1
ATOM 3114 N N . ILE A 1 395 ? -3.210 11.075 -30.545 1.00 84.00 395 ILE A N 1
ATOM 3115 C CA . ILE A 1 395 ? -4.597 11.363 -30.177 1.00 84.00 395 ILE A CA 1
ATOM 3116 C C . ILE A 1 395 ? -4.652 11.635 -28.674 1.00 84.00 395 ILE A C 1
ATOM 3118 O O . ILE A 1 395 ? -4.252 10.800 -27.864 1.00 84.00 395 ILE A O 1
ATOM 3122 N N . GLY A 1 396 ? -5.178 12.799 -28.295 1.00 78.12 396 GLY A N 1
ATOM 3123 C CA . GLY A 1 396 ? -5.558 13.073 -26.913 1.00 78.12 396 GLY A CA 1
ATOM 3124 C C . GLY A 1 396 ? -6.875 12.372 -26.596 1.00 78.12 396 GLY A C 1
ATOM 3125 O O . GLY A 1 396 ? -7.907 12.720 -27.164 1.00 78.12 396 GLY A O 1
ATOM 3126 N N . LEU A 1 397 ? -6.847 11.385 -25.702 1.00 73.56 397 LEU A N 1
ATOM 3127 C CA . LEU A 1 397 ? -8.055 10.733 -25.205 1.00 73.56 397 LEU A CA 1
ATOM 3128 C C . LEU A 1 397 ? -8.403 11.275 -23.819 1.00 73.56 397 LEU A C 1
ATOM 3130 O O . LEU A 1 397 ? -7.573 11.263 -22.912 1.00 73.56 397 LEU A O 1
ATOM 3134 N N . THR A 1 398 ? -9.655 11.682 -23.640 1.00 71.69 398 THR A N 1
ATOM 3135 C CA . THR A 1 398 ? -10.248 12.019 -22.339 1.00 71.69 398 THR A CA 1
ATOM 3136 C C . THR A 1 398 ? -11.372 11.026 -22.033 1.00 71.69 398 THR A C 1
ATOM 3138 O O . THR A 1 398 ? -12.549 11.380 -22.095 1.00 71.69 398 THR A O 1
ATOM 3141 N N . PRO A 1 399 ? -11.051 9.741 -21.772 1.00 70.00 399 PRO A N 1
ATOM 3142 C CA . PRO A 1 399 ? -12.075 8.731 -21.543 1.00 70.00 399 PRO A CA 1
ATOM 3143 C C . PRO A 1 399 ? -12.915 9.108 -20.319 1.00 70.00 399 PRO A C 1
ATOM 3145 O O . PRO A 1 399 ? -12.381 9.362 -19.240 1.00 70.00 399 PRO A O 1
ATOM 3148 N N . PHE A 1 400 ? -14.236 9.120 -20.481 1.00 71.06 400 PHE A N 1
ATOM 3149 C CA . PHE A 1 400 ? -15.186 9.323 -19.392 1.00 71.06 400 PHE A CA 1
ATOM 3150 C C . PHE A 1 400 ? -16.242 8.212 -19.418 1.00 71.06 400 PHE A C 1
ATOM 3152 O O . PHE A 1 400 ? -16.604 7.736 -20.498 1.00 71.06 400 PHE A O 1
ATOM 3159 N N . PRO A 1 401 ? -16.743 7.759 -18.255 1.00 69.31 401 PRO A N 1
ATOM 3160 C CA . PRO A 1 401 ? -17.810 6.769 -18.238 1.00 69.31 401 PRO A CA 1
ATOM 3161 C C . PRO A 1 401 ? -19.052 7.330 -18.953 1.00 69.31 401 PRO A C 1
ATOM 3163 O O . PRO A 1 401 ? -19.486 8.429 -18.603 1.00 69.31 401 PRO A O 1
ATOM 3166 N N . PRO A 1 402 ? -19.657 6.605 -19.916 1.00 72.38 402 PRO A N 1
ATOM 3167 C CA . PRO A 1 402 ? -20.760 7.121 -20.737 1.00 72.38 402 PRO A CA 1
ATOM 3168 C C . PRO A 1 402 ? -21.953 7.656 -19.937 1.00 72.38 402 PRO A C 1
ATOM 3170 O O . PRO A 1 402 ? -22.656 8.546 -20.399 1.00 72.38 402 PRO A O 1
ATOM 3173 N N . MET A 1 403 ? -22.151 7.157 -18.713 1.00 73.69 403 MET A N 1
ATOM 3174 C CA . MET A 1 403 ? -23.184 7.633 -17.787 1.00 73.69 403 MET A CA 1
ATOM 3175 C C . MET A 1 403 ? -23.024 9.100 -17.356 1.00 73.69 403 MET A C 1
ATOM 3177 O O . MET A 1 403 ? -23.982 9.689 -16.869 1.00 73.69 403 MET A O 1
ATOM 3181 N N . PHE A 1 404 ? -21.838 9.690 -17.528 1.00 69.56 404 PHE A N 1
ATOM 3182 C CA . PHE A 1 404 ? -21.599 11.113 -17.294 1.00 69.56 404 PHE A CA 1
ATOM 3183 C C . PHE A 1 404 ? -21.855 11.967 -18.545 1.00 69.56 404 PHE A C 1
ATOM 3185 O O . PHE A 1 404 ? -21.660 13.169 -18.490 1.00 69.56 404 PHE A O 1
ATOM 3192 N N . ALA A 1 405 ? -22.289 11.410 -19.680 1.00 73.62 405 ALA A N 1
ATOM 3193 C CA . ALA A 1 405 ? -22.642 12.224 -20.842 1.00 73.62 405 ALA A CA 1
ATOM 3194 C C . ALA A 1 405 ? -23.922 13.039 -20.563 1.00 73.62 405 ALA A C 1
ATOM 3196 O O . ALA A 1 405 ? -25.017 12.482 -20.513 1.00 73.62 405 ALA A O 1
ATOM 3197 N N . GLY A 1 406 ? -23.800 14.360 -20.403 1.00 75.56 406 GLY A N 1
ATOM 3198 C CA . GLY A 1 406 ? -24.932 15.280 -20.257 1.00 75.56 406 GLY A CA 1
ATOM 3199 C C . GLY A 1 406 ? -24.794 16.504 -21.164 1.00 75.56 406 GLY A C 1
ATOM 3200 O O . GLY A 1 406 ? -23.686 16.977 -21.418 1.00 75.56 406 GLY A O 1
ATOM 3201 N N . SER A 1 407 ? -25.913 17.024 -21.680 1.00 82.00 407 SER A N 1
ATOM 3202 C CA . SER A 1 407 ? -25.895 18.201 -22.560 1.00 82.00 407 SER A CA 1
ATOM 3203 C C . SER A 1 407 ? -25.398 19.439 -21.810 1.00 82.00 407 SER A C 1
ATOM 3205 O O . SER A 1 407 ? -25.924 19.759 -20.746 1.00 82.00 407 SER A O 1
ATOM 3207 N N . GLY A 1 408 ? -24.433 20.162 -22.382 1.00 79.56 408 GLY A N 1
ATOM 3208 C CA . GLY A 1 408 ? -23.885 21.388 -21.787 1.00 79.56 408 GLY A CA 1
ATOM 3209 C C . GLY A 1 408 ? -22.874 21.160 -20.657 1.00 79.56 408 GLY A C 1
ATOM 3210 O O . GLY A 1 408 ? -22.503 22.119 -19.986 1.00 79.56 408 GLY A O 1
ATOM 3211 N N . LEU A 1 409 ? -22.423 19.919 -20.443 1.00 71.19 409 LEU A N 1
ATOM 3212 C CA . LEU A 1 409 ? -21.433 19.581 -19.422 1.00 71.19 409 LEU A CA 1
ATOM 3213 C C . LEU A 1 409 ? -20.085 19.256 -20.075 1.00 71.19 409 LEU A C 1
ATOM 3215 O O . LEU A 1 409 ? -19.987 18.374 -20.927 1.00 71.19 409 LEU A O 1
ATOM 3219 N N . THR A 1 410 ? -19.041 19.970 -19.654 1.00 65.00 410 THR A N 1
ATOM 3220 C CA . THR A 1 410 ? -17.652 19.713 -20.055 1.00 65.00 410 THR A CA 1
ATOM 3221 C C . THR A 1 410 ? -16.925 19.054 -18.892 1.00 65.00 410 THR A C 1
ATOM 3223 O O . THR A 1 410 ? -16.784 19.649 -17.824 1.00 65.00 410 THR A O 1
ATOM 3226 N N . TYR A 1 411 ? -16.450 17.828 -19.095 1.00 68.69 411 TYR A N 1
ATOM 3227 C CA . TYR A 1 411 ? -15.774 17.042 -18.066 1.00 68.69 411 TYR A CA 1
ATOM 3228 C C . TYR A 1 411 ? -14.270 17.019 -18.319 1.00 68.69 411 TYR A C 1
ATOM 3230 O O . TYR A 1 411 ? -13.827 16.624 -19.392 1.00 68.69 411 TYR A O 1
ATOM 3238 N N . ASN A 1 412 ? -13.481 17.392 -17.312 1.00 60.78 412 ASN A N 1
ATOM 3239 C CA . ASN A 1 412 ? -12.015 17.430 -17.390 1.00 60.78 412 ASN A CA 1
ATOM 3240 C C . ASN A 1 412 ? -11.362 16.338 -16.519 1.00 60.78 412 ASN A C 1
ATOM 3242 O O . ASN A 1 412 ? -10.233 16.485 -16.058 1.00 60.78 412 ASN A O 1
ATOM 3246 N N . GLY A 1 413 ? -12.093 15.246 -16.257 1.00 61.56 413 GLY A N 1
ATOM 3247 C CA . GLY A 1 413 ? -11.777 14.324 -15.165 1.00 61.56 413 GLY A CA 1
ATOM 3248 C C . GLY A 1 413 ? -12.082 14.940 -13.793 1.00 61.56 413 GLY A C 1
ATOM 3249 O O . GLY A 1 413 ? -12.531 16.081 -13.690 1.00 61.56 413 GLY A O 1
ATOM 3250 N N . GLY A 1 414 ? -11.883 14.169 -12.723 1.00 66.12 414 GLY A N 1
ATOM 3251 C CA . GLY A 1 414 ? -12.140 14.635 -11.362 1.00 66.12 414 GLY A CA 1
ATOM 3252 C C . GLY A 1 414 ? -11.362 13.831 -10.330 1.00 66.12 414 GLY A C 1
ATOM 3253 O O . GLY A 1 414 ? -11.312 12.604 -10.393 1.00 66.12 414 GLY A O 1
ATOM 3254 N N . ASN A 1 415 ? -10.747 14.526 -9.376 1.00 78.50 415 ASN A N 1
ATOM 3255 C CA . ASN A 1 415 ? -10.128 13.906 -8.213 1.00 78.50 415 ASN A CA 1
ATOM 3256 C C . ASN A 1 415 ? -11.156 13.877 -7.077 1.00 78.50 415 ASN A C 1
ATOM 3258 O O . ASN A 1 415 ? -11.496 14.927 -6.536 1.00 78.50 415 ASN A O 1
ATOM 3262 N N . LEU A 1 416 ? -11.615 12.682 -6.691 1.00 81.62 416 LEU A N 1
ATOM 3263 C CA . LEU A 1 416 ? -12.560 12.492 -5.578 1.00 81.62 416 LEU A CA 1
ATOM 3264 C C . LEU A 1 416 ? -12.010 12.944 -4.217 1.00 81.62 416 LEU A C 1
ATOM 3266 O O . LEU A 1 416 ? -12.748 12.941 -3.242 1.00 81.62 416 LEU A O 1
ATOM 3270 N N . LEU A 1 417 ? -10.727 13.304 -4.137 1.00 87.00 417 LEU A N 1
ATOM 3271 C CA . LEU A 1 417 ? -10.080 13.836 -2.938 1.00 87.00 417 LEU A CA 1
ATOM 3272 C C . LEU A 1 417 ? -9.977 15.370 -2.939 1.00 87.00 417 LEU A C 1
ATOM 3274 O O . LEU A 1 417 ? -9.463 15.934 -1.977 1.00 87.00 417 LEU A O 1
ATOM 3278 N N . CYS A 1 418 ? -10.390 16.038 -4.018 1.00 83.69 418 CYS A N 1
ATOM 3279 C CA . CYS A 1 418 ? -10.393 17.494 -4.107 1.00 83.69 418 CYS A CA 1
ATOM 3280 C C . CYS A 1 418 ? -11.725 18.003 -3.559 1.00 83.69 418 CYS A C 1
ATOM 3282 O O . CYS A 1 418 ? -12.748 17.688 -4.151 1.00 83.69 418 CYS A O 1
ATOM 3284 N N . PHE A 1 419 ? -11.729 18.734 -2.446 1.00 81.12 419 PHE A N 1
ATOM 3285 C CA . PHE A 1 419 ? -12.952 19.232 -1.792 1.00 81.12 419 PHE A CA 1
ATOM 3286 C C . PHE A 1 419 ? -12.990 20.762 -1.672 1.00 81.12 419 PHE A C 1
ATOM 3288 O O . PHE A 1 419 ? -13.818 21.301 -0.939 1.00 81.12 419 PHE A O 1
ATOM 3295 N N . SER A 1 420 ? -12.070 21.442 -2.360 1.00 62.25 420 SER A N 1
ATOM 3296 C CA . SER A 1 420 ? -11.824 22.885 -2.296 1.00 62.25 420 SER A CA 1
ATOM 3297 C C . SER A 1 420 ? -11.354 23.417 -3.637 1.00 62.25 420 SER A C 1
ATOM 3299 O O . SER A 1 420 ? -10.495 22.719 -4.231 1.00 62.25 420 SER A O 1
#

Mean predicted aligned error: 9.03 Å

pLDDT: mean 88.7, std 12.02, range [37.53, 98.69]

Radius of gyration: 36.58 Å; Cα contacts (8 Å, |Δi|>4): 487; chains: 1; bounding box: 134×60×84 Å